Protein AF-0000000066065777 (afdb_homodimer)

pLDDT: mean 92.15, std 9.2, range [48.47, 98.81]

Foldseek 3Di:
DPQAAEEQAELAPRPVQVVVQLVVVCVPPVPDRPVRYHYQYNPDDLVSLVVVLVVCVVVVHEYEYEAQPPVNVVSNVVSCVVVVHHYDYDCVVVQVVVVVVDPDDDPRDPPPVVDPDPLVVLLVVQQVLCVVQVAVPDVVCQVVFQAEEEEAPPLCSNVLSNVLSNVNGNYHYDHQDPVDDHDPCLLVHDLLRYEYEDEDLVLQLVVVVVVCVVVVPPPVVLNNDSVRSVVRNVSSCVVCVSSVHYYDYCHPPDSVRVNVVSVVSSVVVVVD/DPQAAEEQAELAPRPVQVVVQLVVVCVPPVPDRPVRYHYQYNPDDLVSLVVVLVVCVVVVHEYEYEAQPPVNVVSNVVSCVVVVHHYDYDCVVVQVVVVVVDPDDDPRDPPPVVDPDPLNVLLVVQQVLCVVQVAVPDVVCQVVFQAEEEEAPPLCSNVLSNVLSNVNGNYHYDHQDPVDDHDPCLLVHDLLRYEYEDEDLVLQLVVVVVVCVVVVPPPVVLNNDSVRSVVRNVSSCVVCVSSVHYYDYCHPPDSVRVNVVSVVSSVVVVVD

Radius of gyration: 24.36 Å; Cα contacts (8 Å, |Δi|>4): 888; chains: 2; bounding box: 51×68×63 Å

Solvent-accessible surface area (backbone atoms only — not comparable to full-atom values): 29407 Å² total; per-residue (Å²): 126,87,80,68,40,35,33,30,37,11,36,29,82,36,62,59,39,42,49,50,52,51,53,48,47,33,33,71,34,68,88,68,53,72,92,26,60,45,78,41,52,57,42,82,47,72,67,50,47,50,50,54,51,50,53,28,65,74,62,68,23,36,37,32,28,36,48,70,40,65,70,58,38,51,50,49,52,49,50,34,57,74,67,67,53,54,66,40,69,65,44,48,63,52,47,54,52,50,49,72,73,42,92,60,74,64,66,54,54,71,54,58,82,52,49,91,44,71,69,44,52,46,25,50,51,9,35,50,43,14,60,72,24,49,75,39,78,58,67,80,48,61,88,69,36,61,32,36,42,33,29,44,93,88,49,54,57,63,57,35,31,50,54,41,2,72,72,46,33,27,26,31,30,39,65,43,44,86,92,50,81,72,61,73,65,66,75,70,47,66,37,80,34,33,39,32,38,39,62,46,68,68,55,48,35,51,54,42,46,55,50,35,61,72,68,68,48,75,78,64,47,58,74,43,30,68,69,50,46,50,52,38,53,51,49,44,52,54,54,44,61,70,57,62,38,54,74,45,75,48,67,86,49,38,58,69,55,50,45,52,52,50,51,53,53,45,56,57,54,66,78,98,127,86,81,68,39,35,34,29,39,12,35,28,83,35,64,60,38,43,48,48,50,50,53,49,47,32,33,73,33,70,88,69,54,72,90,26,60,45,81,42,52,57,44,81,46,71,65,49,49,50,50,53,52,50,52,28,65,74,63,69,22,36,37,33,27,36,48,72,40,64,70,59,36,50,50,48,52,49,51,34,59,74,67,68,53,53,67,39,69,65,42,47,63,51,45,54,51,50,48,72,71,39,91,60,74,65,67,56,55,71,55,58,81,52,49,90,44,71,68,44,51,45,24,50,51,9,34,51,43,16,59,73,23,49,75,38,78,55,68,79,48,60,86,70,37,61,33,36,40,33,30,43,92,89,48,52,58,62,57,35,30,50,54,41,2,71,72,44,33,27,24,31,30,39,65,43,44,85,91,48,80,71,61,72,66,65,75,70,48,66,38,78,34,34,39,33,37,38,61,47,69,68,55,48,36,51,55,41,46,54,49,35,62,72,67,66,47,74,79,64,49,60,74,42,31,70,68,50,47,50,52,38,51,51,48,42,51,54,54,44,62,70,58,62,38,54,74,44,74,48,68,86,49,39,58,69,54,51,45,51,52,49,51,52,54,46,56,56,53,68,78,97

Nearest PDB structures (foldseek):
  5d0n-assembly1_A  TM=8.496E-01  e=5.974E-20  Zea mays
  2l82-assembly1_A  TM=3.509E-01  e=1.160E+00  synthetic construct
  4twg-assembly2_F  TM=3.530E-01  e=5.238E+00  Mycobacterium ulcerans Agy99
  8vhh-assembly1_B  TM=2.653E-01  e=3.294E+00  Thermotoga maritima
  8j3g-assembly1_A  TM=1.416E-01  e=2.072E+00  Coptis chinensis

InterPro domains:
  IPR005177 Bifunctional kinase-pyrophosphorylase [NF003742] (2-271)
  IPR005177 Bifunctional kinase-pyrophosphorylase [PF03618] (6-263)
  IPR005177 Bifunctional kinase-pyrophosphorylase [PTHR31756] (3-272)
  IPR026565 Putative pyruvate, phosphate dikinase regulatory protein [MF_00921] (4-268)

Structure (mmCIF, N/CA/C/O backbone):
data_AF-0000000066065777-model_v1
#
loop_
_entity.id
_entity.type
_entity.pdbx_description
1 polymer 'Putative pyruvate, phosphate dikinase regulatory protein'
#
loop_
_atom_site.group_PDB
_atom_site.id
_atom_site.type_symbol
_atom_site.label_atom_id
_atom_site.label_alt_id
_atom_site.label_comp_id
_atom_site.label_asym_id
_atom_site.label_entity_id
_atom_site.label_seq_id
_atom_site.pdbx_PDB_ins_code
_atom_site.Cartn_x
_atom_site.Cartn_y
_atom_site.Cartn_z
_atom_site.occupancy
_atom_site.B_iso_or_equiv
_atom_site.auth_seq_id
_atom_site.auth_comp_id
_atom_site.auth_asym_id
_atom_site.auth_atom_id
_atom_site.pdbx_PDB_model_num
ATOM 1 N N . MET A 1 1 ? 24.422 -18.391 2.316 1 48.47 1 MET A N 1
ATOM 2 C CA . MET A 1 1 ? 23.156 -18.734 1.662 1 48.47 1 MET A CA 1
ATOM 3 C C . MET A 1 1 ? 23.172 -18.312 0.199 1 48.47 1 MET A C 1
ATOM 5 O O . MET A 1 1 ? 23.625 -17.219 -0.126 1 48.47 1 MET A O 1
ATOM 9 N N . GLU A 1 2 ? 23.172 -19.219 -0.664 1 59.16 2 GLU A N 1
ATOM 10 C CA . GLU A 1 2 ? 23.141 -18.859 -2.078 1 59.16 2 GLU A CA 1
ATOM 11 C C . GLU A 1 2 ? 22.062 -17.828 -2.367 1 59.16 2 GLU A C 1
ATOM 13 O O . GLU A 1 2 ? 20.938 -17.953 -1.869 1 59.16 2 GLU A O 1
ATOM 18 N N . LYS A 1 3 ? 22.453 -16.719 -2.873 1 75 3 LYS A N 1
ATOM 19 C CA . LYS A 1 3 ? 21.594 -15.562 -3.109 1 75 3 LYS A CA 1
ATOM 20 C C . LYS A 1 3 ? 20.516 -15.867 -4.156 1 75 3 LYS A C 1
ATOM 22 O O . LYS A 1 3 ? 20.844 -16.234 -5.293 1 75 3 LYS A O 1
ATOM 27 N N . ILE A 1 4 ? 19.312 -16.234 -3.738 1 85.25 4 ILE A N 1
ATOM 28 C CA . ILE A 1 4 ? 18.203 -16.438 -4.668 1 85.25 4 ILE A CA 1
ATOM 29 C C . ILE A 1 4 ? 17.891 -15.141 -5.406 1 85.25 4 ILE A C 1
ATOM 31 O O . ILE A 1 4 ? 17.797 -14.078 -4.789 1 85.25 4 ILE A O 1
ATOM 35 N N . LYS A 1 5 ? 17.984 -15.266 -6.727 1 91.44 5 LYS A N 1
ATOM 36 C CA . LYS A 1 5 ? 17.594 -14.125 -7.547 1 91.44 5 LYS A CA 1
ATOM 37 C C . LYS A 1 5 ? 16.203 -14.32 -8.141 1 91.44 5 LYS A C 1
ATOM 39 O O . LYS A 1 5 ? 15.891 -15.391 -8.648 1 91.44 5 LYS A O 1
ATOM 44 N N . ILE A 1 6 ? 15.391 -13.344 -8.016 1 95.69 6 ILE A N 1
ATOM 45 C CA . ILE A 1 6 ? 14.039 -13.406 -8.555 1 95.69 6 ILE A CA 1
ATOM 46 C C . ILE A 1 6 ? 13.812 -12.234 -9.5 1 95.69 6 ILE A C 1
ATOM 48 O O . ILE A 1 6 ? 14.195 -11.094 -9.203 1 95.69 6 ILE A O 1
ATOM 52 N N . ILE A 1 7 ? 13.289 -12.531 -10.641 1 97.44 7 ILE A N 1
ATOM 53 C CA . ILE A 1 7 ? 12.82 -11.523 -11.586 1 97.44 7 ILE A CA 1
ATOM 54 C C . ILE A 1 7 ? 11.305 -11.383 -11.484 1 97.44 7 ILE A C 1
ATOM 56 O O . ILE A 1 7 ? 10.57 -12.375 -11.602 1 97.44 7 ILE A O 1
ATOM 60 N N . VAL A 1 8 ? 10.883 -10.234 -11.195 1 97.62 8 VAL A N 1
ATOM 61 C CA . VAL A 1 8 ? 9.461 -9.898 -11.227 1 97.62 8 VAL A CA 1
ATOM 62 C C . VAL A 1 8 ? 9.102 -9.281 -12.578 1 97.62 8 VAL A C 1
ATOM 64 O O . VAL A 1 8 ? 9.539 -8.18 -12.898 1 97.62 8 VAL A O 1
ATOM 67 N N . ALA A 1 9 ? 8.336 -10.008 -13.359 1 98.56 9 ALA A N 1
ATOM 68 C CA . ALA A 1 9 ? 7.953 -9.562 -14.703 1 98.56 9 ALA A CA 1
ATOM 69 C C . ALA A 1 9 ? 6.445 -9.328 -14.797 1 98.56 9 ALA A C 1
ATOM 71 O O . ALA A 1 9 ? 5.656 -10.219 -14.461 1 98.56 9 ALA A O 1
ATOM 72 N N . SER A 1 10 ? 6.051 -8.156 -15.242 1 98.19 10 SER A N 1
ATOM 73 C CA . SER A 1 10 ? 4.629 -7.82 -15.25 1 98.19 10 SER A CA 1
ATOM 74 C C . SER A 1 10 ? 4.273 -6.949 -16.453 1 98.19 10 SER A C 1
ATOM 76 O O . SER A 1 10 ? 5.117 -6.203 -16.953 1 98.19 10 SER A O 1
ATOM 78 N N . ASP A 1 11 ? 3.064 -7.062 -16.891 1 97.94 11 ASP A N 1
ATOM 79 C CA . ASP A 1 11 ? 2.605 -6.219 -17.984 1 97.94 11 ASP A CA 1
ATOM 80 C C . ASP A 1 11 ? 2.096 -4.875 -17.469 1 97.94 11 ASP A C 1
ATOM 82 O O . ASP A 1 11 ? 1.747 -3.996 -18.266 1 97.94 11 ASP A O 1
ATOM 86 N N . SER A 1 12 ? 2.025 -4.73 -16.219 1 95.81 12 SER A N 1
ATOM 87 C CA . SER A 1 12 ? 1.698 -3.453 -15.586 1 95.81 12 SER A CA 1
ATOM 88 C C . SER A 1 12 ? 2.812 -2.996 -14.648 1 95.81 12 SER A C 1
ATOM 90 O O . SER A 1 12 ? 3.992 -3.074 -14.992 1 95.81 12 SER A O 1
ATOM 92 N N . ILE A 1 13 ? 2.512 -2.58 -13.461 1 94.75 13 ILE A N 1
ATOM 93 C CA . ILE A 1 13 ? 3.504 -1.98 -12.57 1 94.75 13 ILE A CA 1
ATOM 94 C C . ILE A 1 13 ? 4.246 -3.078 -11.812 1 94.75 13 ILE A C 1
ATOM 96 O O . ILE A 1 13 ? 5.344 -2.854 -11.297 1 94.75 13 ILE A O 1
ATOM 100 N N . GLY A 1 14 ? 3.693 -4.199 -11.633 1 95.94 14 GLY A N 1
ATOM 101 C CA . GLY A 1 14 ? 4.395 -5.336 -11.055 1 95.94 14 GLY A CA 1
ATOM 102 C C . GLY A 1 14 ? 4.195 -5.461 -9.562 1 95.94 14 GLY A C 1
ATOM 103 O O . GLY A 1 14 ? 4.887 -6.238 -8.898 1 95.94 14 GLY A O 1
ATOM 104 N N . GLU A 1 15 ? 3.238 -4.777 -8.992 1 94.19 15 GLU A N 1
ATOM 105 C CA . GLU A 1 15 ? 3.016 -4.766 -7.547 1 94.19 15 GLU A CA 1
ATOM 106 C C . GLU A 1 15 ? 2.572 -6.141 -7.047 1 94.19 15 GLU A C 1
ATOM 108 O O . GLU A 1 15 ? 3.043 -6.609 -6.012 1 94.19 15 GLU A O 1
ATOM 113 N N . THR A 1 16 ? 1.688 -6.805 -7.746 1 96.06 16 THR A N 1
ATOM 114 C CA . THR A 1 16 ? 1.158 -8.102 -7.352 1 96.06 16 THR A CA 1
ATOM 115 C C . THR A 1 16 ? 2.27 -9.148 -7.297 1 96.06 16 THR A C 1
ATOM 117 O O . THR A 1 16 ? 2.441 -9.828 -6.285 1 96.06 16 THR A O 1
ATOM 120 N N . ALA A 1 17 ? 3.027 -9.219 -8.336 1 97.12 17 ALA A N 1
ATOM 121 C CA . ALA A 1 17 ? 4.109 -10.195 -8.406 1 97.12 17 ALA A CA 1
ATOM 122 C C . ALA A 1 17 ? 5.172 -9.922 -7.348 1 97.12 17 ALA A C 1
ATOM 124 O O . ALA A 1 17 ? 5.723 -10.852 -6.754 1 97.12 17 ALA A O 1
ATOM 125 N N . GLU A 1 18 ? 5.422 -8.695 -7.152 1 95.25 18 GLU A N 1
ATOM 126 C CA . GLU A 1 18 ? 6.434 -8.32 -6.168 1 95.25 18 GLU A CA 1
ATOM 127 C C . GLU A 1 18 ? 6.023 -8.75 -4.762 1 95.25 18 GLU A C 1
ATOM 129 O O . GLU A 1 18 ? 6.855 -9.227 -3.986 1 95.25 18 GLU A O 1
ATOM 134 N N . LEU A 1 19 ? 4.793 -8.523 -4.387 1 94.94 19 LEU A N 1
ATOM 135 C CA . LEU A 1 19 ? 4.316 -8.906 -3.064 1 94.94 19 LEU A CA 1
ATOM 136 C C . LEU A 1 19 ? 4.445 -10.414 -2.854 1 94.94 19 LEU A C 1
ATOM 138 O O . LEU A 1 19 ? 4.844 -10.859 -1.776 1 94.94 19 LEU A O 1
ATOM 142 N N . VAL A 1 20 ? 4.129 -11.156 -3.885 1 97.06 20 VAL A N 1
ATOM 143 C CA . VAL A 1 20 ? 4.25 -12.609 -3.805 1 97.06 20 VAL A CA 1
ATOM 144 C C . VAL A 1 20 ? 5.719 -12.992 -3.646 1 97.06 20 VAL A C 1
ATOM 146 O O . VAL A 1 20 ? 6.066 -13.789 -2.771 1 97.06 20 VAL A O 1
ATOM 149 N N . ALA A 1 21 ? 6.566 -12.422 -4.469 1 95.88 21 ALA A N 1
ATOM 150 C CA . ALA A 1 21 ? 7.996 -12.727 -4.445 1 95.88 21 ALA A CA 1
ATOM 151 C C . ALA A 1 21 ? 8.602 -12.414 -3.08 1 95.88 21 ALA A C 1
ATOM 153 O O . ALA A 1 21 ? 9.328 -13.234 -2.512 1 95.88 21 ALA A O 1
ATOM 154 N N . ARG A 1 22 ? 8.258 -11.258 -2.555 1 93.5 22 ARG A N 1
ATOM 155 C CA . ARG A 1 22 ? 8.797 -10.836 -1.268 1 93.5 22 ARG A CA 1
ATOM 156 C C . ARG A 1 22 ? 8.328 -11.758 -0.146 1 93.5 22 ARG A C 1
ATOM 158 O O . ARG A 1 22 ? 9.102 -12.102 0.749 1 93.5 22 ARG A O 1
ATOM 165 N N . ALA A 1 23 ? 7.078 -12.047 -0.175 1 94.44 23 ALA A N 1
ATOM 166 C CA . ALA A 1 23 ? 6.535 -12.953 0.829 1 94.44 23 ALA A CA 1
ATOM 167 C C . ALA A 1 23 ? 7.238 -14.312 0.775 1 94.44 23 ALA A C 1
ATOM 169 O O . ALA A 1 23 ? 7.527 -14.906 1.814 1 94.44 23 ALA A O 1
ATOM 170 N N . GLY A 1 24 ? 7.543 -14.797 -0.378 1 94.56 24 GLY A N 1
ATOM 171 C CA . GLY A 1 24 ? 8.242 -16.062 -0.538 1 94.56 24 GLY A CA 1
ATOM 172 C C . GLY A 1 24 ? 9.68 -16.016 -0.052 1 94.56 24 GLY A C 1
ATOM 173 O O . GLY A 1 24 ? 10.094 -16.859 0.742 1 94.56 24 GLY A O 1
ATOM 174 N N . ILE A 1 25 ? 10.406 -15 -0.503 1 92.81 25 ILE A N 1
ATOM 175 C CA . ILE A 1 25 ? 11.82 -14.875 -0.185 1 92.81 25 ILE A CA 1
ATOM 176 C C . ILE A 1 25 ? 12 -14.711 1.322 1 92.81 25 ILE A C 1
ATOM 178 O O . ILE A 1 25 ? 12.969 -15.227 1.896 1 92.81 25 ILE A O 1
ATOM 182 N N . SER A 1 26 ? 11.055 -14.016 1.921 1 92.25 26 SER A N 1
ATOM 183 C CA . SER A 1 26 ? 11.164 -13.719 3.346 1 92.25 26 SER A CA 1
ATOM 184 C C . SER A 1 26 ? 11.117 -14.992 4.18 1 92.25 26 SER A C 1
ATOM 186 O O . SER A 1 26 ? 11.523 -14.992 5.344 1 92.25 26 SER A O 1
ATOM 188 N N . GLN A 1 27 ? 10.594 -16.109 3.607 1 93.69 27 GLN A N 1
ATOM 189 C CA . GLN A 1 27 ? 10.531 -17.375 4.316 1 93.69 27 GLN A CA 1
ATOM 190 C C . GLN A 1 27 ? 11.898 -18.047 4.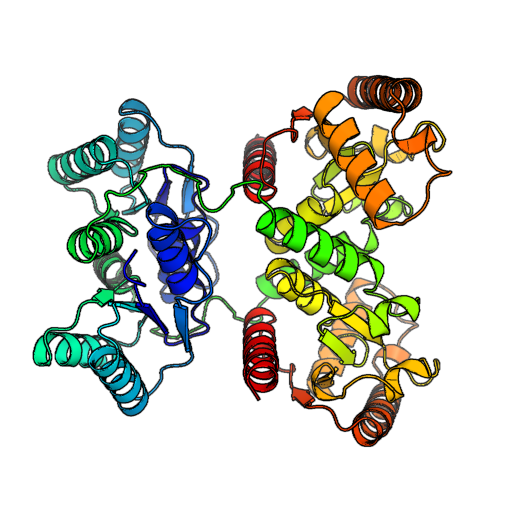391 1 93.69 27 GLN A C 1
ATOM 192 O O . GLN A 1 27 ? 12.102 -19 5.152 1 93.69 27 GLN A O 1
ATOM 197 N N . PHE A 1 28 ? 12.883 -17.516 3.666 1 90.69 28 PHE A N 1
ATOM 198 C CA . PHE A 1 28 ? 14.219 -18.109 3.637 1 90.69 28 PHE A CA 1
ATOM 199 C C . PHE A 1 28 ? 15.258 -17.094 4.109 1 90.69 28 PHE A C 1
ATOM 201 O O . PHE A 1 28 ? 16.281 -17.484 4.684 1 90.69 28 PHE A O 1
ATOM 208 N N . ASN A 1 29 ? 15.031 -15.844 3.797 1 84 29 ASN A N 1
ATOM 209 C CA . ASN A 1 29 ? 15.922 -14.758 4.176 1 84 29 ASN A CA 1
ATOM 210 C C . ASN A 1 29 ? 15.148 -13.492 4.535 1 84 29 ASN A C 1
ATOM 212 O O . ASN A 1 29 ? 15.07 -12.555 3.732 1 84 29 ASN A O 1
ATOM 216 N N . PRO A 1 30 ? 14.719 -13.406 5.738 1 75.62 30 PRO A N 1
ATOM 217 C CA . PRO A 1 30 ? 13.867 -12.273 6.102 1 75.62 30 PRO A CA 1
ATOM 218 C C . PRO A 1 30 ? 14.617 -10.945 6.105 1 75.62 30 PRO A C 1
ATOM 220 O O . PRO A 1 30 ? 14.008 -9.883 5.957 1 75.62 30 PRO A O 1
ATOM 223 N N . LYS A 1 31 ? 16 -10.906 6.305 1 70.31 31 LYS A N 1
ATOM 224 C CA . LYS A 1 31 ? 16.766 -9.672 6.441 1 70.31 31 LYS A CA 1
ATOM 225 C C . LYS A 1 31 ? 17.203 -9.141 5.078 1 70.31 31 LYS A C 1
ATOM 227 O O . LYS A 1 31 ? 17.5 -7.953 4.938 1 70.31 31 LYS A O 1
ATOM 232 N N . GLN A 1 32 ? 17.328 -10.062 4.102 1 62.53 32 GLN A N 1
ATOM 233 C CA . GLN A 1 32 ? 17.953 -9.609 2.857 1 62.53 32 GLN A CA 1
ATOM 234 C C . GLN A 1 32 ? 17.016 -9.844 1.668 1 62.53 32 GLN A C 1
ATOM 236 O O . GLN A 1 32 ? 17.109 -10.883 1.009 1 62.53 32 GLN A O 1
ATOM 241 N N . CYS A 1 33 ? 15.875 -9.008 1.582 1 58.53 33 CYS A N 1
ATOM 242 C CA . CYS A 1 33 ? 14.992 -9.289 0.454 1 58.53 33 CYS A CA 1
ATOM 243 C C . CYS A 1 33 ? 15.25 -8.312 -0.688 1 58.53 33 CYS A C 1
ATOM 245 O O . CYS A 1 33 ? 15.039 -8.641 -1.855 1 58.53 33 CYS A O 1
ATOM 247 N N . LYS A 1 34 ? 15.742 -7.16 -0.498 1 59.94 34 LYS A N 1
ATOM 248 C CA . LYS A 1 34 ? 15.711 -6.105 -1.509 1 59.94 34 LYS A CA 1
ATOM 249 C C . LYS A 1 34 ? 16.703 -6.391 -2.631 1 59.94 34 LYS A C 1
ATOM 251 O O . LYS A 1 34 ? 16.391 -6.215 -3.809 1 59.94 34 LYS A O 1
ATOM 256 N N . ASN A 1 35 ? 17.812 -6.918 -2.33 1 61.41 35 ASN A N 1
ATOM 257 C CA . ASN A 1 35 ? 18.859 -7.078 -3.334 1 61.41 35 ASN A CA 1
ATOM 258 C C . ASN A 1 35 ? 18.609 -8.312 -4.199 1 61.41 35 ASN A C 1
ATOM 260 O O . ASN A 1 35 ? 19.312 -8.531 -5.188 1 61.41 35 ASN A O 1
ATOM 264 N N . GLU A 1 36 ? 17.453 -8.797 -3.998 1 75.38 36 GLU A N 1
ATOM 265 C CA . GLU A 1 36 ? 17.25 -10.086 -4.656 1 75.38 36 GLU A CA 1
ATOM 266 C C . GLU A 1 36 ? 16.172 -9.992 -5.73 1 75.38 36 GLU A C 1
ATOM 268 O O . GLU A 1 36 ? 15.977 -10.93 -6.512 1 75.38 36 GLU A O 1
ATOM 273 N N . LEU A 1 37 ? 15.641 -8.812 -5.82 1 89.19 37 LEU A N 1
ATOM 274 C CA . LEU A 1 37 ? 14.516 -8.719 -6.738 1 89.19 37 LEU A CA 1
ATOM 275 C C . LEU A 1 37 ? 14.828 -7.781 -7.898 1 89.19 37 LEU A C 1
ATOM 277 O O . LEU A 1 37 ? 15.25 -6.641 -7.684 1 89.19 37 LEU A O 1
ATOM 281 N N . LEU A 1 38 ? 14.773 -8.273 -9.125 1 92.81 38 LEU A N 1
ATOM 282 C CA . LEU A 1 38 ? 14.836 -7.473 -10.336 1 92.81 38 LEU A CA 1
ATOM 283 C C . LEU A 1 38 ? 13.453 -7.281 -10.938 1 92.81 38 LEU A C 1
ATOM 285 O O . LEU A 1 38 ? 12.742 -8.258 -11.195 1 92.81 38 LEU A O 1
ATOM 289 N N . ARG A 1 39 ? 13.117 -6.059 -11.211 1 93.94 39 ARG A N 1
ATOM 290 C CA . ARG A 1 39 ? 11.766 -5.77 -11.672 1 93.94 39 ARG A CA 1
ATOM 291 C C . ARG A 1 39 ? 11.75 -5.395 -13.148 1 93.94 39 ARG A C 1
ATOM 293 O O . ARG A 1 39 ? 12.523 -4.543 -13.586 1 93.94 39 ARG A O 1
ATOM 300 N N . TYR A 1 40 ? 10.844 -5.996 -13.875 1 96.31 40 TYR A N 1
ATOM 301 C CA . TYR A 1 40 ? 10.578 -5.699 -15.281 1 96.31 40 TYR A CA 1
ATOM 302 C C . TYR A 1 40 ? 9.109 -5.359 -15.5 1 96.31 40 TYR A C 1
ATOM 304 O O . TYR A 1 40 ? 8.336 -6.195 -15.969 1 96.31 40 TYR A O 1
ATOM 312 N N . PRO A 1 41 ? 8.758 -4.102 -15.25 1 96.5 41 PRO A N 1
ATOM 313 C CA . PRO A 1 41 ? 7.375 -3.674 -15.469 1 96.5 41 PRO A CA 1
ATOM 314 C C . PRO A 1 41 ? 7.09 -3.336 -16.938 1 96.5 41 PRO A C 1
ATOM 316 O O . PRO A 1 41 ? 8.016 -3.221 -17.734 1 96.5 41 PRO A O 1
ATOM 319 N N . TYR A 1 42 ? 5.875 -3.279 -17.281 1 96.44 42 TYR A N 1
ATOM 320 C CA . TYR A 1 42 ? 5.367 -2.783 -18.547 1 96.44 42 TYR A CA 1
ATOM 321 C C . TYR A 1 42 ? 5.852 -3.652 -19.703 1 96.44 42 TYR A C 1
ATOM 323 O O . TYR A 1 42 ? 6.32 -3.137 -20.719 1 96.44 42 TYR A O 1
ATOM 331 N N . ILE A 1 43 ? 5.805 -4.906 -19.453 1 97.88 43 ILE A N 1
ATOM 332 C CA . ILE A 1 43 ? 6.07 -5.855 -20.531 1 97.88 43 ILE A CA 1
ATOM 333 C C . ILE A 1 43 ? 4.914 -5.844 -21.531 1 97.88 43 ILE A C 1
ATOM 335 O O . ILE A 1 43 ? 3.797 -6.242 -21.203 1 97.88 43 ILE A O 1
ATOM 339 N N . GLU A 1 44 ? 5.246 -5.441 -22.75 1 95.12 44 GLU A N 1
ATOM 340 C CA . GLU A 1 44 ? 4.168 -5.262 -23.719 1 95.12 44 GLU A CA 1
ATOM 341 C C . GLU A 1 44 ? 4.523 -5.871 -25.062 1 95.12 44 GLU A C 1
ATOM 343 O O . GLU A 1 44 ? 3.695 -5.906 -25.984 1 95.12 44 GLU A O 1
ATOM 348 N N . SER A 1 45 ? 5.734 -6.316 -25.203 1 97.94 45 SER A N 1
ATOM 349 C CA . SER A 1 45 ? 6.176 -6.895 -26.469 1 97.94 45 SER A CA 1
ATOM 350 C C . SER A 1 45 ? 6.941 -8.195 -26.25 1 97.94 45 SER A C 1
ATOM 352 O O . SER A 1 45 ? 7.352 -8.5 -25.125 1 97.94 45 SER A O 1
ATOM 354 N N . PHE A 1 46 ? 7.035 -8.93 -27.375 1 98.62 46 PHE A N 1
ATOM 355 C CA . PHE A 1 46 ? 7.812 -10.164 -27.312 1 98.62 46 PHE A CA 1
ATOM 356 C C . PHE A 1 46 ? 9.273 -9.875 -27 1 98.62 46 PHE A C 1
ATOM 358 O O . PHE A 1 46 ? 9.93 -10.656 -26.312 1 98.62 46 PHE A O 1
ATOM 365 N N . GLU A 1 47 ? 9.758 -8.766 -27.422 1 98.56 47 GLU A N 1
ATOM 366 C CA . GLU A 1 47 ? 11.125 -8.352 -27.125 1 98.56 47 GLU A CA 1
ATOM 367 C C . GLU A 1 47 ? 11.328 -8.172 -25.625 1 98.56 47 GLU A C 1
ATOM 369 O O . GLU A 1 47 ? 12.383 -8.508 -25.078 1 98.56 47 GLU A O 1
ATOM 374 N N . ASP A 1 48 ? 10.367 -7.574 -24.984 1 98.5 48 ASP A N 1
ATOM 375 C CA . ASP A 1 48 ? 10.422 -7.434 -23.531 1 98.5 48 ASP A CA 1
ATOM 376 C C . ASP A 1 48 ? 10.562 -8.797 -22.844 1 98.5 48 ASP A C 1
ATOM 378 O O . ASP A 1 48 ? 11.336 -8.945 -21.906 1 98.5 48 ASP A O 1
ATOM 382 N N . VAL A 1 49 ? 9.773 -9.734 -23.344 1 98.81 49 VAL A N 1
ATOM 383 C CA . VAL A 1 49 ? 9.82 -11.086 -22.797 1 98.81 49 VAL A CA 1
ATOM 384 C C . VAL A 1 49 ? 11.211 -11.688 -23.016 1 98.81 49 VAL A C 1
ATOM 386 O O . VAL A 1 49 ? 11.789 -12.281 -22.109 1 98.81 49 VAL A O 1
ATOM 389 N N . ASP A 1 50 ? 11.711 -11.508 -24.188 1 98.81 50 ASP A N 1
ATOM 390 C CA . ASP A 1 50 ? 13.031 -12.031 -24.516 1 98.81 50 ASP A CA 1
ATOM 391 C C . ASP A 1 50 ? 14.094 -11.492 -23.562 1 98.81 50 ASP A C 1
ATOM 393 O O . ASP A 1 50 ? 15.023 -12.211 -23.172 1 98.81 50 ASP A O 1
ATOM 397 N N . GLU A 1 51 ? 14.008 -10.266 -23.234 1 98.38 51 GLU A N 1
ATOM 398 C CA . GLU A 1 51 ? 14.945 -9.664 -22.281 1 98.38 51 GLU A CA 1
ATOM 399 C C . GLU A 1 51 ? 14.875 -10.344 -20.922 1 98.38 51 GLU A C 1
ATOM 401 O O . GLU A 1 51 ? 15.906 -10.656 -20.328 1 98.38 51 GLU A O 1
ATOM 406 N N . VAL A 1 52 ? 13.711 -10.516 -20.453 1 98.62 52 VAL A N 1
ATOM 407 C CA . VAL A 1 52 ? 13.5 -11.18 -19.172 1 98.62 52 VAL A CA 1
ATOM 408 C C . VAL A 1 52 ? 14.109 -12.586 -19.219 1 98.62 52 VAL A C 1
ATOM 410 O O . VAL A 1 52 ? 14.805 -12.992 -18.281 1 98.62 52 VAL A O 1
ATOM 413 N N . ILE A 1 53 ? 13.859 -13.266 -20.312 1 98.81 53 ILE A N 1
ATOM 414 C CA . ILE A 1 53 ? 14.344 -14.625 -20.484 1 98.81 53 ILE A CA 1
ATOM 415 C C . ILE A 1 53 ? 15.867 -14.641 -20.484 1 98.81 53 ILE A C 1
ATOM 417 O O . ILE A 1 53 ? 16.484 -15.484 -19.812 1 98.81 53 ILE A O 1
ATOM 421 N N . GLN A 1 54 ? 16.422 -13.75 -21.156 1 98.56 54 GLN A N 1
ATOM 422 C CA . GLN A 1 54 ? 17.891 -13.68 -21.234 1 98.56 54 GLN A CA 1
ATOM 423 C C . GLN A 1 54 ? 18.5 -13.422 -19.859 1 98.56 54 GLN A C 1
ATOM 425 O O . GLN A 1 54 ? 19.484 -14.07 -19.484 1 98.56 54 GLN A O 1
ATOM 430 N N . VAL A 1 55 ? 17.984 -12.477 -19.156 1 97.62 55 VAL A N 1
ATOM 431 C CA . VAL A 1 55 ? 18.5 -12.148 -17.828 1 97.62 55 VAL A CA 1
ATOM 432 C C . VAL A 1 55 ? 18.344 -13.367 -16.906 1 97.62 55 VAL A C 1
ATOM 434 O O . VAL A 1 55 ? 19.25 -13.672 -16.125 1 97.62 55 VAL A O 1
ATOM 437 N N . ALA A 1 56 ? 17.172 -13.992 -17 1 97.94 56 ALA A N 1
ATOM 438 C CA . ALA A 1 56 ? 16.938 -15.18 -16.172 1 97.94 56 ALA A CA 1
ATOM 439 C C . ALA A 1 56 ? 17.984 -16.266 -16.469 1 97.94 56 ALA A C 1
ATOM 441 O O . ALA A 1 56 ? 18.484 -16.906 -15.547 1 97.94 56 ALA A O 1
ATOM 442 N N . LYS A 1 57 ? 18.281 -16.469 -17.703 1 97.69 57 LYS A N 1
ATOM 443 C CA . LYS A 1 57 ? 19.297 -17.438 -18.094 1 97.69 57 LYS A CA 1
ATOM 444 C C . LYS A 1 57 ? 20.672 -17.062 -17.531 1 97.69 57 LYS A C 1
ATOM 446 O O . LYS A 1 57 ? 21.375 -17.906 -16.984 1 97.69 57 LYS A O 1
ATOM 451 N N . ASP A 1 58 ? 20.969 -15.836 -17.609 1 96.94 58 ASP A N 1
ATOM 452 C CA . ASP A 1 58 ? 22.297 -15.352 -17.234 1 96.94 58 ASP A CA 1
ATOM 453 C C . ASP A 1 58 ? 22.5 -15.414 -15.727 1 96.94 58 ASP A C 1
ATOM 455 O O . ASP A 1 58 ? 23.625 -15.586 -15.25 1 96.94 58 ASP A O 1
ATOM 459 N N . THR A 1 59 ? 21.484 -15.336 -15.016 1 94.12 59 THR A N 1
ATOM 460 C CA . THR A 1 59 ? 21.641 -15.18 -13.57 1 94.12 59 THR A CA 1
ATOM 461 C C . THR A 1 59 ? 21.031 -16.375 -12.836 1 94.12 59 THR A C 1
ATOM 463 O O . THR A 1 59 ? 21.047 -16.422 -11.602 1 94.12 59 THR A O 1
ATOM 466 N N . ASN A 1 60 ? 20.453 -17.297 -13.594 1 94.38 60 ASN A N 1
ATOM 467 C CA . ASN A 1 60 ? 19.766 -18.438 -13.008 1 94.38 60 ASN A CA 1
ATOM 468 C C . ASN A 1 60 ? 18.672 -18 -12.039 1 94.38 60 ASN A C 1
ATOM 470 O O . ASN A 1 60 ? 18.562 -18.531 -10.93 1 94.38 60 ASN A O 1
ATOM 474 N N . ALA A 1 61 ? 17.938 -16.969 -12.453 1 95.88 61 ALA A N 1
ATOM 475 C CA . ALA A 1 61 ? 16.906 -16.375 -11.609 1 95.88 61 ALA A CA 1
ATOM 476 C C . ALA A 1 61 ? 15.578 -17.109 -11.781 1 95.88 61 ALA A C 1
ATOM 478 O O . ALA A 1 61 ? 15.344 -17.75 -12.805 1 95.88 61 ALA A O 1
ATOM 479 N N . ILE A 1 62 ? 14.773 -17.078 -10.773 1 97 62 ILE A N 1
ATOM 480 C CA . ILE A 1 62 ? 13.383 -17.531 -10.852 1 97 62 ILE A CA 1
ATOM 481 C C . ILE A 1 62 ? 12.508 -16.391 -11.391 1 97 62 ILE A C 1
ATOM 483 O O . ILE A 1 62 ? 12.586 -15.258 -10.906 1 97 62 ILE A O 1
ATOM 487 N N . ILE A 1 63 ? 11.688 -16.656 -12.375 1 98.62 63 ILE A N 1
ATOM 488 C CA . ILE A 1 63 ? 10.805 -15.648 -12.938 1 98.62 63 ILE A CA 1
ATOM 489 C C . ILE A 1 63 ? 9.422 -15.742 -12.281 1 98.62 63 ILE A C 1
ATOM 491 O O . ILE A 1 63 ? 8.766 -16.781 -12.367 1 98.62 63 ILE A O 1
ATOM 495 N N . VAL A 1 64 ? 9.016 -14.727 -11.586 1 98.62 64 VAL A N 1
ATOM 496 C CA . VAL A 1 64 ? 7.652 -14.555 -11.086 1 98.62 64 VAL A CA 1
ATOM 497 C C . VAL A 1 64 ? 6.918 -13.516 -11.93 1 98.62 64 VAL A C 1
ATOM 499 O O . VAL A 1 64 ? 7.305 -12.344 -11.961 1 98.62 64 VAL A O 1
ATOM 502 N N . TYR A 1 65 ? 5.801 -13.945 -12.578 1 98.75 65 TYR A N 1
ATOM 503 C CA . TYR A 1 65 ? 5.309 -12.992 -13.57 1 98.75 65 TYR A CA 1
ATOM 504 C C . TYR A 1 65 ? 3.785 -12.93 -13.555 1 98.75 65 TYR A C 1
ATOM 506 O O . TYR A 1 65 ? 3.123 -13.867 -13.109 1 98.75 65 TYR A O 1
ATOM 514 N N . THR A 1 66 ? 3.273 -11.789 -13.93 1 98.31 66 THR A N 1
ATOM 515 C CA . THR A 1 66 ? 1.86 -11.492 -14.141 1 98.31 66 THR A CA 1
ATOM 516 C C . THR A 1 66 ? 1.628 -10.938 -15.547 1 98.31 66 THR A C 1
ATOM 518 O O . THR A 1 66 ? 1.936 -9.781 -15.82 1 98.31 66 THR A O 1
ATOM 521 N N . LEU A 1 67 ? 1.251 -11.805 -16.469 1 98 67 LEU A N 1
ATOM 522 C CA . LEU A 1 67 ? 0.903 -11.422 -17.844 1 98 67 LEU A CA 1
ATOM 523 C C . LEU A 1 67 ? -0.521 -11.852 -18.172 1 98 67 LEU A C 1
ATOM 525 O O . LEU A 1 67 ? -0.871 -13.023 -18.031 1 98 67 LEU A O 1
ATOM 529 N N . ILE A 1 68 ? -1.341 -10.906 -18.609 1 95.56 68 ILE A N 1
ATOM 530 C CA . ILE A 1 68 ? -2.74 -11.297 -18.766 1 95.56 68 ILE A CA 1
ATOM 531 C C . ILE A 1 68 ? -3.111 -11.352 -20.234 1 95.56 68 ILE A C 1
ATOM 533 O O . ILE A 1 68 ? -4.141 -11.922 -20.609 1 95.56 68 ILE A O 1
ATOM 537 N N . LYS A 1 69 ? -2.371 -10.664 -21.094 1 96.31 69 LYS A N 1
ATOM 538 C CA . LYS A 1 69 ? -2.629 -10.82 -22.516 1 96.31 69 LYS A CA 1
ATOM 539 C C . LYS A 1 69 ? -2.289 -12.234 -22.984 1 96.31 69 LYS A C 1
ATOM 541 O O . LYS A 1 69 ? -1.169 -12.711 -22.781 1 96.31 69 LYS A O 1
ATOM 546 N N . PRO A 1 70 ? -3.154 -12.828 -23.688 1 96.44 70 PRO A N 1
ATOM 547 C CA . PRO A 1 70 ? -2.971 -14.234 -24.047 1 96.44 70 PRO A CA 1
ATOM 548 C C . PRO A 1 70 ? -1.7 -14.484 -24.859 1 96.44 70 PRO A C 1
ATOM 550 O O . PRO A 1 70 ? -0.965 -15.438 -24.594 1 96.44 70 PRO A O 1
ATOM 553 N N . GLU A 1 71 ? -1.417 -13.672 -25.797 1 97.56 71 GLU A N 1
ATOM 554 C CA . GLU A 1 71 ? -0.248 -13.859 -26.656 1 97.56 71 GLU A CA 1
ATOM 555 C C . GLU A 1 71 ? 1.046 -13.734 -25.859 1 97.56 71 GLU A C 1
ATOM 557 O O . GLU A 1 71 ? 2.004 -14.469 -26.094 1 97.56 71 GLU A O 1
ATOM 562 N N . MET A 1 72 ? 1.086 -12.805 -24.906 1 98.12 72 MET A N 1
ATOM 563 C CA . MET A 1 72 ? 2.264 -12.602 -24.078 1 98.12 72 MET A CA 1
ATOM 564 C C . MET A 1 72 ? 2.457 -13.766 -23.109 1 98.12 72 MET A C 1
ATOM 566 O O . MET A 1 72 ? 3.584 -14.227 -22.906 1 98.12 72 MET A O 1
ATOM 570 N N . LYS A 1 73 ? 1.354 -14.164 -22.547 1 97.31 73 LYS A N 1
ATOM 571 C CA . LYS A 1 73 ? 1.383 -15.312 -21.625 1 97.31 73 LYS A CA 1
ATOM 572 C C . LYS A 1 73 ? 1.911 -16.562 -22.328 1 97.31 73 LYS A C 1
ATOM 574 O O . LYS A 1 73 ? 2.754 -17.266 -21.797 1 97.31 73 LYS A O 1
ATOM 579 N N . GLN A 1 74 ? 1.374 -16.781 -23.484 1 98.06 74 GLN A N 1
ATOM 580 C CA . GLN A 1 74 ? 1.781 -17.938 -24.266 1 98.06 74 GLN A CA 1
ATOM 581 C C . GLN A 1 74 ? 3.264 -17.875 -24.625 1 98.06 74 GLN A C 1
ATOM 583 O O . GLN A 1 74 ? 3.988 -18.859 -24.484 1 98.06 74 GLN A O 1
ATOM 588 N N . TYR A 1 75 ? 3.648 -16.719 -25.078 1 98.75 75 TYR A N 1
ATOM 589 C CA . TYR A 1 75 ? 5.043 -16.531 -25.469 1 98.75 75 TYR A CA 1
ATOM 590 C C . TYR A 1 75 ? 5.973 -16.75 -24.281 1 98.75 75 TYR A C 1
ATOM 592 O O . TYR A 1 75 ? 6.988 -17.453 -24.406 1 98.75 75 TYR A O 1
ATOM 600 N N . MET A 1 76 ? 5.68 -16.219 -23.156 1 98.75 76 MET A N 1
ATOM 601 C CA . MET A 1 76 ? 6.461 -16.406 -21.938 1 98.75 76 MET A CA 1
ATOM 602 C C . MET A 1 76 ? 6.551 -17.875 -21.562 1 98.75 76 MET A C 1
ATOM 604 O O . MET A 1 76 ? 7.637 -18.391 -21.297 1 98.75 76 MET A O 1
ATOM 608 N N . SER A 1 77 ? 5.406 -18.516 -21.594 1 98.31 77 SER A N 1
ATOM 609 C CA . SER A 1 77 ? 5.352 -19.938 -21.234 1 98.31 77 SER A CA 1
ATOM 610 C C . SER A 1 77 ? 6.219 -20.781 -22.172 1 98.31 77 SER A C 1
ATOM 612 O O . SER A 1 77 ? 6.926 -21.688 -21.719 1 98.31 77 SER A O 1
ATOM 614 N N . GLU A 1 78 ? 6.152 -20.484 -23.375 1 98.69 78 GLU A N 1
ATOM 615 C CA . GLU A 1 78 ? 6.926 -21.219 -24.375 1 98.69 78 GLU A CA 1
ATOM 616 C C . GLU A 1 78 ? 8.422 -21.016 -24.156 1 98.69 78 GLU A C 1
ATOM 618 O O . GLU A 1 78 ? 9.195 -21.969 -24.234 1 98.69 78 GLU A O 1
ATOM 623 N N . LYS A 1 79 ? 8.805 -19.812 -23.938 1 98.75 79 LYS A N 1
ATOM 624 C CA . LYS A 1 79 ? 10.219 -19.5 -23.734 1 98.75 79 LYS A CA 1
ATOM 625 C C . LYS A 1 79 ? 10.734 -20.141 -22.453 1 98.75 79 LYS A C 1
ATOM 627 O O . LYS A 1 79 ? 11.852 -20.672 -22.422 1 98.75 79 LYS A O 1
ATOM 632 N N . VAL A 1 80 ? 9.977 -20.062 -21.422 1 98.62 80 VAL A N 1
ATOM 633 C CA . VAL A 1 80 ? 10.336 -20.688 -20.156 1 98.62 80 VAL A CA 1
ATOM 634 C C . VAL A 1 80 ? 10.555 -22.188 -20.344 1 98.62 80 VAL A C 1
ATOM 636 O O . VAL A 1 80 ? 11.523 -22.75 -19.828 1 98.62 80 VAL A O 1
ATOM 639 N N . ALA A 1 81 ? 9.672 -22.797 -21.078 1 98.44 81 ALA A N 1
ATOM 640 C CA . ALA A 1 81 ? 9.773 -24.219 -21.344 1 98.44 81 ALA A CA 1
ATOM 641 C C . ALA A 1 81 ? 10.977 -24.531 -22.234 1 98.44 81 ALA A C 1
ATOM 643 O O . ALA A 1 81 ? 11.711 -25.484 -21.969 1 98.44 81 ALA A O 1
ATOM 644 N N . GLU A 1 82 ? 11.125 -23.75 -23.219 1 98.44 82 GLU A N 1
ATOM 645 C CA . GLU A 1 82 ? 12.211 -23.938 -24.172 1 98.44 82 GLU A CA 1
ATOM 646 C C . GLU A 1 82 ? 13.562 -23.953 -23.469 1 98.44 82 GLU A C 1
ATOM 648 O O . GLU A 1 82 ? 14.414 -24.797 -23.75 1 98.44 82 GLU A O 1
ATOM 653 N N . PHE A 1 83 ? 13.703 -23.062 -22.547 1 98.44 83 PHE A N 1
ATOM 654 C CA . PHE A 1 83 ? 15.008 -22.906 -21.922 1 98.44 83 PHE A CA 1
ATOM 655 C C . PHE A 1 83 ? 15.008 -23.531 -20.531 1 98.44 83 PHE A C 1
ATOM 657 O O . PHE A 1 83 ? 15.984 -23.422 -19.797 1 98.44 83 PHE A O 1
ATOM 664 N N . GLN A 1 84 ? 13.945 -24.203 -20.141 1 98.06 84 GLN A N 1
ATOM 665 C CA . GLN A 1 84 ? 13.797 -24.906 -18.875 1 98.06 84 GLN A CA 1
ATOM 666 C C . GLN A 1 84 ? 14.094 -23.984 -17.703 1 98.06 84 GLN A C 1
ATOM 668 O O . GLN A 1 84 ? 14.891 -24.344 -16.812 1 98.06 84 GLN A O 1
ATOM 673 N N . LEU A 1 85 ? 13.508 -22.828 -17.75 1 98.44 85 LEU A N 1
ATOM 674 C CA . LEU A 1 85 ? 13.719 -21.844 -16.688 1 98.44 85 LEU A CA 1
ATOM 675 C C . LEU A 1 85 ? 12.734 -22.047 -15.547 1 98.44 85 LEU A C 1
ATOM 677 O O . LEU A 1 85 ? 11.648 -22.594 -15.75 1 98.44 85 LEU A O 1
ATOM 681 N N . LYS A 1 86 ? 13.117 -21.703 -14.375 1 98 86 LYS A N 1
ATOM 682 C CA . LYS A 1 86 ? 12.234 -21.703 -13.211 1 98 86 LYS A CA 1
ATOM 683 C C . LYS A 1 86 ? 11.305 -20.484 -13.234 1 98 86 LYS A C 1
ATOM 685 O O . LYS A 1 86 ? 11.766 -19.344 -13.328 1 98 86 LYS A O 1
ATOM 690 N N . SER A 1 87 ? 10.039 -20.75 -13.125 1 98.56 87 SER A N 1
ATOM 691 C CA . SER A 1 87 ? 9.109 -19.625 -13.211 1 98.56 87 SER A CA 1
ATOM 692 C C . SER A 1 87 ? 7.797 -19.922 -12.5 1 98.56 87 SER A C 1
ATOM 694 O O . SER A 1 87 ? 7.477 -21.094 -12.258 1 98.56 87 SER A O 1
ATOM 696 N N . VAL A 1 88 ? 7.098 -18.891 -12.102 1 98.62 88 VAL A N 1
ATOM 697 C CA . VAL A 1 88 ? 5.758 -19 -11.531 1 98.62 88 VAL A CA 1
ATOM 698 C C . VAL A 1 88 ? 4.832 -17.984 -12.188 1 98.62 88 VAL A C 1
ATOM 700 O O . VAL A 1 88 ? 5.109 -16.781 -12.18 1 98.62 88 VAL A O 1
ATOM 703 N N . ASP A 1 89 ? 3.787 -18.469 -12.758 1 98.56 89 ASP A N 1
ATOM 704 C CA . ASP A 1 89 ? 2.705 -17.641 -13.273 1 98.56 89 ASP A CA 1
ATOM 705 C C . ASP A 1 89 ? 1.679 -17.328 -12.188 1 98.56 89 ASP A C 1
ATOM 707 O O . ASP A 1 89 ? 0.892 -18.203 -11.805 1 98.56 89 ASP A O 1
ATOM 711 N N . ILE A 1 90 ? 1.612 -16.062 -11.789 1 98.31 90 ILE A N 1
ATOM 712 C CA . ILE A 1 90 ? 0.792 -15.703 -10.641 1 98.31 90 ILE A CA 1
ATOM 713 C C . ILE A 1 90 ? -0.654 -15.492 -11.078 1 98.31 90 ILE A C 1
ATOM 715 O O . ILE A 1 90 ? -1.589 -15.898 -10.383 1 98.31 90 ILE A O 1
ATOM 719 N N . MET A 1 91 ? -0.868 -14.891 -12.211 1 97.69 91 MET A N 1
ATOM 720 C CA . MET A 1 91 ? -2.199 -14.445 -12.602 1 97.69 91 MET A CA 1
ATOM 721 C C . MET A 1 91 ? -2.895 -15.492 -13.461 1 97.69 91 MET A C 1
ATOM 723 O O . MET A 1 91 ? -4.121 -15.586 -13.469 1 97.69 91 MET A O 1
ATOM 727 N N . GLY A 1 92 ? -2.131 -16.297 -14.195 1 96.69 92 GLY A N 1
ATOM 728 C CA . GLY A 1 92 ? -2.658 -17.219 -15.188 1 96.69 92 GLY A CA 1
ATOM 729 C C . GLY A 1 92 ? -3.744 -18.125 -14.641 1 96.69 92 GLY A C 1
ATOM 730 O O . GLY A 1 92 ? -4.863 -18.156 -15.156 1 96.69 92 GLY A O 1
ATOM 731 N N . PRO A 1 93 ? -3.412 -18.812 -13.594 1 97.31 93 PRO A N 1
ATOM 732 C CA . PRO A 1 93 ? -4.383 -19.766 -13.055 1 97.31 93 PRO A CA 1
ATOM 733 C C . PRO A 1 93 ? -5.707 -19.109 -12.672 1 97.31 93 PRO A C 1
ATOM 735 O O . PRO A 1 93 ? -6.777 -19.656 -12.953 1 97.31 93 PRO A O 1
ATOM 738 N N . LEU A 1 94 ? -5.664 -17.969 -12.055 1 97.06 94 LEU A N 1
ATOM 739 C CA . LEU A 1 94 ? -6.898 -17.297 -11.672 1 97.06 94 LEU A CA 1
ATOM 740 C C . LEU A 1 94 ? -7.672 -16.828 -12.898 1 97.06 94 LEU A C 1
ATOM 742 O O . LEU A 1 94 ? -8.891 -16.984 -12.969 1 97.06 94 LEU A O 1
ATOM 746 N N . MET A 1 95 ? -6.953 -16.297 -13.844 1 96.31 95 MET A N 1
ATOM 747 C CA . MET A 1 95 ? -7.594 -15.812 -15.07 1 96.31 95 MET A CA 1
ATOM 748 C C . MET A 1 95 ? -8.289 -16.953 -15.797 1 96.31 95 MET A C 1
ATOM 750 O O . MET A 1 95 ? -9.391 -16.797 -16.328 1 96.31 95 MET A O 1
ATOM 754 N N . ASP A 1 96 ? -7.609 -18.078 -15.852 1 95.75 96 ASP A N 1
ATOM 755 C CA . ASP A 1 96 ? -8.203 -19.25 -16.484 1 95.75 96 ASP A CA 1
ATOM 756 C C . ASP A 1 96 ? -9.484 -19.672 -15.781 1 95.75 96 ASP A C 1
ATOM 758 O O . ASP A 1 96 ? -10.5 -19.953 -16.422 1 95.75 96 ASP A O 1
ATOM 762 N N . LEU A 1 97 ? -9.438 -19.688 -14.516 1 95.75 97 LEU A N 1
ATOM 763 C CA . LEU A 1 97 ? -10.586 -20.094 -13.719 1 95.75 97 LEU A CA 1
ATOM 764 C C . LEU A 1 97 ? -11.742 -19.125 -13.883 1 95.75 97 LEU A C 1
ATOM 766 O O . LEU A 1 97 ? -12.898 -19.531 -14.023 1 95.75 97 LEU A O 1
ATOM 770 N N . LEU A 1 98 ? -11.445 -17.844 -13.812 1 94.56 98 LEU A N 1
ATOM 771 C CA . LEU A 1 98 ? -12.477 -16.828 -13.984 1 94.56 98 LEU A CA 1
ATOM 772 C C . LEU A 1 98 ? -13.109 -16.906 -15.367 1 94.56 98 LEU A C 1
ATOM 774 O O . LEU A 1 98 ? -14.328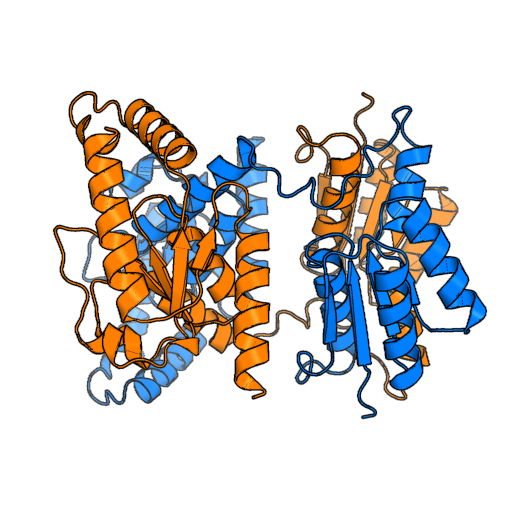 -16.828 -15.5 1 94.56 98 LEU A O 1
ATOM 778 N N . SER A 1 99 ? -12.281 -17.094 -16.359 1 94.06 99 SER A N 1
ATOM 779 C CA . SER A 1 99 ? -12.773 -17.203 -17.734 1 94.06 99 SER A CA 1
ATOM 780 C C . SER A 1 99 ? -13.703 -18.391 -17.906 1 94.06 99 SER A C 1
ATOM 782 O O . SER A 1 99 ? -14.664 -18.344 -18.672 1 94.06 99 SER A O 1
ATOM 784 N N . ALA A 1 100 ? -13.414 -19.391 -17.188 1 93.81 100 ALA A N 1
ATOM 785 C CA . ALA A 1 100 ? -14.234 -20.594 -17.266 1 93.81 100 ALA A CA 1
ATOM 786 C C . ALA A 1 100 ? -15.523 -20.438 -16.469 1 93.81 100 ALA A C 1
ATOM 788 O O . ALA A 1 100 ? -16.484 -21.188 -16.688 1 93.81 100 ALA A O 1
ATOM 789 N N . SER A 1 101 ? -15.531 -19.531 -15.578 1 91.25 101 SER A N 1
ATOM 790 C CA . SER A 1 101 ? -16.625 -19.438 -14.633 1 91.25 101 SER A CA 1
ATOM 791 C C . SER A 1 101 ? -17.641 -18.375 -15.062 1 91.25 101 SER A C 1
ATOM 793 O O . SER A 1 101 ? -18.766 -18.344 -14.555 1 91.25 101 SER A O 1
ATOM 795 N N . VAL A 1 102 ? -17.219 -17.547 -15.992 1 88.19 102 VAL A N 1
ATOM 796 C CA . VAL A 1 102 ? -18.125 -16.469 -16.406 1 88.19 102 VAL A CA 1
ATOM 797 C C . VAL A 1 102 ? -18.328 -16.516 -17.906 1 88.19 102 VAL A C 1
ATOM 799 O O . VAL A 1 102 ? -17.484 -17.047 -18.641 1 88.19 102 VAL A O 1
ATOM 802 N N . GLU A 1 103 ? -19.391 -15.969 -18.344 1 86.75 103 GLU A N 1
ATOM 803 C CA . GLU A 1 103 ? -19.719 -15.977 -19.766 1 86.75 103 GLU A CA 1
ATOM 804 C C . GLU A 1 103 ? -19 -14.859 -20.5 1 86.75 103 GLU A C 1
ATOM 806 O O . GLU A 1 103 ? -18.734 -14.961 -21.703 1 86.75 103 GLU A O 1
ATOM 811 N N . GLU A 1 104 ? -18.578 -13.922 -19.812 1 88.56 104 GLU A N 1
ATOM 812 C CA . GLU A 1 104 ? -17.953 -12.758 -20.406 1 88.56 104 GLU A CA 1
ATOM 813 C C . GLU A 1 104 ? -16.469 -13.023 -20.703 1 88.56 104 GLU A C 1
ATOM 815 O O . GLU A 1 104 ? -15.812 -13.773 -19.984 1 88.56 104 GLU A O 1
ATOM 820 N N . LYS A 1 105 ? -16.078 -12.422 -21.766 1 93 105 LYS A N 1
ATOM 821 C CA . LYS A 1 105 ? -14.648 -12.453 -22.078 1 93 105 LYS A CA 1
ATOM 822 C C . LYS A 1 105 ? -13.891 -11.391 -21.281 1 93 105 LYS A C 1
ATOM 824 O O . LYS A 1 105 ? -14.406 -10.289 -21.062 1 93 105 LYS A O 1
ATOM 829 N N . PRO A 1 106 ? -12.672 -11.75 -20.828 1 94.62 106 PRO A N 1
ATOM 830 C CA . PRO A 1 106 ? -11.898 -10.734 -20.109 1 94.62 106 PRO A CA 1
ATOM 831 C C . PRO A 1 106 ? -11.477 -9.57 -21 1 94.62 106 PRO A C 1
ATOM 833 O O . PRO A 1 106 ? -11.328 -9.742 -22.219 1 94.62 106 PRO A O 1
ATOM 836 N N . TYR A 1 107 ? -11.25 -8.469 -20.438 1 94.19 107 TYR A N 1
ATOM 837 C CA . TYR A 1 107 ? -10.797 -7.281 -21.141 1 94.19 107 TYR A CA 1
ATOM 838 C C . TYR A 1 107 ? -9.359 -7.457 -21.641 1 94.19 107 TYR A C 1
ATOM 840 O O . TYR A 1 107 ? -8.984 -6.918 -22.672 1 94.19 107 TYR A O 1
ATOM 848 N N . ASN A 1 108 ? -8.539 -8.219 -20.844 1 95.38 108 ASN A N 1
ATOM 849 C CA . ASN A 1 108 ? -7.109 -8.375 -21.109 1 95.38 108 ASN A CA 1
ATOM 850 C C . ASN A 1 108 ? -6.406 -7.02 -21.188 1 95.38 108 ASN A C 1
ATOM 852 O O . ASN A 1 108 ? -5.648 -6.762 -22.125 1 95.38 108 ASN A O 1
ATOM 856 N N . GLU A 1 109 ? -6.703 -6.137 -20.234 1 94.75 109 GLU A N 1
ATOM 857 C CA . GLU A 1 109 ? -6.137 -4.793 -20.172 1 94.75 109 GLU A CA 1
ATOM 858 C C . GLU A 1 109 ? -5.227 -4.633 -18.969 1 94.75 109 GLU A C 1
ATOM 860 O O . GLU A 1 109 ? -5.703 -4.387 -17.859 1 94.75 109 GLU A O 1
ATOM 865 N N . PRO A 1 110 ? -3.914 -4.688 -19.281 1 94.38 110 PRO A N 1
ATOM 866 C CA . PRO A 1 110 ? -2.988 -4.48 -18.172 1 94.38 110 PRO A CA 1
ATOM 867 C C . PRO A 1 110 ? -3.223 -3.154 -17.453 1 94.38 110 PRO A C 1
ATOM 869 O O . PRO A 1 110 ? -3.484 -2.135 -18.094 1 94.38 110 PRO A O 1
ATOM 872 N N . GLY A 1 111 ? -3.188 -3.162 -16.109 1 91.44 111 GLY A N 1
ATOM 873 C CA . GLY A 1 111 ? -3.24 -1.947 -15.312 1 91.44 111 GLY A CA 1
ATOM 874 C C . GLY A 1 111 ? -4.648 -1.421 -15.125 1 91.44 111 GLY A C 1
ATOM 875 O O . GLY A 1 111 ? -4.84 -0.303 -14.641 1 91.44 111 GLY A O 1
ATOM 876 N N . ILE A 1 112 ? -5.668 -2.229 -15.453 1 91.75 112 ILE A N 1
ATOM 877 C CA . ILE A 1 112 ? -7.051 -1.771 -15.398 1 91.75 112 ILE A CA 1
ATOM 878 C C . ILE A 1 112 ? -7.434 -1.437 -13.961 1 91.75 112 ILE A C 1
ATOM 880 O O . ILE A 1 112 ? -8.312 -0.608 -13.719 1 91.75 112 ILE A O 1
ATOM 884 N N . VAL A 1 113 ? -6.766 -2.006 -12.992 1 88.75 113 VAL A N 1
ATOM 885 C CA . VAL A 1 113 ? -7.051 -1.78 -11.578 1 88.75 113 VAL A CA 1
ATOM 886 C C . VAL A 1 113 ? -6.656 -0.357 -11.195 1 88.75 113 VAL A C 1
ATOM 888 O O . VAL A 1 113 ? -7.039 0.133 -10.133 1 88.75 113 VAL A O 1
ATOM 891 N N . HIS A 1 114 ? -5.879 0.373 -12.031 1 88.44 114 HIS A N 1
ATOM 892 C CA . HIS A 1 114 ? -5.367 1.705 -11.734 1 88.44 114 HIS A CA 1
ATOM 893 C C . HIS A 1 114 ? -6.109 2.773 -12.531 1 88.44 114 HIS A C 1
ATOM 895 O O . HIS A 1 114 ? -5.633 3.902 -12.656 1 88.44 114 HIS A O 1
ATOM 901 N N . ARG A 1 115 ? -7.262 2.447 -12.914 1 86.94 115 ARG A N 1
ATOM 902 C CA . ARG A 1 115 ? -8.055 3.4 -13.688 1 86.94 115 ARG A CA 1
ATOM 903 C C . ARG A 1 115 ? -8.398 4.629 -12.852 1 86.94 115 ARG A C 1
ATOM 905 O O . ARG A 1 115 ? -8.672 4.516 -11.648 1 86.94 115 ARG A O 1
ATOM 912 N N . LEU A 1 116 ? -8.367 5.758 -13.508 1 87.38 116 LEU A N 1
ATOM 913 C CA . LEU A 1 116 ? -8.68 7.035 -12.875 1 87.38 116 LEU A CA 1
ATOM 914 C C . LEU A 1 116 ? -10.188 7.258 -12.82 1 87.38 116 LEU A C 1
ATOM 916 O O . LEU A 1 116 ? -10.711 8.188 -13.445 1 87.38 116 LEU A O 1
ATOM 920 N N . ASP A 1 117 ? -10.828 6.473 -12.086 1 88.75 117 ASP A N 1
ATOM 921 C CA . ASP A 1 117 ? -12.281 6.535 -11.969 1 88.75 117 ASP A CA 1
ATOM 922 C C . ASP A 1 117 ? -12.703 7.113 -10.617 1 88.75 117 ASP A C 1
ATOM 924 O O . ASP A 1 117 ? -11.875 7.684 -9.898 1 88.75 117 ASP A O 1
ATOM 928 N N . ASP A 1 118 ? -13.914 7.051 -10.344 1 87.69 118 ASP A N 1
ATOM 929 C CA . ASP A 1 118 ? -14.461 7.645 -9.125 1 87.69 118 ASP A CA 1
ATOM 930 C C . ASP A 1 118 ? -13.82 7.035 -7.879 1 87.69 118 ASP A C 1
ATOM 932 O O . ASP A 1 118 ? -13.539 7.742 -6.91 1 87.69 118 ASP A O 1
ATOM 936 N N . ALA A 1 119 ? -13.602 5.738 -7.953 1 88.19 119 ALA A N 1
ATOM 937 C CA . ALA A 1 119 ? -12.984 5.062 -6.816 1 88.19 119 ALA A CA 1
ATOM 938 C C . ALA A 1 119 ? -11.57 5.586 -6.57 1 88.19 119 ALA A C 1
ATOM 940 O O . ALA A 1 119 ? -11.141 5.719 -5.422 1 88.19 119 ALA A O 1
ATOM 941 N N . TYR A 1 120 ? -10.93 5.812 -7.645 1 88.31 120 TYR A N 1
ATOM 942 C CA . TYR A 1 120 ? -9.586 6.367 -7.539 1 88.31 120 TYR A CA 1
ATOM 943 C C . TYR A 1 120 ? -9.609 7.734 -6.867 1 88.31 120 TYR A C 1
ATOM 945 O O . TYR A 1 120 ? -8.812 8.008 -5.965 1 88.31 120 TYR A O 1
ATOM 953 N N . PHE A 1 121 ? -10.453 8.586 -7.168 1 88.81 121 PHE A N 1
ATOM 954 C CA . PHE A 1 121 ? -10.523 9.945 -6.633 1 88.81 121 PHE A CA 1
ATOM 955 C C . PHE A 1 121 ? -10.977 9.922 -5.176 1 88.81 121 PHE A C 1
ATOM 957 O O . PHE A 1 121 ? -10.547 10.766 -4.379 1 88.81 121 PHE A O 1
ATOM 964 N N . LYS A 1 122 ? -11.828 8.953 -4.91 1 92.31 122 LYS A N 1
ATOM 965 C CA . LYS A 1 122 ? -12.203 8.773 -3.508 1 92.31 122 LYS A CA 1
ATOM 966 C C . LYS A 1 122 ? -10.984 8.422 -2.656 1 92.31 122 LYS A C 1
ATOM 968 O O . LYS A 1 122 ? -10.836 8.922 -1.539 1 92.31 122 LYS A O 1
ATOM 973 N N . LYS A 1 123 ? -10.18 7.57 -3.203 1 93.56 123 LYS A N 1
ATOM 974 C CA . LYS A 1 123 ? -8.945 7.207 -2.521 1 93.56 123 LYS A CA 1
ATOM 975 C C . LYS A 1 123 ? -8.055 8.43 -2.311 1 93.56 123 LYS A C 1
ATOM 977 O O . LYS A 1 123 ? -7.512 8.633 -1.222 1 93.56 123 LYS A O 1
ATOM 982 N N . ILE A 1 124 ? -7.91 9.234 -3.309 1 93.25 124 ILE A N 1
ATOM 983 C CA . ILE A 1 124 ? -7.102 10.445 -3.234 1 93.25 124 ILE A CA 1
ATOM 984 C C . ILE A 1 124 ? -7.66 11.375 -2.16 1 93.25 124 ILE A C 1
ATOM 986 O O . ILE A 1 124 ? -6.906 11.945 -1.364 1 93.25 124 ILE A O 1
ATOM 990 N N . ASP A 1 125 ? -8.969 11.5 -2.17 1 93.62 125 ASP A N 1
ATOM 991 C CA . ASP A 1 125 ? -9.633 12.344 -1.178 1 93.62 125 ASP A CA 1
ATOM 992 C C . ASP A 1 125 ? -9.359 11.844 0.238 1 93.62 125 ASP A C 1
ATOM 994 O O . ASP A 1 125 ? -9.078 12.633 1.14 1 93.62 125 ASP A O 1
ATOM 998 N N . ALA A 1 126 ? -9.367 10.539 0.397 1 96.94 126 ALA A N 1
ATOM 999 C CA . ALA A 1 126 ? -9.102 9.938 1.702 1 96.94 126 ALA A CA 1
ATOM 1000 C C . ALA A 1 126 ? -7.672 10.211 2.15 1 96.94 126 ALA A C 1
ATOM 1002 O O . ALA A 1 126 ? -7.43 10.531 3.318 1 96.94 126 ALA A O 1
ATOM 1003 N N . ILE A 1 127 ? -6.766 10.117 1.259 1 96.44 127 ILE A N 1
ATOM 1004 C CA . ILE A 1 127 ? -5.355 10.328 1.57 1 96.44 127 ILE A CA 1
ATOM 1005 C C . ILE A 1 127 ? -5.125 11.781 1.974 1 96.44 127 ILE A C 1
ATOM 1007 O O . ILE A 1 127 ? -4.469 12.055 2.982 1 96.44 127 ILE A O 1
ATOM 1011 N N . GLU A 1 128 ? -5.672 12.672 1.269 1 93.75 128 GLU A N 1
ATOM 1012 C CA . GLU A 1 128 ? -5.539 14.094 1.589 1 93.75 128 GLU A CA 1
ATOM 1013 C C . GLU A 1 128 ? -6.203 14.422 2.924 1 93.75 128 GLU A C 1
ATOM 1015 O O . GLU A 1 128 ? -5.672 15.211 3.709 1 93.75 128 GLU A O 1
ATOM 1020 N N . PHE A 1 129 ? -7.32 13.828 3.131 1 95.88 129 PHE A N 1
ATOM 1021 C CA . PHE A 1 129 ? -8.023 14.008 4.395 1 95.88 129 PHE A CA 1
ATOM 1022 C C . PHE A 1 129 ? -7.156 13.562 5.566 1 95.88 129 PHE A C 1
ATOM 1024 O O . PHE A 1 129 ? -7.016 14.281 6.555 1 95.88 129 PHE A O 1
ATOM 1031 N N . ALA A 1 130 ? -6.582 12.383 5.422 1 96.81 130 ALA A N 1
ATOM 1032 C CA . ALA A 1 130 ? -5.781 11.82 6.504 1 96.81 130 ALA A CA 1
ATOM 1033 C C . ALA A 1 130 ? -4.578 12.695 6.812 1 96.81 130 ALA A C 1
ATOM 1035 O O . ALA A 1 130 ? -4.211 12.875 7.98 1 96.81 130 ALA A O 1
ATOM 1036 N N . VAL A 1 131 ? -3.979 13.219 5.816 1 94.56 131 VAL A N 1
ATOM 1037 C CA . VAL A 1 131 ? -2.822 14.094 6.008 1 94.56 131 VAL A CA 1
ATOM 1038 C C . VAL A 1 131 ? -3.26 15.391 6.688 1 94.56 131 VAL A C 1
ATOM 1040 O O . VAL A 1 131 ? -2.615 15.852 7.633 1 94.56 131 VAL A O 1
ATOM 1043 N N . LYS A 1 132 ? -4.312 15.938 6.266 1 93 132 LYS A N 1
ATOM 1044 C CA . LYS A 1 132 ? -4.824 17.203 6.793 1 93 132 LYS A CA 1
ATOM 1045 C C . LYS A 1 132 ? -5.156 17.078 8.281 1 93 132 LYS A C 1
ATOM 1047 O O . LYS A 1 132 ? -4.902 18 9.055 1 93 132 LYS A O 1
ATOM 1052 N N . TYR A 1 133 ? -5.676 15.984 8.641 1 94.44 133 TYR A N 1
ATOM 1053 C CA . TYR A 1 133 ? -6.188 15.844 10 1 94.44 133 TYR A CA 1
ATOM 1054 C C . TYR A 1 133 ? -5.332 14.883 10.812 1 94.44 133 TYR A C 1
ATOM 1056 O O . TYR A 1 133 ? -5.836 14.18 11.688 1 94.44 133 TYR A O 1
ATOM 1064 N N . ASP A 1 134 ? -4.09 14.742 10.5 1 91 134 ASP A N 1
ATOM 1065 C CA . ASP A 1 134 ? -3.174 13.844 11.195 1 91 134 ASP A CA 1
ATOM 1066 C C . ASP A 1 134 ? -2.84 14.375 12.586 1 91 134 ASP A C 1
ATOM 1068 O O . ASP A 1 134 ? -2.551 13.602 13.5 1 91 134 ASP A O 1
ATOM 1072 N N . ASP A 1 135 ? -2.889 15.711 12.789 1 81.62 135 ASP A N 1
ATOM 1073 C CA . ASP A 1 135 ? -2.453 16.25 14.07 1 81.62 135 ASP A CA 1
ATOM 1074 C C . ASP A 1 135 ? -3.65 16.609 14.953 1 81.62 135 ASP A C 1
ATOM 1076 O O . ASP A 1 135 ? -3.48 17.062 16.094 1 81.62 135 ASP A O 1
ATOM 1080 N N . GLY A 1 136 ? -4.934 16.359 14.477 1 74.56 136 GLY A N 1
ATOM 1081 C CA . GLY A 1 136 ? -6.148 16.484 15.266 1 74.56 136 GLY A CA 1
ATOM 1082 C C . GLY A 1 136 ? -6.445 17.906 15.688 1 74.56 136 GLY A C 1
ATOM 1083 O O . GLY A 1 136 ? -7.285 18.141 16.562 1 74.56 136 GLY A O 1
ATOM 1084 N N . LYS A 1 137 ? -5.812 18.828 15.094 1 77.62 137 LYS A N 1
ATOM 1085 C CA . LYS A 1 137 ? -5.961 20.203 15.531 1 77.62 137 LYS A CA 1
ATOM 1086 C C . LYS A 1 137 ? -7.234 20.828 14.977 1 77.62 137 LYS A C 1
ATOM 1088 O O . LYS A 1 137 ? -7.777 21.766 15.555 1 77.62 137 LYS A O 1
ATOM 1093 N N . ASP A 1 138 ? -7.73 20.297 13.914 1 87.19 138 ASP A N 1
ATOM 1094 C CA . ASP A 1 138 ? -8.938 20.828 13.289 1 87.19 138 ASP A CA 1
ATOM 1095 C C . ASP A 1 138 ? -10.141 19.922 13.539 1 87.19 138 ASP A C 1
ATOM 1097 O O . ASP A 1 138 ? -10.281 18.891 12.891 1 87.19 138 ASP A O 1
ATOM 1101 N N . PRO A 1 139 ? -11.008 20.344 14.453 1 89.81 139 PRO A N 1
ATOM 1102 C CA . PRO A 1 139 ? -12.133 19.484 14.828 1 89.81 139 PRO A CA 1
ATOM 1103 C C . PRO A 1 139 ? -13.148 19.312 13.695 1 89.81 139 PRO A C 1
ATOM 1105 O O . PRO A 1 139 ? -14.039 18.469 13.781 1 89.81 139 PRO A O 1
ATOM 1108 N N . LYS A 1 140 ? -13.016 20.109 12.68 1 90.94 140 LYS A N 1
ATOM 1109 C CA . LYS A 1 140 ? -13.977 20.078 11.586 1 90.94 140 LYS A CA 1
ATOM 1110 C C . LYS A 1 140 ? -13.945 18.734 10.852 1 90.94 140 LYS A C 1
ATOM 1112 O O . LYS A 1 140 ? -14.875 18.406 10.109 1 90.94 140 LYS A O 1
ATOM 1117 N N . GLY A 1 141 ? -12.922 18 11.055 1 93.19 141 GLY A N 1
ATOM 1118 C CA . GLY A 1 141 ? -12.781 16.703 10.391 1 93.19 141 GLY A CA 1
ATOM 1119 C C . GLY A 1 141 ? -13.609 15.617 11.039 1 93.19 141 GLY A C 1
ATOM 1120 O O . GLY A 1 141 ? -13.898 14.594 10.414 1 93.19 141 GLY A O 1
ATOM 1121 N N . LEU A 1 142 ? -14.039 15.797 12.289 1 94.75 142 LEU A N 1
ATOM 1122 C CA . LEU A 1 142 ? -14.656 14.75 13.094 1 94.75 142 LEU A CA 1
ATOM 1123 C C . LEU A 1 142 ? -15.93 14.234 12.43 1 94.75 142 LEU A C 1
ATOM 1125 O O . LEU A 1 142 ? -16.062 13.039 12.18 1 94.75 142 LEU A O 1
ATOM 1129 N N . PRO A 1 143 ? -16.844 15.148 11.992 1 93.31 143 PRO A N 1
ATOM 1130 C CA . PRO A 1 143 ? -18.094 14.648 11.391 1 93.31 143 PRO A CA 1
ATOM 1131 C C . PRO A 1 143 ? -17.875 14.008 10.023 1 93.31 143 PRO A C 1
ATOM 1133 O O . PRO A 1 143 ? -18.703 13.227 9.562 1 93.31 143 PRO A O 1
ATOM 1136 N N . LYS A 1 144 ? -16.766 14.297 9.398 1 94.81 144 LYS A N 1
ATOM 1137 C CA . LYS A 1 144 ? -16.5 13.844 8.031 1 94.81 144 LYS A CA 1
ATOM 1138 C C . LYS A 1 144 ? -15.688 12.562 8.031 1 94.81 144 LYS A C 1
ATOM 1140 O O . LYS A 1 144 ? -15.555 11.906 6.992 1 94.81 144 LYS A O 1
ATOM 1145 N N . ALA A 1 145 ? -15.195 12.164 9.172 1 97 145 ALA A N 1
ATOM 1146 C CA . ALA A 1 145 ? -14.297 11.023 9.258 1 97 145 ALA A CA 1
ATOM 1147 C C . ALA A 1 145 ? -15.062 9.703 9.195 1 97 145 ALA A C 1
ATOM 1149 O O . ALA A 1 145 ? -16.141 9.586 9.781 1 97 145 ALA A O 1
ATOM 1150 N N . ASP A 1 146 ? -14.508 8.742 8.438 1 97.31 146 ASP A N 1
ATOM 1151 C CA . ASP A 1 146 ? -14.992 7.367 8.492 1 97.31 146 ASP A CA 1
ATOM 1152 C C . ASP A 1 146 ? -14.469 6.656 9.742 1 97.31 146 ASP A C 1
ATOM 1154 O O . ASP A 1 146 ? -15.148 5.789 10.289 1 97.31 146 ASP A O 1
ATOM 1158 N N . ILE A 1 147 ? -13.273 6.953 10.125 1 98.06 147 ILE A N 1
ATOM 1159 C CA . ILE A 1 147 ? -12.594 6.363 11.273 1 98.06 147 ILE A CA 1
ATOM 1160 C C . ILE A 1 147 ? -11.906 7.461 12.086 1 98.06 147 ILE A C 1
ATOM 1162 O O . ILE A 1 147 ? -11.289 8.367 11.523 1 98.06 147 ILE A O 1
ATOM 1166 N N . VAL A 1 148 ? -12.055 7.422 13.375 1 97.69 148 VAL A N 1
ATOM 1167 C CA . VAL A 1 148 ? -11.344 8.312 14.289 1 97.69 148 VAL A CA 1
ATOM 1168 C C . VAL A 1 148 ? -10.391 7.5 15.164 1 97.69 148 VAL A C 1
ATOM 1170 O O . VAL A 1 148 ? -10.828 6.605 15.898 1 97.69 148 VAL A O 1
ATOM 1173 N N . LEU A 1 149 ? -9.102 7.777 15.047 1 98.12 149 LEU A N 1
ATOM 1174 C CA . LEU A 1 149 ? -8.094 7.09 15.844 1 98.12 149 LEU A CA 1
ATOM 1175 C C . LEU A 1 149 ? -7.703 7.918 17.062 1 98.12 149 LEU A C 1
ATOM 1177 O O . LEU A 1 149 ? -7.359 9.094 16.938 1 98.12 149 LEU A O 1
ATOM 1181 N N . LEU A 1 150 ? -7.746 7.316 18.188 1 97.25 150 LEU A N 1
ATOM 1182 C CA . LEU A 1 150 ? -7.336 7.938 19.453 1 97.25 150 LEU A CA 1
ATOM 1183 C C . LEU A 1 150 ? -6.102 7.25 20.016 1 97.25 150 LEU A C 1
ATOM 1185 O O . LEU A 1 150 ? -6 6.023 19.984 1 97.25 150 LEU A O 1
ATOM 1189 N N . GLY A 1 151 ? -5.203 8.016 20.484 1 97 151 GLY A N 1
ATOM 1190 C CA . GLY A 1 151 ? -4.043 7.414 21.125 1 97 151 GLY A CA 1
ATOM 1191 C C . GLY A 1 151 ? -3.01 8.43 21.578 1 97 151 GLY A C 1
ATOM 1192 O O . GLY A 1 151 ? -3.049 9.586 21.156 1 97 151 GLY A O 1
ATOM 1193 N N . ILE A 1 152 ? -2.125 7.996 22.453 1 96.12 152 ILE A N 1
ATOM 1194 C CA . ILE A 1 152 ? -1.014 8.836 22.891 1 96.12 152 ILE A CA 1
ATOM 1195 C C . ILE A 1 152 ? 0.095 8.805 21.844 1 96.12 152 ILE A C 1
ATOM 1197 O O . ILE A 1 152 ? 0.017 8.055 20.859 1 96.12 152 ILE A O 1
ATOM 1201 N N . SER A 1 153 ? 1.064 9.68 22.016 1 93.56 153 SER A N 1
ATOM 1202 C CA . SER A 1 153 ? 2.184 9.758 21.078 1 93.56 153 SER A CA 1
ATOM 1203 C C . SER A 1 153 ? 2.945 8.438 21.016 1 93.56 153 SER A C 1
ATOM 1205 O O . SER A 1 153 ? 3.199 7.812 22.047 1 93.56 153 SER A O 1
ATOM 1207 N N . ARG A 1 154 ? 3.248 7.969 19.844 1 92.69 154 ARG A N 1
ATOM 1208 C CA . ARG A 1 154 ? 4.031 6.77 19.547 1 92.69 154 ARG A CA 1
ATOM 1209 C C . ARG A 1 154 ? 3.143 5.531 19.531 1 92.69 154 ARG A C 1
ATOM 1211 O O . ARG A 1 154 ? 3.615 4.418 19.766 1 92.69 154 ARG A O 1
ATOM 1218 N N . THR A 1 155 ? 1.841 5.73 19.281 1 95.12 155 THR A N 1
ATOM 1219 C CA . THR A 1 155 ? 0.945 4.59 19.109 1 95.12 155 THR A CA 1
ATOM 1220 C C . THR A 1 155 ? 0.666 4.344 17.625 1 95.12 155 THR A C 1
ATOM 1222 O O . THR A 1 155 ? -0.358 3.756 17.266 1 95.12 155 THR A O 1
ATOM 1225 N N . SER A 1 156 ? 1.419 4.922 16.688 1 93.69 156 SER A N 1
ATOM 1226 C CA . SER A 1 156 ? 1.47 4.672 15.258 1 93.69 156 SER A CA 1
ATOM 1227 C C . SER A 1 156 ? 0.223 5.207 14.555 1 93.69 156 SER A C 1
ATOM 1229 O O . SER A 1 156 ? -0.242 4.621 13.578 1 93.69 156 SER A O 1
ATOM 1231 N N . LYS A 1 157 ? -0.339 6.281 15.094 1 96.94 157 LYS A N 1
ATOM 1232 C CA . LYS A 1 157 ? -1.531 6.875 14.5 1 96.94 157 LYS A CA 1
ATOM 1233 C C . LYS A 1 157 ? -1.265 7.328 13.07 1 96.94 157 LYS A C 1
ATOM 1235 O O . LYS A 1 157 ? -2.027 7.004 12.156 1 96.94 157 LYS A O 1
ATOM 1240 N N . THR A 1 158 ? -0.119 8.008 12.844 1 96.44 158 THR A N 1
ATOM 1241 C CA . THR A 1 158 ? 0.183 8.602 11.547 1 96.44 158 THR A CA 1
ATOM 1242 C C . THR A 1 158 ? 0.342 7.531 10.477 1 96.44 158 THR A C 1
ATOM 1244 O O . THR A 1 158 ? -0.381 7.531 9.477 1 96.44 158 THR A O 1
ATOM 1247 N N . PRO A 1 159 ? 1.211 6.508 10.703 1 96.75 159 PRO A N 1
ATOM 1248 C CA . PRO A 1 159 ? 1.331 5.477 9.664 1 96.75 159 PRO A CA 1
ATOM 1249 C C . PRO A 1 159 ? 0.036 4.695 9.461 1 96.75 159 PRO A C 1
ATOM 1251 O O . PRO A 1 159 ? -0.292 4.324 8.328 1 96.75 159 PRO A O 1
ATOM 1254 N N . LEU A 1 160 ? -0.658 4.473 10.531 1 97.5 160 LEU A N 1
ATOM 1255 C CA . LEU A 1 160 ? -1.903 3.719 10.453 1 97.5 160 LEU A CA 1
ATOM 1256 C C . LEU A 1 160 ? -2.957 4.484 9.664 1 97.5 160 LEU A C 1
ATOM 1258 O O . LEU A 1 160 ? -3.637 3.91 8.812 1 97.5 160 LEU A O 1
ATOM 1262 N N . SER A 1 161 ? -3.125 5.77 9.945 1 97.62 161 SER A N 1
ATOM 1263 C CA . SER A 1 161 ? -4.094 6.59 9.227 1 97.62 161 SER A CA 1
ATOM 1264 C C . SER A 1 161 ? -3.773 6.645 7.734 1 97.62 161 SER A C 1
ATOM 1266 O O . SER A 1 161 ? -4.68 6.609 6.898 1 97.62 161 SER A O 1
ATOM 1268 N N . GLN A 1 162 ? -2.514 6.699 7.453 1 96.38 162 GLN A N 1
ATOM 1269 C CA . GLN A 1 162 ? -2.109 6.738 6.051 1 96.38 162 GLN A CA 1
ATOM 1270 C C . GLN A 1 162 ? -2.422 5.422 5.348 1 96.38 162 GLN A C 1
ATOM 1272 O O . GLN A 1 162 ? -2.883 5.414 4.207 1 96.38 162 GLN A O 1
ATOM 1277 N N . TYR A 1 163 ? -2.129 4.359 5.973 1 96.31 163 TYR A N 1
ATOM 1278 C CA . TYR A 1 163 ? -2.43 3.049 5.406 1 96.31 163 TYR A CA 1
ATOM 1279 C C . TYR A 1 163 ? -3.922 2.898 5.141 1 96.31 163 TYR A C 1
ATOM 1281 O O . TYR A 1 163 ? -4.328 2.459 4.062 1 96.31 163 TYR A O 1
ATOM 1289 N N . LEU A 1 164 ? -4.699 3.24 6.125 1 97.88 164 LEU A N 1
ATOM 1290 C CA . LEU A 1 164 ? -6.152 3.141 6.02 1 97.88 164 LEU A CA 1
ATOM 1291 C C . LEU A 1 164 ? -6.68 4.07 4.934 1 97.88 164 LEU A C 1
ATOM 1293 O O . LEU A 1 164 ? -7.648 3.74 4.242 1 97.88 164 LEU A O 1
ATOM 1297 N N . ALA A 1 165 ? -6.055 5.219 4.781 1 97.69 165 ALA A N 1
ATOM 1298 C CA . ALA A 1 165 ? -6.445 6.156 3.73 1 97.69 165 ALA A CA 1
ATOM 1299 C C . ALA A 1 165 ? -6.207 5.559 2.346 1 97.69 165 ALA A C 1
ATOM 1301 O O . ALA A 1 165 ? -6.996 5.781 1.423 1 97.69 165 ALA A O 1
ATOM 1302 N N . HIS A 1 166 ? -5.184 4.789 2.232 1 94.5 166 HIS A N 1
ATOM 1303 C CA . HIS A 1 166 ? -4.902 4.109 0.973 1 94.5 166 HIS A CA 1
ATOM 1304 C C . HIS A 1 166 ? -5.98 3.084 0.646 1 94.5 166 HIS A C 1
ATOM 1306 O O . HIS A 1 166 ? -6.125 2.674 -0.507 1 94.5 166 HIS A O 1
ATOM 1312 N N . LYS A 1 167 ? -6.637 2.654 1.621 1 94.25 167 LYS A N 1
ATOM 1313 C CA . LYS A 1 167 ? -7.789 1.774 1.434 1 94.25 167 LYS A CA 1
ATOM 1314 C C . LYS A 1 167 ? -9.078 2.576 1.298 1 94.25 167 LYS A C 1
ATOM 1316 O O . LYS A 1 167 ? -10.172 2.027 1.422 1 94.25 167 LYS A O 1
ATOM 1321 N N . SER A 1 168 ? -9.008 3.895 1.221 1 95.31 168 SER A N 1
ATOM 1322 C CA . SER A 1 168 ? -10.086 4.812 0.868 1 95.31 168 SER A CA 1
ATOM 1323 C C . SER A 1 168 ? -10.93 5.176 2.09 1 95.31 168 SER A C 1
ATOM 1325 O O . SER A 1 168 ? -12.102 5.539 1.959 1 95.31 168 SER A O 1
ATOM 1327 N N . TYR A 1 169 ? -10.352 5.059 3.318 1 97.62 169 TYR A N 1
ATOM 1328 C CA . TYR A 1 169 ? -11.031 5.531 4.523 1 97.62 169 TYR A CA 1
ATOM 1329 C C . TYR A 1 169 ? -10.57 6.934 4.895 1 97.62 169 TYR A C 1
ATOM 1331 O O . TYR A 1 169 ? -9.367 7.207 4.934 1 97.62 169 TYR A O 1
ATOM 1339 N N . LYS A 1 170 ? -11.516 7.793 5.113 1 97.88 170 LYS A N 1
ATOM 1340 C CA . LYS A 1 170 ? -11.18 9.078 5.715 1 97.88 170 LYS A CA 1
ATOM 1341 C C . LYS A 1 170 ? -10.891 8.93 7.207 1 97.88 170 LYS A C 1
ATOM 1343 O O . LYS A 1 170 ? -11.797 8.68 8 1 97.88 170 LYS A O 1
ATOM 1348 N N . VAL A 1 171 ? -9.648 9.133 7.555 1 98.12 171 VAL A N 1
ATOM 1349 C CA . VAL A 1 171 ? -9.227 8.867 8.93 1 98.12 171 VAL A CA 1
ATOM 1350 C C . VAL A 1 171 ? -8.781 10.164 9.594 1 98.12 171 VAL A C 1
ATOM 1352 O O . VAL A 1 171 ? -8.039 10.945 9 1 98.12 171 VAL A O 1
ATOM 1355 N N . MET A 1 172 ? -9.234 10.43 10.773 1 97.44 172 MET A N 1
ATOM 1356 C CA . MET A 1 172 ? -8.773 11.555 11.594 1 97.44 172 MET A CA 1
ATOM 1357 C C . MET A 1 172 ? -8.086 11.055 12.859 1 97.44 172 MET A C 1
ATOM 1359 O O . MET A 1 172 ? -8.594 10.156 13.531 1 97.44 172 MET A O 1
ATOM 1363 N N . ASN A 1 173 ? -6.984 11.602 13.117 1 96.5 173 ASN A N 1
ATOM 1364 C CA . ASN A 1 173 ? -6.277 11.305 14.359 1 96.5 173 ASN A CA 1
ATOM 1365 C C . ASN A 1 173 ? -6.641 12.297 15.461 1 96.5 173 ASN A C 1
ATOM 1367 O O . ASN A 1 173 ? -6.742 13.5 15.211 1 96.5 173 ASN A O 1
ATOM 1371 N N . VAL A 1 174 ? -6.836 11.828 16.594 1 95.69 174 VAL A N 1
ATOM 1372 C CA . VAL A 1 174 ? -7.027 12.664 17.781 1 95.69 174 VAL A CA 1
ATOM 1373 C C . VAL A 1 174 ? -5.984 12.305 18.844 1 95.69 174 VAL A C 1
ATOM 1375 O O . VAL A 1 174 ? -6.086 11.258 19.5 1 95.69 174 VAL A O 1
ATOM 1378 N N . PRO A 1 175 ? -5.008 13.125 18.969 1 95.06 175 PRO A N 1
ATOM 1379 C CA . PRO A 1 175 ? -4.02 12.867 20.016 1 95.06 175 PRO A CA 1
ATOM 1380 C C . PRO A 1 175 ? -4.602 13 21.422 1 95.06 175 PRO A C 1
ATOM 1382 O O . PRO A 1 175 ? -5.371 13.93 21.688 1 95.06 175 PRO A O 1
ATOM 1385 N N . ILE A 1 176 ? -4.285 12.109 22.234 1 95.44 176 ILE A N 1
ATOM 1386 C CA . ILE A 1 176 ? -4.703 12.148 23.625 1 95.44 176 ILE A CA 1
ATOM 1387 C C . ILE A 1 176 ? -3.514 12.523 24.516 1 95.44 176 ILE A C 1
ATOM 1389 O O . ILE A 1 176 ? -2.621 11.703 24.75 1 95.44 176 ILE A O 1
ATOM 1393 N N . VAL A 1 177 ? -3.516 13.703 24.922 1 92.88 177 VAL A N 1
ATOM 1394 C CA . VAL A 1 177 ? -2.467 14.25 25.781 1 92.88 177 VAL A CA 1
ATOM 1395 C C . VAL A 1 177 ? -3.094 15.047 26.922 1 92.88 177 VAL A C 1
ATOM 1397 O O . VAL A 1 177 ? -4.062 15.781 26.719 1 92.88 177 VAL A O 1
ATOM 1400 N N . PRO A 1 178 ? -2.482 14.906 28.094 1 93.75 178 PRO A N 1
ATOM 1401 C CA . PRO A 1 178 ? -3.08 15.547 29.266 1 93.75 178 PRO A CA 1
ATOM 1402 C C . PRO A 1 178 ? -3.182 17.062 29.125 1 93.75 178 PRO A C 1
ATOM 1404 O O . PRO A 1 178 ? -4.09 17.672 29.688 1 93.75 178 PRO A O 1
ATOM 1407 N N . GLU A 1 179 ? -2.297 17.672 28.344 1 92 179 GLU A N 1
ATOM 1408 C CA . GLU A 1 179 ? -2.213 19.125 28.234 1 92 179 GLU A CA 1
ATOM 1409 C C . GLU A 1 179 ? -3.285 19.672 27.297 1 92 179 GLU A C 1
ATOM 1411 O O . GLU A 1 179 ? -3.545 20.875 27.281 1 92 179 GLU A O 1
ATOM 1416 N N . VAL A 1 180 ? -3.893 18.828 26.562 1 88.69 180 VAL A N 1
ATOM 1417 C CA . VAL A 1 180 ? -4.848 19.281 25.547 1 88.69 180 VAL A CA 1
ATOM 1418 C C . VAL A 1 180 ? -6.172 18.531 25.719 1 88.69 180 VAL A C 1
ATOM 1420 O O . VAL A 1 180 ? -6.219 17.312 25.641 1 88.69 180 VAL A O 1
ATOM 1423 N N . THR A 1 181 ? -7.242 19.281 25.984 1 88.88 181 THR A N 1
ATOM 1424 C CA . THR A 1 181 ? -8.57 18.688 26.078 1 88.88 181 THR A CA 1
ATOM 1425 C C . THR A 1 181 ? -9.055 18.25 24.688 1 88.88 181 THR A C 1
ATOM 1427 O O . THR A 1 181 ? -8.984 19.031 23.734 1 88.88 181 THR A O 1
ATOM 1430 N N . PRO A 1 182 ? -9.531 17.062 24.562 1 91.06 182 PRO A N 1
ATOM 1431 C CA . PRO A 1 182 ? -10.094 16.656 23.266 1 91.06 182 PRO A CA 1
ATOM 1432 C C . PRO A 1 182 ? -11.281 17.531 22.859 1 91.06 182 PRO A C 1
ATOM 1434 O O . PRO A 1 182 ? -11.984 18.078 23.703 1 91.06 182 PRO A O 1
ATOM 1437 N N . PRO A 1 183 ? -11.453 17.688 21.562 1 91.19 183 PRO A N 1
ATOM 1438 C CA . PRO A 1 183 ? -12.602 18.484 21.109 1 91.19 183 PRO A CA 1
ATOM 1439 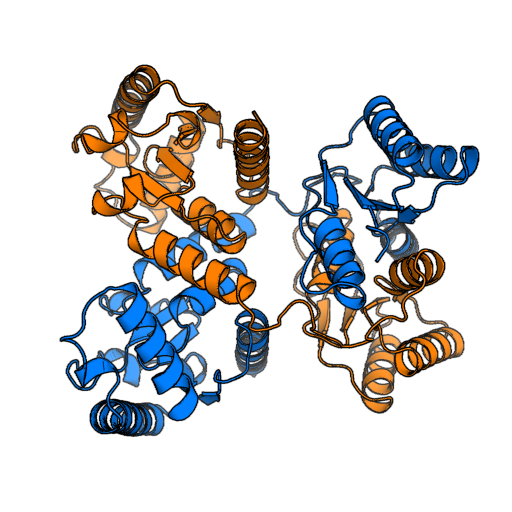C C . PRO A 1 183 ? -13.938 17.891 21.578 1 91.19 183 PRO A C 1
ATOM 1441 O O . PRO A 1 183 ? -14.102 16.672 21.609 1 91.19 183 PRO A O 1
ATOM 1444 N N . ASP A 1 184 ? -14.883 18.766 21.828 1 90.19 184 ASP A N 1
ATOM 1445 C CA . ASP A 1 184 ? -16.188 18.344 22.312 1 90.19 184 ASP A CA 1
ATOM 1446 C C . ASP A 1 184 ? -16.891 17.438 21.328 1 90.19 184 ASP A C 1
ATOM 1448 O O . ASP A 1 184 ? -17.594 16.5 21.719 1 90.19 184 ASP A O 1
ATOM 1452 N N . GLY A 1 185 ? -16.688 17.688 20.109 1 92.25 185 GLY A N 1
ATOM 1453 C CA . GLY A 1 185 ? -17.328 16.906 19.062 1 92.25 185 GLY A CA 1
ATOM 1454 C C . GLY A 1 185 ? -16.969 15.438 19.125 1 92.25 185 GLY A C 1
ATOM 1455 O O . GLY A 1 185 ? -17.688 14.594 18.578 1 92.25 185 GLY A O 1
ATOM 1456 N N . LEU A 1 186 ? -15.891 15.102 19.781 1 93.12 186 LEU A N 1
ATOM 1457 C CA . LEU A 1 186 ? -15.43 13.727 19.891 1 93.12 186 LEU A CA 1
ATOM 1458 C C . LEU A 1 186 ? -16.453 12.875 20.656 1 93.12 186 LEU A C 1
ATOM 1460 O O . LEU A 1 186 ? -16.656 11.711 20.328 1 93.12 186 LEU A O 1
ATOM 1464 N N . TYR A 1 187 ? -17.109 13.523 21.578 1 92.62 187 TYR A N 1
ATOM 1465 C CA . TYR A 1 187 ? -18.047 12.797 22.422 1 92.62 187 TYR A CA 1
ATOM 1466 C C . TYR A 1 187 ? -19.422 12.68 21.781 1 92.62 187 TYR A C 1
ATOM 1468 O O . TYR A 1 187 ? -20.281 11.953 22.266 1 92.62 187 TYR A O 1
ATOM 1476 N N . ASP A 1 188 ? -19.578 13.32 20.625 1 92.31 188 ASP A N 1
ATOM 1477 C CA . ASP A 1 188 ? -20.844 13.297 19.906 1 92.31 188 ASP A CA 1
ATOM 1478 C C . ASP A 1 188 ? -20.781 12.344 18.703 1 92.31 188 ASP A C 1
ATOM 1480 O O . ASP A 1 188 ? -21.812 12.031 18.109 1 92.31 188 ASP A O 1
ATOM 1484 N N . ILE A 1 189 ? -19.672 11.875 18.391 1 91.5 189 ILE A N 1
ATOM 1485 C CA . ILE A 1 189 ? -19.516 11.016 17.234 1 91.5 189 ILE A CA 1
ATOM 1486 C C . ILE A 1 189 ? -19.922 9.586 17.578 1 91.5 189 ILE A C 1
ATOM 1488 O O . ILE A 1 189 ? -19.859 9.188 18.75 1 91.5 189 ILE A O 1
ATOM 1492 N N . ASN A 1 190 ? -20.438 8.883 16.594 1 92.94 190 ASN A N 1
ATOM 1493 C CA . ASN A 1 190 ? -20.734 7.469 16.781 1 92.94 190 ASN A CA 1
ATOM 1494 C C . ASN A 1 190 ? -19.5 6.695 17.266 1 92.94 190 ASN A C 1
ATOM 1496 O O . ASN A 1 190 ? -18.484 6.633 16.562 1 92.94 190 ASN A O 1
ATOM 1500 N N . PRO A 1 191 ? -19.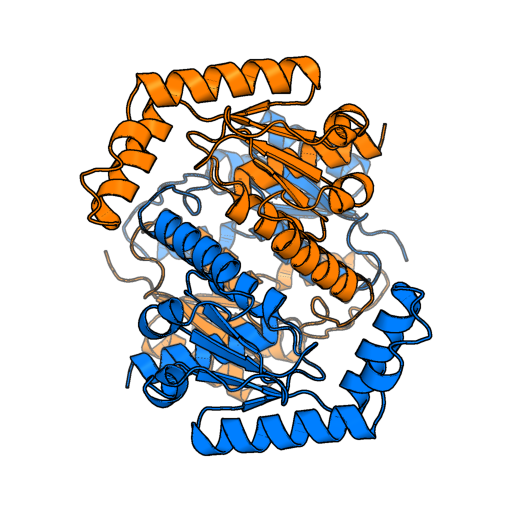531 6.152 18.406 1 92.94 191 PRO A N 1
ATOM 1501 C CA . PRO A 1 191 ? -18.391 5.426 18.953 1 92.94 191 PRO A CA 1
ATOM 1502 C C . PRO A 1 191 ? -17.938 4.27 18.062 1 92.94 191 PRO A C 1
ATOM 1504 O O . PRO A 1 191 ? -16.797 3.82 18.156 1 92.94 191 PRO A O 1
ATOM 1507 N N . LYS A 1 192 ? -18.812 3.832 17.188 1 94.06 192 LYS A N 1
ATOM 1508 C CA . LYS A 1 192 ? -18.469 2.73 16.297 1 94.06 192 LYS A CA 1
ATOM 1509 C C . LYS A 1 192 ? -17.438 3.156 15.258 1 94.06 192 LYS A C 1
ATOM 1511 O O . LYS A 1 192 ? -16.812 2.312 14.617 1 94.06 192 LYS A O 1
ATOM 1516 N N . LYS A 1 193 ? -17.219 4.465 15.117 1 95.69 193 LYS A N 1
ATOM 1517 C CA . LYS A 1 193 ? -16.234 4.992 14.188 1 95.69 193 LYS A CA 1
ATOM 1518 C C . LYS A 1 193 ? -14.898 5.242 14.891 1 95.69 193 LYS A C 1
ATOM 1520 O O . LYS A 1 193 ? -13.898 5.562 14.242 1 95.69 193 LYS A O 1
ATOM 1525 N N . CYS A 1 194 ? -14.914 5.094 16.234 1 96.81 194 CYS A N 1
ATOM 1526 C CA . CYS A 1 194 ? -13.742 5.426 17.031 1 96.81 194 CYS A CA 1
ATOM 1527 C C . CYS A 1 194 ? -12.961 4.168 17.391 1 96.81 194 CYS A C 1
ATOM 1529 O O . CYS A 1 194 ? -13.547 3.145 17.734 1 96.81 194 CYS A O 1
ATOM 1531 N N . ILE A 1 195 ? -11.68 4.238 17.25 1 98.25 195 ILE A N 1
ATOM 1532 C CA . ILE A 1 195 ? -10.773 3.174 17.672 1 98.25 195 ILE A CA 1
ATOM 1533 C C . ILE A 1 195 ? -9.656 3.754 18.531 1 98.25 195 ILE A C 1
ATOM 1535 O O . ILE A 1 195 ? -8.953 4.676 18.109 1 98.25 195 ILE A O 1
ATOM 1539 N N . ALA A 1 196 ? -9.5 3.281 19.688 1 98.38 196 ALA A N 1
ATOM 1540 C CA . ALA A 1 196 ? -8.422 3.697 20.578 1 98.38 196 ALA A CA 1
ATOM 1541 C C . ALA A 1 196 ? -7.215 2.775 20.438 1 98.38 196 ALA A C 1
ATOM 1543 O O . ALA A 1 196 ? -7.359 1.55 20.422 1 98.38 196 ALA A O 1
ATOM 1544 N N . LEU A 1 197 ? -6.023 3.346 20.312 1 98.56 197 LEU A N 1
ATOM 1545 C CA . LEU A 1 197 ? -4.781 2.596 20.188 1 98.56 197 LEU A CA 1
ATOM 1546 C C . LEU A 1 197 ? -3.988 2.619 21.484 1 98.56 197 LEU A C 1
ATOM 1548 O O . LEU A 1 197 ? -3.574 3.686 21.953 1 98.56 197 LEU A O 1
ATOM 1552 N N . LYS A 1 198 ? -3.82 1.506 22.016 1 97.62 198 LYS A N 1
ATOM 1553 C CA . LYS A 1 198 ? -3.1 1.358 23.281 1 97.62 198 LYS A CA 1
ATOM 1554 C C . LYS A 1 198 ? -1.716 0.755 23.047 1 97.62 198 LYS A C 1
ATOM 1556 O O . LYS A 1 198 ? -1.505 0.014 22.094 1 97.62 198 LYS A O 1
ATOM 1561 N N . ILE A 1 199 ? -0.81 1.101 23.875 1 97.38 199 ILE A N 1
ATOM 1562 C CA . ILE A 1 199 ? 0.545 0.562 23.828 1 97.38 199 ILE A CA 1
ATOM 1563 C C . ILE A 1 199 ? 1.043 0.289 25.25 1 97.38 199 ILE A C 1
ATOM 1565 O O . ILE A 1 199 ? 0.692 1.01 26.188 1 97.38 199 ILE A O 1
ATOM 1569 N N . SER A 1 200 ? 1.794 -0.755 25.359 1 96.56 200 SER A N 1
ATOM 1570 C CA . SER A 1 200 ? 2.32 -1.078 26.688 1 96.56 200 SER A CA 1
ATOM 1571 C C . SER A 1 200 ? 3.336 -0.037 27.141 1 96.56 200 SER A C 1
ATOM 1573 O O . SER A 1 200 ? 4.02 0.574 26.312 1 96.56 200 SER A O 1
ATOM 1575 N N . GLU A 1 201 ? 3.432 0.083 28.453 1 95.94 201 GLU A N 1
ATOM 1576 C CA . GLU A 1 201 ? 4.375 1.031 29.031 1 95.94 201 GLU A CA 1
ATOM 1577 C C . GLU A 1 201 ? 5.809 0.697 28.641 1 95.94 201 GLU A C 1
ATOM 1579 O O . GLU A 1 201 ? 6.594 1.59 28.312 1 95.94 201 GLU A O 1
ATOM 1584 N N . GLU A 1 202 ? 6.109 -0.54 28.688 1 95.19 202 GLU A N 1
ATOM 1585 C CA . GLU A 1 202 ? 7.461 -0.996 28.359 1 95.19 202 GLU A CA 1
ATOM 1586 C C . GLU A 1 202 ? 7.84 -0.649 26.922 1 95.19 202 GLU A C 1
ATOM 1588 O O . GLU A 1 202 ? 8.914 -0.1 26.672 1 95.19 202 GLU A O 1
ATOM 1593 N N . LYS A 1 203 ? 6.961 -0.993 26.078 1 94.12 203 LYS A N 1
ATOM 1594 C CA . LYS A 1 203 ? 7.219 -0.713 24.672 1 94.12 203 LYS A CA 1
ATOM 1595 C C . LYS A 1 203 ? 7.301 0.789 24.406 1 94.12 203 LYS A C 1
ATOM 1597 O O . LYS A 1 203 ? 8.18 1.252 23.672 1 94.12 203 LYS A O 1
ATOM 1602 N N . LEU A 1 204 ? 6.41 1.545 24.984 1 95.12 204 LEU A N 1
ATOM 1603 C CA . LEU A 1 204 ? 6.391 2.994 24.828 1 95.12 204 LEU A CA 1
ATOM 1604 C C . LEU A 1 204 ? 7.691 3.611 25.344 1 95.12 204 LEU A C 1
ATOM 1606 O O . LEU A 1 204 ? 8.281 4.469 24.672 1 95.12 204 LEU A O 1
ATOM 1610 N N . ASN A 1 205 ? 8.094 3.158 26.453 1 93.75 205 ASN A N 1
ATOM 1611 C CA . ASN A 1 205 ? 9.344 3.635 27.031 1 93.75 205 ASN A CA 1
ATOM 1612 C C . ASN A 1 205 ? 10.523 3.379 26.094 1 93.75 205 ASN A C 1
ATOM 1614 O O . ASN A 1 205 ? 11.344 4.266 25.859 1 93.75 205 ASN A O 1
ATOM 1618 N N . ARG A 1 206 ? 10.555 2.246 25.562 1 90.81 206 ARG A N 1
ATOM 1619 C CA . ARG A 1 206 ? 11.625 1.869 24.641 1 90.81 206 ARG A CA 1
ATOM 1620 C C . ARG A 1 206 ? 11.617 2.746 23.406 1 90.81 206 ARG A C 1
ATOM 1622 O O . ARG A 1 206 ? 12.664 3.248 22.984 1 90.81 206 ARG A O 1
ATOM 1629 N N . ILE A 1 207 ? 10.469 2.92 22.828 1 90.12 207 ILE A N 1
ATOM 1630 C CA . ILE A 1 207 ? 10.32 3.693 21.594 1 90.12 207 ILE A CA 1
ATOM 1631 C C . ILE A 1 207 ? 10.719 5.148 21.844 1 90.12 207 ILE A C 1
ATOM 1633 O O . ILE A 1 207 ? 11.445 5.75 21.062 1 90.12 207 ILE A O 1
ATOM 1637 N N . ARG A 1 208 ? 10.32 5.734 22.984 1 91.12 208 ARG A N 1
ATOM 1638 C CA . ARG A 1 208 ? 10.602 7.133 23.281 1 91.12 208 ARG A CA 1
ATOM 1639 C C . ARG A 1 208 ? 12.078 7.336 23.609 1 91.12 208 ARG A C 1
ATOM 1641 O O . ARG A 1 208 ? 12.664 8.344 23.219 1 91.12 208 ARG A O 1
ATOM 1648 N N . LYS A 1 209 ? 12.648 6.363 24.297 1 89.19 209 LYS A N 1
ATOM 1649 C CA . LYS A 1 209 ? 14.078 6.441 24.562 1 89.19 209 LYS A CA 1
ATOM 1650 C C . LYS A 1 209 ? 14.891 6.414 23.281 1 89.19 209 LYS A C 1
ATOM 1652 O O . LYS A 1 209 ? 15.852 7.172 23.125 1 89.19 209 LYS A O 1
ATOM 1657 N N . GLU A 1 210 ? 14.523 5.562 22.391 1 84.31 210 GLU A N 1
ATOM 1658 C CA . GLU A 1 210 ? 15.211 5.477 21.109 1 84.31 210 GLU A CA 1
ATOM 1659 C C . GLU A 1 210 ? 15.07 6.781 20.328 1 84.31 210 GLU A C 1
ATOM 1661 O O . GLU A 1 210 ? 16.016 7.223 19.672 1 84.31 210 GLU A O 1
ATOM 1666 N N . ARG A 1 211 ? 13.922 7.348 20.391 1 83.75 211 ARG A N 1
ATOM 1667 C CA . ARG A 1 211 ? 13.68 8.617 19.703 1 83.75 211 ARG A CA 1
ATOM 1668 C C . ARG A 1 211 ? 14.555 9.727 20.281 1 83.75 211 ARG A C 1
ATOM 1670 O O . ARG A 1 211 ? 15.117 10.531 19.531 1 83.75 211 ARG A O 1
ATOM 1677 N N . LEU A 1 212 ? 14.617 9.758 21.625 1 85.31 212 LEU A N 1
ATOM 1678 C CA . LEU A 1 212 ? 15.414 10.781 22.281 1 85.31 212 LEU A CA 1
ATOM 1679 C C . LEU A 1 212 ? 16.891 10.656 21.906 1 85.31 212 LEU A C 1
ATOM 1681 O O . LEU A 1 212 ? 17.578 11.656 21.734 1 85.31 212 LEU A O 1
ATOM 1685 N N . LYS A 1 213 ? 17.312 9.43 21.781 1 82.75 213 LYS A N 1
ATOM 1686 C CA . LYS A 1 213 ? 18.688 9.188 21.375 1 82.75 213 LYS A CA 1
ATOM 1687 C C . LYS A 1 213 ? 18.953 9.742 19.984 1 82.75 213 LYS A C 1
ATOM 1689 O O . LYS A 1 213 ? 20 10.344 19.734 1 82.75 213 LYS A O 1
ATOM 1694 N N . GLN A 1 214 ? 18.062 9.578 19.141 1 77.31 214 GLN A N 1
ATOM 1695 C CA . GLN A 1 214 ? 18.203 10.023 17.766 1 77.31 214 GLN A CA 1
ATOM 1696 C C . GLN A 1 214 ? 18.188 11.547 17.672 1 77.31 214 GLN A C 1
ATOM 1698 O O . GLN A 1 214 ? 18.844 12.125 16.797 1 77.31 214 GLN A O 1
ATOM 1703 N N . LEU A 1 215 ? 17.391 12.234 18.453 1 76.5 215 LEU A N 1
ATOM 1704 C CA . LEU A 1 215 ? 17.219 13.68 18.406 1 76.5 215 LEU A CA 1
ATOM 1705 C C . LEU A 1 215 ? 18.375 14.375 19.141 1 76.5 215 LEU A C 1
ATOM 1707 O O . LEU A 1 215 ? 18.562 15.586 19 1 76.5 215 LEU A O 1
ATOM 1711 N N . GLY A 1 216 ? 19.281 13.656 19.672 1 70.5 216 GLY A N 1
ATOM 1712 C CA . GLY A 1 216 ? 20.359 14.25 20.438 1 70.5 216 GLY A CA 1
ATOM 1713 C C . GLY A 1 216 ? 19.875 15.016 21.656 1 70.5 216 GLY A C 1
ATOM 1714 O O . GLY A 1 216 ? 20.609 15.836 22.219 1 70.5 216 GLY A O 1
ATOM 1715 N N . LEU A 1 217 ? 18.625 15.117 21.891 1 63.34 217 LEU A N 1
ATOM 1716 C CA . LEU A 1 217 ? 18.062 15.93 22.953 1 63.34 217 LEU A CA 1
ATOM 1717 C C . LEU A 1 217 ? 18.047 15.156 24.266 1 63.34 217 LEU A C 1
ATOM 1719 O O . LEU A 1 217 ? 17.391 14.117 24.375 1 63.34 217 LEU A O 1
ATOM 1723 N N . GLY A 1 218 ? 19.172 15.219 25.062 1 53.12 218 GLY A N 1
ATOM 1724 C CA . GLY A 1 218 ? 19.25 14.766 26.438 1 53.12 218 GLY A CA 1
ATOM 1725 C C . GLY A 1 218 ? 18.094 15.266 27.297 1 53.12 218 GLY A C 1
ATOM 1726 O O . GLY A 1 218 ? 17.641 14.57 28.203 1 53.12 218 GLY A O 1
ATOM 1727 N N . ASP A 1 219 ? 17.609 16.484 27.172 1 51.41 219 ASP A N 1
ATOM 1728 C CA . ASP A 1 219 ? 16.875 17.281 28.141 1 51.41 219 ASP A CA 1
ATOM 1729 C C . ASP A 1 219 ? 15.375 16.969 28.078 1 51.41 219 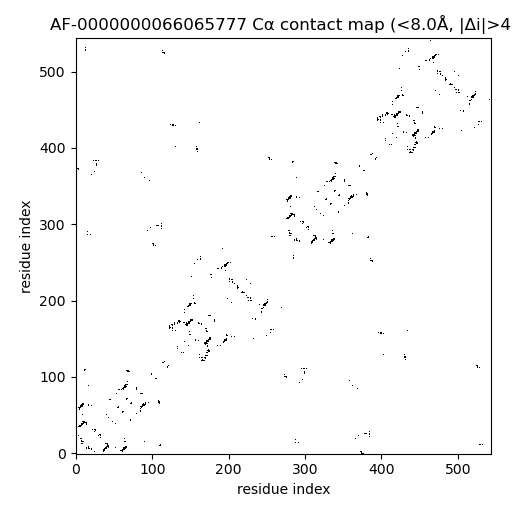ASP A C 1
ATOM 1731 O O . ASP A 1 219 ? 14.625 17.328 28.984 1 51.41 219 ASP A O 1
ATOM 1735 N N . THR A 1 220 ? 14.922 16.5 26.922 1 62.94 220 THR A N 1
ATOM 1736 C CA . THR A 1 220 ? 13.484 16.297 26.984 1 62.94 220 THR A CA 1
ATOM 1737 C C . THR A 1 220 ? 13.164 14.914 27.547 1 62.94 220 THR A C 1
ATOM 1739 O O . THR A 1 220 ? 12.227 14.25 27.094 1 62.94 220 THR A O 1
ATOM 1742 N N . ALA A 1 221 ? 13.938 14.648 28.5 1 67.62 221 ALA A N 1
ATOM 1743 C CA . ALA A 1 221 ? 14.047 13.383 29.219 1 67.62 221 ALA A CA 1
ATOM 1744 C C . ALA A 1 221 ? 12.719 13.016 29.875 1 67.62 221 ALA A C 1
ATOM 1746 O O . ALA A 1 221 ? 12.406 11.836 30.031 1 67.62 221 ALA A O 1
ATOM 1747 N N . ARG A 1 222 ? 11.906 14.133 30.141 1 82.19 222 ARG A N 1
ATOM 1748 C CA . ARG A 1 222 ? 10.656 13.812 30.812 1 82.19 222 ARG A CA 1
ATOM 1749 C C . ARG A 1 222 ? 9.742 12.969 29.922 1 82.19 222 ARG A C 1
ATOM 1751 O O . ARG A 1 222 ? 8.969 12.148 30.422 1 82.19 222 ARG A O 1
ATOM 1758 N N . TYR A 1 223 ? 9.93 13.109 28.688 1 85.62 223 TYR A N 1
ATOM 1759 C CA . TYR A 1 223 ? 9.102 12.508 27.656 1 85.62 223 TYR A CA 1
ATOM 1760 C C . TYR A 1 223 ? 9.148 10.984 27.734 1 85.62 223 TYR A C 1
ATOM 1762 O O . TYR A 1 223 ? 8.164 10.312 27.422 1 85.62 223 TYR A O 1
ATOM 1770 N N . ALA A 1 224 ? 10.219 10.484 28.312 1 88.88 224 ALA A N 1
ATOM 1771 C CA . ALA A 1 224 ? 10.398 9.031 28.312 1 88.88 224 ALA A CA 1
ATOM 1772 C C . ALA A 1 224 ? 10.383 8.492 29.734 1 88.88 224 ALA A C 1
ATOM 1774 O O . ALA A 1 224 ? 10.641 7.305 29.969 1 88.88 224 ALA A O 1
ATOM 1775 N N . THR A 1 225 ? 10.023 9.328 30.688 1 90.31 225 THR A N 1
ATOM 1776 C CA . THR A 1 225 ? 10.016 8.875 32.062 1 90.31 225 THR A CA 1
ATOM 1777 C C . THR A 1 225 ? 8.781 8.016 32.344 1 90.31 225 THR A C 1
ATOM 1779 O O . THR A 1 225 ? 7.73 8.219 31.75 1 90.31 225 THR A O 1
ATOM 1782 N N . GLU A 1 226 ? 8.961 7.152 33.25 1 92.88 226 GLU A N 1
ATOM 1783 C CA . GLU A 1 226 ? 7.863 6.277 33.656 1 92.88 226 GLU A CA 1
ATOM 1784 C C . GLU A 1 226 ? 6.68 7.082 34.188 1 92.88 226 GLU A C 1
ATOM 1786 O O . GLU A 1 226 ? 5.523 6.758 33.906 1 92.88 226 GLU A O 1
ATOM 1791 N N . ALA A 1 227 ? 6.957 8.062 34.969 1 93.81 227 ALA A N 1
ATOM 1792 C CA . ALA A 1 227 ? 5.91 8.898 35.562 1 93.81 227 ALA A CA 1
ATOM 1793 C C . ALA A 1 227 ? 5.086 9.586 34.469 1 93.81 227 ALA A C 1
ATOM 1795 O O . ALA A 1 227 ? 3.855 9.602 34.531 1 93.81 227 ALA A O 1
ATOM 1796 N N . ARG A 1 228 ? 5.754 10.18 33.531 1 94.69 228 ARG A N 1
ATOM 1797 C CA . ARG A 1 228 ? 5.07 10.852 32.438 1 94.69 228 ARG A CA 1
ATOM 1798 C C . ARG A 1 228 ? 4.234 9.867 31.625 1 94.69 228 ARG A C 1
ATOM 1800 O O . ARG A 1 228 ? 3.094 10.164 31.266 1 94.69 228 ARG A O 1
ATOM 1807 N N . ILE A 1 229 ? 4.801 8.781 31.359 1 95.5 229 ILE A N 1
ATOM 1808 C CA . ILE A 1 229 ? 4.125 7.746 30.578 1 95.5 229 ILE A CA 1
ATOM 1809 C C . ILE A 1 229 ? 2.865 7.289 31.312 1 95.5 229 ILE A C 1
ATOM 1811 O O . ILE A 1 229 ? 1.796 7.176 30.703 1 95.5 229 ILE A O 1
ATOM 1815 N N . GLN A 1 230 ? 2.977 7.086 32.562 1 96.31 230 GLN A N 1
ATOM 1816 C CA . GLN A 1 230 ? 1.829 6.664 33.375 1 96.31 230 GLN A CA 1
ATOM 1817 C C . GLN A 1 230 ? 0.734 7.727 33.344 1 96.31 230 GLN A C 1
ATOM 1819 O O . GLN A 1 230 ? -0.454 7.402 33.281 1 96.31 230 GLN A O 1
ATOM 1824 N N . GLU A 1 231 ? 1.14 8.898 33.469 1 96.56 231 GLU A N 1
ATOM 1825 C CA . GLU A 1 231 ? 0.194 10.008 33.406 1 96.56 231 GLU A CA 1
ATOM 1826 C C . GLU A 1 231 ? -0.6 9.992 32.125 1 96.56 231 GLU A C 1
ATOM 1828 O O . GLU A 1 231 ? -1.824 10.133 32.125 1 96.56 231 GLU A O 1
ATOM 1833 N N . GLU A 1 232 ? 0.08 9.828 31.031 1 96.94 232 GLU A N 1
ATOM 1834 C CA . GLU A 1 232 ? -0.56 9.812 29.719 1 96.94 232 GLU A CA 1
ATOM 1835 C C . GLU A 1 232 ? -1.46 8.594 29.547 1 96.94 232 GLU A C 1
ATOM 1837 O O . GLU A 1 232 ? -2.551 8.688 28.984 1 96.94 232 GLU A O 1
ATOM 1842 N N . LEU A 1 233 ? -0.956 7.477 30.031 1 97.06 233 LEU A N 1
ATOM 1843 C CA . LEU A 1 233 ? -1.741 6.25 29.938 1 97.06 233 LEU A CA 1
ATOM 1844 C C . LEU A 1 233 ? -3.027 6.363 30.75 1 97.06 233 LEU A C 1
ATOM 1846 O O . LEU A 1 233 ? -4.086 5.918 30.297 1 97.06 233 LEU A O 1
ATOM 1850 N N . ASN A 1 234 ? -2.926 6.945 31.906 1 97.12 234 ASN A N 1
ATOM 1851 C CA . ASN A 1 234 ? -4.105 7.145 32.75 1 97.12 234 ASN A CA 1
ATOM 1852 C C . ASN A 1 234 ? -5.113 8.078 32.062 1 97.12 234 ASN A C 1
ATOM 1854 O O . ASN A 1 234 ? -6.316 7.805 32.094 1 97.12 234 ASN A O 1
ATOM 1858 N N . TYR A 1 235 ? -4.621 9.117 31.594 1 97.38 235 TYR A N 1
ATOM 1859 C CA . TYR A 1 235 ? -5.484 10.07 30.891 1 97.38 235 TYR A CA 1
ATOM 1860 C C . TYR A 1 235 ? -6.176 9.406 29.703 1 97.38 235 TYR A C 1
ATOM 1862 O O . TYR A 1 235 ? -7.375 9.602 29.484 1 97.38 235 TYR A O 1
ATOM 1870 N N . PHE A 1 236 ? -5.41 8.633 28.953 1 97.62 236 PHE A N 1
ATOM 1871 C CA . PHE A 1 236 ? -5.93 7.863 27.828 1 97.62 236 PHE A CA 1
ATOM 1872 C C . PHE A 1 236 ? -7.086 6.973 28.281 1 97.62 236 PHE A C 1
ATOM 1874 O O . PHE A 1 236 ? -8.148 6.965 27.641 1 97.62 236 PHE A O 1
ATOM 1881 N N . GLU A 1 237 ? -6.906 6.266 29.328 1 97.06 237 GLU A N 1
ATOM 1882 C CA . GLU A 1 237 ? -7.922 5.348 29.828 1 97.06 237 GLU A CA 1
ATOM 1883 C C . GLU A 1 237 ? -9.195 6.094 30.219 1 97.06 237 GLU A C 1
ATOM 1885 O O . GLU A 1 237 ? -10.305 5.613 29.969 1 97.06 237 GLU A O 1
ATOM 1890 N N . GLU A 1 238 ? -9.047 7.188 30.812 1 96.44 238 GLU A N 1
ATOM 1891 C CA . GLU A 1 238 ? -10.188 8.008 31.219 1 96.44 238 GLU A CA 1
ATOM 1892 C C . GLU A 1 238 ? -11.016 8.43 30.016 1 96.44 238 GLU A C 1
ATOM 1894 O O . GLU A 1 238 ? -12.234 8.258 30 1 96.44 238 GLU A O 1
ATOM 1899 N N . ILE A 1 239 ? -10.375 8.953 29.016 1 95.75 239 ILE A N 1
ATOM 1900 C CA . ILE A 1 239 ? -11.039 9.469 27.812 1 95.75 239 ILE A CA 1
ATOM 1901 C C . ILE A 1 239 ? -11.727 8.328 27.078 1 95.75 239 ILE A C 1
ATOM 1903 O O . ILE A 1 239 ? -12.891 8.445 26.672 1 95.75 239 ILE A O 1
ATOM 1907 N N . VAL A 1 240 ? -11.008 7.234 26.906 1 96.31 240 VAL A N 1
ATOM 1908 C CA . VAL A 1 240 ? -11.508 6.102 26.141 1 96.31 240 VAL A CA 1
ATOM 1909 C C . VAL A 1 240 ? -12.703 5.473 26.844 1 96.31 240 VAL A C 1
ATOM 1911 O O . VAL A 1 240 ? -13.672 5.074 26.203 1 96.31 240 VAL A O 1
ATOM 1914 N N . SER A 1 241 ? -12.594 5.406 28.125 1 95.62 241 SER A N 1
ATOM 1915 C CA . SER A 1 241 ? -13.703 4.875 28.922 1 95.62 241 SER A CA 1
ATOM 1916 C C . SER A 1 241 ? -14.961 5.723 28.75 1 95.62 241 SER A C 1
ATOM 1918 O O . SER A 1 241 ? -16.062 5.191 28.688 1 95.62 241 SER A O 1
ATOM 1920 N N . GLU A 1 242 ? -14.836 6.938 28.688 1 94.81 242 GLU A N 1
ATOM 1921 C CA . GLU A 1 242 ? -15.961 7.852 28.5 1 94.81 242 GLU A CA 1
ATOM 1922 C C . GLU A 1 242 ? -16.578 7.699 27.109 1 94.81 242 GLU A C 1
ATOM 1924 O O . GLU A 1 242 ? -17.797 7.699 26.969 1 94.81 242 GLU A O 1
ATOM 1929 N N . ILE A 1 243 ? -15.812 7.555 26.141 1 94.5 243 ILE A N 1
ATOM 1930 C CA . ILE A 1 243 ? -16.281 7.453 24.766 1 94.5 243 ILE A CA 1
ATOM 1931 C C . ILE A 1 243 ? -16.906 6.082 24.531 1 94.5 243 ILE A C 1
ATOM 1933 O O . ILE A 1 243 ? -17.922 5.969 23.844 1 94.5 243 ILE A O 1
ATOM 1937 N N . GLY A 1 244 ? -16.266 5.059 25.078 1 94.81 244 GLY A N 1
ATOM 1938 C CA . GLY A 1 244 ? -16.781 3.699 24.953 1 94.81 244 GLY A CA 1
ATOM 1939 C C . GLY A 1 244 ? -16.453 3.051 23.625 1 94.81 244 GLY A C 1
ATOM 1940 O O . GLY A 1 244 ? -17.266 2.285 23.094 1 94.81 244 GLY A O 1
ATOM 1941 N N . CYS A 1 245 ? -15.352 3.342 23.078 1 95.12 245 CYS A N 1
ATOM 1942 C CA . CYS A 1 245 ? -14.945 2.777 21.797 1 95.12 245 CYS A CA 1
ATOM 1943 C C . CYS A 1 245 ? -14 1.599 21.984 1 95.12 245 CYS A C 1
ATOM 1945 O O . CYS A 1 245 ? -13.445 1.413 23.062 1 95.12 245 CYS A O 1
ATOM 1947 N N . PRO A 1 246 ? -13.82 0.754 20.969 1 96.19 246 PRO A N 1
ATOM 1948 C CA . PRO A 1 246 ? -12.898 -0.377 21.078 1 96.19 246 PRO A CA 1
ATOM 1949 C C . PRO A 1 246 ? -11.438 0.06 21.219 1 96.19 246 PRO A C 1
ATOM 1951 O O . PRO A 1 246 ? -11.062 1.124 20.719 1 96.19 246 PRO A O 1
ATOM 1954 N N . VAL A 1 247 ? -10.727 -0.811 21.891 1 97.5 247 VAL A N 1
ATOM 1955 C CA . VAL A 1 247 ? -9.305 -0.557 22.125 1 97.5 247 VAL A CA 1
ATOM 1956 C C . VAL A 1 247 ? -8.469 -1.645 21.453 1 97.5 247 VAL A C 1
ATOM 1958 O O . VAL A 1 247 ? -8.766 -2.834 21.594 1 97.5 247 VAL A O 1
ATOM 1961 N N . ILE A 1 248 ? -7.461 -1.252 20.688 1 97.75 248 ILE A N 1
ATOM 1962 C CA . ILE A 1 248 ? -6.535 -2.18 20.047 1 97.75 248 ILE A CA 1
ATOM 1963 C C . ILE A 1 248 ? -5.129 -1.975 20.609 1 97.75 248 ILE A C 1
ATOM 1965 O O . ILE A 1 248 ? -4.613 -0.855 20.609 1 97.75 248 ILE A O 1
ATOM 1969 N N . ASP A 1 249 ? -4.555 -3.012 21.125 1 97.62 249 ASP A N 1
ATOM 1970 C CA . ASP A 1 249 ? -3.174 -2.969 21.609 1 97.62 249 ASP A CA 1
ATOM 1971 C C . ASP A 1 249 ? -2.189 -3.129 20.453 1 97.62 249 ASP A C 1
ATOM 1973 O O . ASP A 1 249 ? -2.125 -4.188 19.828 1 97.62 249 ASP A O 1
ATOM 1977 N N . VAL A 1 250 ? -1.399 -2.076 20.25 1 97.25 250 VAL A N 1
ATOM 1978 C CA . VAL A 1 250 ? -0.551 -2.057 19.062 1 97.25 250 VAL A CA 1
ATOM 1979 C C . VAL A 1 250 ? 0.888 -2.387 19.438 1 97.25 250 VAL A C 1
ATOM 1981 O O . VAL A 1 250 ? 1.804 -2.252 18.625 1 97.25 250 VAL A O 1
ATOM 1984 N N . SER A 1 251 ? 1.173 -2.859 20.656 1 96.06 251 SER A N 1
ATOM 1985 C CA . SER A 1 251 ? 2.512 -3.051 21.203 1 96.06 251 SER A CA 1
ATOM 1986 C C . SER A 1 251 ? 3.332 -3.998 20.328 1 96.06 251 SER A C 1
ATOM 1988 O O . SER A 1 251 ? 4.543 -3.814 20.172 1 96.06 251 SER A O 1
ATOM 1990 N N . GLN A 1 252 ? 2.654 -4.98 19.766 1 92.81 252 GLN A N 1
ATOM 1991 C CA . GLN A 1 252 ? 3.395 -6.004 19.031 1 92.81 252 GLN A CA 1
ATOM 1992 C C . GLN A 1 252 ? 2.785 -6.25 17.656 1 92.81 252 GLN A C 1
ATOM 1994 O O . GLN A 1 252 ? 2.885 -7.355 17.125 1 92.81 252 GLN A O 1
ATOM 1999 N N . LYS A 1 253 ? 2.107 -5.266 17.156 1 93.81 253 LYS A N 1
ATOM 2000 C CA . LYS A 1 253 ? 1.433 -5.426 15.867 1 93.81 253 LYS A CA 1
ATOM 2001 C C . LYS A 1 253 ? 2.031 -4.5 14.812 1 93.81 253 LYS A C 1
ATOM 2003 O O . LYS A 1 253 ? 2.373 -3.354 15.109 1 93.81 253 LYS A O 1
ATOM 2008 N N . ALA A 1 254 ? 2.125 -5.043 13.586 1 94 254 ALA A N 1
ATOM 2009 C CA . ALA A 1 254 ? 2.459 -4.195 12.445 1 94 254 ALA A CA 1
ATOM 2010 C C . ALA A 1 254 ? 1.284 -3.297 12.062 1 94 254 ALA A C 1
ATOM 2012 O O . ALA A 1 254 ? 0.142 -3.566 12.445 1 94 254 ALA A O 1
ATOM 2013 N N . ILE A 1 255 ? 1.54 -2.246 11.406 1 96 255 ILE A N 1
ATOM 2014 C CA . ILE A 1 255 ? 0.516 -1.304 10.969 1 96 255 ILE A CA 1
ATOM 2015 C C . ILE A 1 255 ? -0.523 -2.029 10.117 1 96 255 ILE A C 1
ATOM 2017 O O . ILE A 1 255 ? -1.725 -1.78 10.25 1 96 255 ILE A O 1
ATOM 2021 N N . GLU A 1 256 ? -0.054 -2.902 9.219 1 95.25 256 GLU A N 1
ATOM 2022 C CA . GLU A 1 256 ? -0.936 -3.646 8.328 1 95.25 256 GLU A CA 1
ATOM 2023 C C . GLU A 1 256 ? -1.886 -4.547 9.109 1 95.25 256 GLU A C 1
ATOM 2025 O O . GLU A 1 256 ? -3.066 -4.652 8.781 1 95.25 256 GLU A O 1
ATOM 2030 N N . GLU A 1 257 ? -1.377 -5.168 10.133 1 95.44 257 GLU A N 1
ATOM 2031 C CA . GLU A 1 257 ? -2.188 -6.031 10.984 1 95.44 257 GLU A CA 1
ATOM 2032 C C . GLU A 1 257 ? -3.264 -5.23 11.719 1 95.44 257 GLU A C 1
ATOM 2034 O O . GLU A 1 257 ? -4.434 -5.613 11.711 1 95.44 257 GLU A O 1
ATOM 2039 N N . THR A 1 258 ? -2.809 -4.133 12.328 1 97.25 258 THR A N 1
ATOM 2040 C CA . THR A 1 258 ? -3.738 -3.268 13.047 1 97.25 258 THR A CA 1
ATOM 2041 C C . THR A 1 258 ? -4.809 -2.723 12.109 1 97.25 258 THR A C 1
ATOM 2043 O O . THR A 1 258 ? -5.992 -2.703 12.453 1 97.25 258 THR A O 1
ATOM 2046 N N . ALA A 1 259 ? -4.371 -2.32 10.922 1 97.19 259 ALA A N 1
ATOM 2047 C CA . ALA A 1 259 ? -5.312 -1.8 9.93 1 97.19 259 ALA A CA 1
ATOM 2048 C C . ALA A 1 259 ? -6.363 -2.846 9.57 1 97.19 259 ALA A C 1
ATOM 2050 O O . ALA A 1 259 ? -7.551 -2.527 9.461 1 97.19 259 ALA A O 1
ATOM 2051 N N . ASN A 1 260 ? -5.938 -4.047 9.391 1 93.62 260 ASN A N 1
ATOM 2052 C CA . ASN A 1 260 ? -6.863 -5.125 9.062 1 93.62 260 ASN A CA 1
ATOM 2053 C C . ASN A 1 260 ? -7.891 -5.336 10.172 1 93.62 260 ASN A C 1
ATOM 2055 O O . ASN A 1 260 ? -9.07 -5.574 9.898 1 93.62 260 ASN A O 1
ATOM 2059 N N . ASP A 1 261 ? -7.418 -5.27 11.398 1 95.25 261 ASP A N 1
ATOM 2060 C CA . ASP A 1 261 ? -8.32 -5.391 12.539 1 95.25 261 ASP A CA 1
ATOM 2061 C C . ASP A 1 261 ? -9.359 -4.273 12.531 1 95.25 261 ASP A C 1
ATOM 2063 O O . ASP A 1 261 ? -10.547 -4.52 12.773 1 95.25 261 ASP A O 1
ATOM 2067 N N . ILE A 1 262 ? -8.961 -3.121 12.266 1 97.31 262 ILE A N 1
ATOM 2068 C CA . ILE A 1 262 ? -9.828 -1.95 12.266 1 97.31 262 ILE A CA 1
ATOM 2069 C C . ILE A 1 262 ? -10.867 -2.072 11.148 1 97.31 262 ILE A C 1
ATOM 2071 O O . ILE A 1 262 ? -12.055 -1.853 11.375 1 97.31 262 ILE A O 1
ATOM 2075 N N . ILE A 1 263 ? -10.398 -2.434 9.977 1 94.69 263 ILE A N 1
ATOM 2076 C CA . ILE A 1 263 ? -11.297 -2.562 8.828 1 94.69 263 ILE A CA 1
ATOM 2077 C C . ILE A 1 263 ? -12.359 -3.621 9.117 1 94.69 263 ILE A C 1
ATOM 2079 O O . ILE A 1 263 ? -13.539 -3.418 8.836 1 94.69 263 ILE A O 1
ATOM 2083 N N . HIS A 1 264 ? -11.898 -4.73 9.672 1 91 264 HIS A N 1
ATOM 2084 C CA . HIS A 1 264 ? -12.836 -5.785 10.031 1 91 264 HIS A CA 1
ATOM 2085 C C . HIS A 1 264 ? -13.906 -5.27 10.984 1 91 264 HIS A C 1
ATOM 2087 O O . HIS A 1 264 ? -15.094 -5.535 10.797 1 91 264 HIS A O 1
ATOM 2093 N N . TYR A 1 265 ? -13.484 -4.531 11.969 1 93.5 265 TYR A N 1
ATOM 2094 C CA . TYR A 1 265 ? -14.398 -3.979 12.961 1 93.5 265 TYR A CA 1
ATOM 2095 C C . TYR A 1 265 ? -15.375 -2.998 12.312 1 93.5 265 TYR A C 1
ATOM 2097 O O . TYR A 1 265 ? -16.578 -3.076 12.539 1 93.5 265 TYR A O 1
ATOM 2105 N N . ILE A 1 266 ? -14.906 -2.1 11.484 1 93.06 266 ILE A N 1
ATOM 2106 C CA . ILE A 1 266 ? -15.695 -1.036 10.875 1 93.06 266 ILE A CA 1
ATOM 2107 C C . ILE A 1 266 ? -16.719 -1.638 9.914 1 93.06 266 ILE A C 1
ATOM 2109 O O . ILE A 1 266 ? -17.875 -1.224 9.891 1 93.06 266 ILE A O 1
ATOM 2113 N N . GLU A 1 267 ? -16.297 -2.631 9.148 1 88.19 267 GLU A N 1
ATOM 2114 C CA . GLU A 1 267 ? -17.172 -3.221 8.133 1 88.19 267 GLU A CA 1
ATOM 2115 C C . GLU A 1 267 ? -18.234 -4.102 8.781 1 88.19 267 GLU A C 1
ATOM 2117 O O . GLU A 1 267 ? -19.359 -4.207 8.266 1 88.19 267 GLU A O 1
ATOM 2122 N N . GLN A 1 268 ? -17.922 -4.711 9.852 1 86.88 268 GLN A N 1
ATOM 2123 C CA . GLN A 1 268 ? -18.906 -5.512 10.57 1 86.88 268 GLN A CA 1
ATOM 2124 C C . GLN A 1 268 ? -19.984 -4.633 11.188 1 86.88 268 GLN A C 1
ATOM 2126 O O . GLN A 1 268 ? -21.141 -5.047 11.297 1 86.88 268 GLN A O 1
ATOM 2131 N N . ASN A 1 269 ? -19.656 -3.434 11.57 1 82.19 269 ASN A N 1
ATOM 2132 C CA . ASN A 1 269 ? -20.594 -2.529 12.219 1 82.19 269 ASN A CA 1
ATOM 2133 C C . ASN A 1 269 ? -21.422 -1.758 11.195 1 82.19 269 ASN A C 1
ATOM 2135 O O . ASN A 1 269 ? -22.469 -1.204 11.531 1 82.19 269 ASN A O 1
ATOM 2139 N N . LYS A 1 270 ? -21.016 -1.623 10.008 1 74.88 270 LYS A N 1
ATOM 2140 C CA . LYS A 1 270 ? -21.812 -1.023 8.945 1 74.88 270 LYS A CA 1
ATOM 2141 C C . LYS A 1 270 ? -22.953 -1.95 8.531 1 74.88 270 LYS A C 1
ATOM 2143 O O . LYS A 1 270 ? -24.047 -1.488 8.172 1 74.88 270 LYS A O 1
ATOM 2148 N N . SER A 1 271 ? -22.641 -3.178 8.477 1 60.44 271 SER A N 1
ATOM 2149 C CA . SER A 1 271 ? -23.672 -4.141 8.094 1 60.44 271 SER A CA 1
ATOM 2150 C C . SER A 1 271 ? -24.719 -4.301 9.188 1 60.44 271 SER A C 1
ATOM 2152 O O . SER A 1 271 ? -25.844 -4.75 8.922 1 60.44 271 SER A O 1
ATOM 2154 N N . LYS A 1 272 ? -24.469 -3.85 10.422 1 53.03 272 LYS A N 1
ATOM 2155 C CA . LYS A 1 272 ? -25.469 -3.988 11.477 1 53.03 272 LYS A CA 1
ATOM 2156 C C . LYS A 1 272 ? -26.266 -2.693 11.664 1 53.03 272 LYS A C 1
ATOM 2158 O O . LYS A 1 272 ? -25.719 -1.601 11.484 1 53.03 272 LYS A O 1
ATOM 2163 N N . MET B 1 1 ? -24.406 -9.719 -15.273 1 48.62 1 MET B N 1
ATOM 2164 C CA . MET B 1 1 ? -23.172 -10.469 -15.102 1 48.62 1 MET B CA 1
ATOM 2165 C C . MET B 1 1 ? -23.203 -11.289 -13.812 1 48.62 1 MET B C 1
ATOM 2167 O O . MET B 1 1 ? -23.656 -10.812 -12.773 1 48.62 1 MET B O 1
ATOM 2171 N N . GLU B 1 2 ? -23.234 -12.547 -13.945 1 59.25 2 GLU B N 1
ATOM 2172 C CA . GLU B 1 2 ? -23.234 -13.383 -12.758 1 59.25 2 GLU B CA 1
ATOM 2173 C C . GLU B 1 2 ? -22.141 -12.961 -11.781 1 59.25 2 GLU B C 1
ATOM 2175 O O . GLU B 1 2 ? -21.016 -12.68 -12.188 1 59.25 2 GLU B O 1
ATOM 2180 N N . LYS B 1 3 ? -22.531 -12.633 -10.609 1 74.69 3 LYS B N 1
ATOM 2181 C CA . LYS B 1 3 ? -21.672 -12.086 -9.57 1 74.69 3 LYS B CA 1
ATOM 2182 C C . LYS B 1 3 ? -20.625 -13.109 -9.125 1 74.69 3 LYS B C 1
ATOM 2184 O O . LYS B 1 3 ? -20.969 -14.188 -8.648 1 74.69 3 LYS B O 1
ATOM 2189 N N . ILE B 1 4 ? -19.406 -13.07 -9.688 1 84.94 4 ILE B N 1
ATOM 2190 C CA . ILE B 1 4 ? -18.328 -13.945 -9.242 1 84.94 4 ILE B CA 1
ATOM 2191 C C . ILE B 1 4 ? -17.984 -13.648 -7.781 1 84.94 4 ILE B C 1
ATOM 2193 O O . ILE B 1 4 ? -17.859 -12.484 -7.391 1 84.94 4 ILE B O 1
ATOM 2197 N N . LYS B 1 5 ? -18.094 -14.719 -7.008 1 91.19 5 LYS B N 1
ATOM 2198 C CA . LYS B 1 5 ? -17.688 -14.594 -5.609 1 91.19 5 LYS B CA 1
ATOM 2199 C C . LYS B 1 5 ? -16.297 -15.188 -5.383 1 91.19 5 LYS B C 1
ATOM 2201 O O . LYS B 1 5 ? -16 -16.281 -5.867 1 91.19 5 LYS B O 1
ATOM 2206 N N . ILE B 1 6 ? -15.469 -14.469 -4.746 1 95.56 6 ILE B N 1
ATOM 2207 C CA . ILE B 1 6 ? -14.117 -14.938 -4.453 1 95.56 6 ILE B CA 1
ATOM 2208 C C . ILE B 1 6 ? -13.867 -14.891 -2.949 1 95.56 6 ILE B C 1
ATOM 2210 O O . ILE B 1 6 ? -14.227 -13.914 -2.285 1 95.56 6 ILE B O 1
ATOM 2214 N N . ILE B 1 7 ? -13.359 -15.961 -2.438 1 97.38 7 ILE B N 1
ATOM 2215 C CA . ILE B 1 7 ? -12.883 -16.016 -1.062 1 97.38 7 ILE B CA 1
ATOM 2216 C C . ILE B 1 7 ? -11.359 -15.875 -1.043 1 97.38 7 ILE B C 1
ATOM 2218 O O . ILE B 1 7 ? -10.648 -16.625 -1.721 1 97.38 7 ILE B O 1
ATOM 2222 N N . VAL B 1 8 ? -10.906 -14.914 -0.361 1 97.62 8 VAL B N 1
ATOM 2223 C CA . VAL B 1 8 ? -9.484 -14.742 -0.102 1 97.62 8 VAL B CA 1
ATOM 2224 C C . VAL B 1 8 ? -9.125 -15.359 1.248 1 97.62 8 VAL B C 1
ATOM 2226 O O . VAL B 1 8 ? -9.555 -14.867 2.295 1 97.62 8 VAL B O 1
ATOM 2229 N N . ALA B 1 9 ? -8.375 -16.438 1.208 1 98.56 9 ALA B N 1
ATOM 2230 C CA . ALA B 1 9 ? -7.992 -17.156 2.418 1 98.56 9 ALA B CA 1
ATOM 2231 C C . ALA B 1 9 ? -6.484 -17.094 2.635 1 98.56 9 ALA B C 1
ATOM 2233 O O . ALA B 1 9 ? -5.711 -17.453 1.741 1 98.56 9 ALA B O 1
ATOM 2234 N N . SER B 1 10 ? -6.062 -16.672 3.811 1 98.19 10 SER B N 1
ATOM 2235 C CA . SER B 1 10 ? -4.637 -16.484 4.051 1 98.19 10 SER B CA 1
ATOM 2236 C C . SER B 1 10 ? -4.27 -16.828 5.492 1 98.19 10 SER B C 1
ATOM 2238 O O . SER B 1 10 ? -5.102 -16.703 6.395 1 98.19 10 SER B O 1
ATOM 2240 N N . ASP B 1 11 ? -3.07 -17.25 5.684 1 97.94 11 ASP B N 1
ATOM 2241 C CA . ASP B 1 11 ? -2.602 -17.547 7.035 1 97.94 11 ASP B CA 1
ATOM 2242 C C . ASP B 1 11 ? -2.061 -16.281 7.703 1 97.94 11 ASP B C 1
ATOM 2244 O O . ASP B 1 11 ? -1.7 -16.297 8.883 1 97.94 11 ASP B O 1
ATOM 2248 N N . SER B 1 12 ? -1.98 -15.234 6.992 1 95.81 12 SER B N 1
ATOM 2249 C CA . SER B 1 12 ? -1.624 -13.93 7.543 1 95.81 12 SER B CA 1
ATOM 2250 C C . SER B 1 12 ? -2.725 -12.906 7.293 1 95.81 12 SER B C 1
ATOM 2252 O O . SER B 1 12 ? -3.908 -13.203 7.473 1 95.81 12 SER B O 1
ATOM 2254 N N . ILE B 1 13 ? -2.416 -11.742 6.816 1 94.75 13 ILE B N 1
ATOM 2255 C CA . ILE B 1 13 ? -3.396 -10.664 6.703 1 94.75 13 ILE B CA 1
ATOM 2256 C C . ILE B 1 13 ? -4.156 -10.789 5.387 1 94.75 13 ILE B C 1
ATOM 2258 O O . ILE B 1 13 ? -5.246 -10.234 5.234 1 94.75 13 ILE B O 1
ATOM 2262 N N . GLY B 1 14 ? -3.619 -11.398 4.41 1 95.94 14 GLY B N 1
ATOM 2263 C CA . GLY B 1 14 ? -4.344 -11.695 3.184 1 95.94 14 GLY B CA 1
ATOM 2264 C C . GLY B 1 14 ? -4.137 -10.648 2.102 1 95.94 14 GLY B C 1
ATOM 2265 O O . GLY B 1 14 ? -4.84 -10.648 1.09 1 95.94 14 GLY B O 1
ATOM 2266 N N . GLU B 1 15 ? -3.168 -9.789 2.232 1 94.12 15 GLU B N 1
ATOM 2267 C CA . GLU B 1 15 ? -2.936 -8.695 1.291 1 94.12 15 GLU B CA 1
ATOM 2268 C C . GLU B 1 15 ? -2.514 -9.234 -0.075 1 94.12 15 GLU B C 1
ATOM 2270 O O . GLU B 1 15 ? -2.982 -8.75 -1.108 1 94.12 15 GLU B O 1
ATOM 2275 N N . THR B 1 16 ? -1.648 -10.211 -0.126 1 96.12 16 THR B N 1
ATOM 2276 C CA . THR B 1 16 ? -1.136 -10.773 -1.37 1 96.12 16 THR B CA 1
ATOM 2277 C C . THR B 1 16 ? -2.264 -11.406 -2.184 1 96.12 16 THR B C 1
ATOM 2279 O O . THR B 1 16 ? -2.441 -11.078 -3.359 1 96.12 16 THR B O 1
ATOM 2282 N N . ALA B 1 17 ? -3.027 -12.219 -1.549 1 97.12 17 ALA B N 1
ATOM 2283 C CA . ALA B 1 17 ? -4.125 -12.898 -2.232 1 97.12 17 ALA B CA 1
ATOM 2284 C C . ALA B 1 17 ? -5.176 -11.898 -2.709 1 97.12 17 ALA B C 1
ATOM 2286 O O . ALA B 1 17 ? -5.738 -12.055 -3.795 1 97.12 17 ALA B O 1
ATOM 2287 N N . GLU B 1 18 ? -5.406 -10.953 -1.912 1 95.19 18 GLU B N 1
ATOM 2288 C CA . GLU B 1 18 ? -6.406 -9.945 -2.268 1 95.19 18 GLU B CA 1
ATOM 2289 C C . GLU B 1 18 ? -5.992 -9.172 -3.518 1 95.19 18 GLU B C 1
ATOM 2291 O O . GLU B 1 18 ? -6.824 -8.883 -4.379 1 95.19 18 GLU B O 1
ATOM 2296 N N . LEU B 1 19 ? -4.754 -8.758 -3.59 1 94.94 19 LEU B N 1
ATOM 2297 C CA . LEU B 1 19 ? -4.273 -8.016 -4.75 1 94.94 19 LEU B CA 1
ATOM 2298 C C . LEU B 1 19 ? -4.422 -8.844 -6.023 1 94.94 19 LEU B C 1
ATOM 2300 O O . LEU B 1 19 ? -4.82 -8.32 -7.066 1 94.94 19 LEU B O 1
ATOM 2304 N N . VAL B 1 20 ? -4.117 -10.117 -5.918 1 97 20 VAL B N 1
ATOM 2305 C CA . VAL B 1 20 ? -4.262 -11.008 -7.066 1 97 20 VAL B CA 1
ATOM 2306 C C . VAL B 1 20 ? -5.734 -11.117 -7.453 1 97 20 VAL B C 1
ATOM 2308 O O . VAL B 1 20 ? -6.09 -10.977 -8.625 1 97 20 VAL B O 1
ATOM 2311 N N . ALA B 1 21 ? -6.582 -11.344 -6.484 1 95.81 21 ALA B N 1
ATOM 2312 C CA . ALA B 1 21 ? -8.016 -11.508 -6.723 1 95.81 21 ALA B CA 1
ATOM 2313 C C . ALA B 1 21 ? -8.602 -10.258 -7.375 1 95.81 21 ALA B C 1
ATOM 2315 O O . ALA B 1 21 ? -9.336 -10.359 -8.359 1 95.81 21 ALA B O 1
ATOM 2316 N N . ARG B 1 22 ? -8.242 -9.109 -6.848 1 93.38 22 ARG B N 1
ATOM 2317 C CA . ARG B 1 22 ? -8.758 -7.852 -7.367 1 93.38 22 ARG B CA 1
ATOM 2318 C C . ARG B 1 22 ? -8.297 -7.617 -8.805 1 93.38 22 ARG B C 1
ATOM 2320 O O . ARG B 1 22 ? -9.07 -7.156 -9.641 1 93.38 22 ARG B O 1
ATOM 2327 N N . ALA B 1 23 ? -7.059 -7.852 -9 1 94.38 23 ALA B N 1
ATOM 2328 C CA . ALA B 1 23 ? -6.523 -7.703 -10.352 1 94.38 23 ALA B CA 1
ATOM 2329 C C . ALA B 1 23 ? -7.246 -8.617 -11.336 1 94.38 23 ALA B C 1
ATOM 2331 O O . ALA B 1 23 ? -7.539 -8.219 -12.469 1 94.38 23 ALA B O 1
ATOM 2332 N N . GLY B 1 24 ? -7.562 -9.805 -10.953 1 94.44 24 GLY B N 1
ATOM 2333 C CA . GLY B 1 24 ? -8.281 -10.742 -11.797 1 94.44 24 GLY B CA 1
ATOM 2334 C C . GLY B 1 24 ? -9.711 -10.328 -12.07 1 94.44 24 GLY B C 1
ATOM 2335 O O . GLY B 1 24 ? -10.141 -10.273 -13.227 1 94.44 24 GLY B O 1
ATOM 2336 N N . ILE B 1 25 ? -10.422 -9.977 -11 1 92.69 25 ILE B N 1
ATOM 2337 C CA . ILE B 1 25 ? -11.836 -9.625 -11.102 1 92.69 25 ILE B CA 1
ATOM 2338 C C . ILE B 1 25 ? -11.992 -8.383 -11.977 1 92.69 25 ILE B C 1
ATOM 2340 O O . ILE B 1 25 ? -12.961 -8.273 -12.727 1 92.69 25 ILE B O 1
ATOM 2344 N N . SER B 1 26 ? -11.039 -7.5 -11.852 1 92.19 26 SER B N 1
ATOM 2345 C CA . SER B 1 26 ? -11.133 -6.23 -12.562 1 92.19 26 SER B CA 1
ATOM 2346 C C . SER B 1 26 ? -11.094 -6.441 -14.07 1 92.19 26 SER B C 1
ATOM 2348 O O . SER B 1 26 ? -11.484 -5.559 -14.836 1 92.19 26 SER B O 1
ATOM 2350 N N . GLN B 1 27 ? -10.586 -7.613 -14.539 1 93.62 27 GLN B N 1
ATOM 2351 C CA . GLN B 1 27 ? -10.531 -7.914 -15.961 1 93.62 27 GLN B CA 1
ATOM 2352 C C . GLN B 1 27 ? -11.914 -8.266 -16.5 1 93.62 27 GLN B C 1
ATOM 2354 O O . GLN B 1 27 ? -12.125 -8.312 -17.719 1 93.62 27 GLN B O 1
ATOM 2359 N N . PHE B 1 28 ? -12.898 -8.453 -15.625 1 90.62 28 PHE B N 1
ATOM 2360 C CA . PHE B 1 28 ? -14.242 -8.828 -16.031 1 90.62 28 PHE B CA 1
ATOM 2361 C C . PHE B 1 28 ? -15.266 -7.789 -15.586 1 90.62 28 PHE B C 1
ATOM 2363 O O . PHE B 1 28 ? -16.281 -7.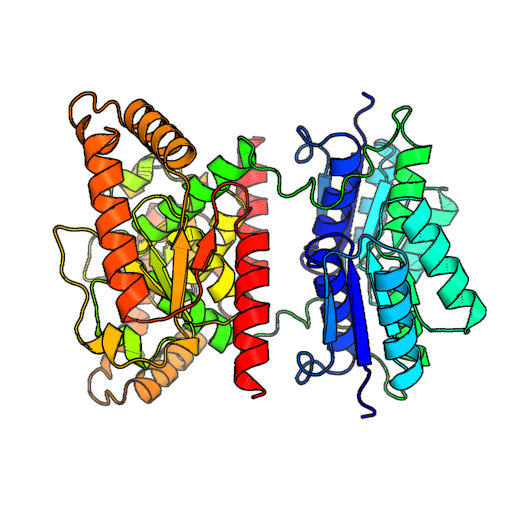59 -16.25 1 90.62 28 PHE B O 1
ATOM 2370 N N . ASN B 1 29 ? -15.016 -7.211 -14.438 1 83.88 29 ASN B N 1
ATOM 2371 C CA . ASN B 1 29 ? -15.883 -6.191 -13.867 1 83.88 29 ASN B CA 1
ATOM 2372 C C . ASN B 1 29 ? -15.086 -5.105 -13.148 1 83.88 29 ASN B C 1
ATOM 2374 O O . ASN B 1 29 ? -15 -5.098 -11.922 1 83.88 29 ASN B O 1
ATOM 2378 N N . PRO B 1 30 ? -14.664 -4.141 -13.875 1 75.25 30 PRO B N 1
ATOM 2379 C CA . PRO B 1 30 ? -13.789 -3.137 -13.266 1 75.25 30 PRO B CA 1
ATOM 2380 C C . PRO B 1 30 ? -14.523 -2.256 -12.258 1 75.25 30 PRO B C 1
ATOM 2382 O O . PRO B 1 30 ? -13.898 -1.684 -11.359 1 75.25 30 PRO B O 1
ATOM 2385 N N . LYS B 1 31 ? -15.898 -2.043 -12.344 1 69.75 31 LYS B N 1
ATOM 2386 C CA . LYS B 1 31 ? -16.641 -1.122 -11.492 1 69.75 31 LYS B CA 1
ATOM 2387 C C . LYS B 1 31 ? -17.094 -1.806 -10.203 1 69.75 31 LYS B C 1
ATOM 2389 O O . LYS B 1 31 ? -17.359 -1.139 -9.203 1 69.75 31 LYS B O 1
ATOM 2394 N N . GLN B 1 32 ? -17.281 -3.15 -10.266 1 61.94 32 GLN B N 1
ATOM 2395 C CA . GLN B 1 32 ? -17.922 -3.795 -9.117 1 61.94 32 GLN B CA 1
ATOM 2396 C C . GLN B 1 32 ? -17.016 -4.852 -8.508 1 61.94 32 GLN B C 1
ATOM 2398 O O . GLN B 1 32 ? -17.125 -6.039 -8.828 1 61.94 32 GLN B O 1
ATOM 2403 N N . CYS B 1 33 ? -15.836 -4.383 -7.852 1 57.78 33 CYS B N 1
ATOM 2404 C CA . CYS B 1 33 ? -14.969 -5.43 -7.324 1 57.78 33 CYS B CA 1
ATOM 2405 C C . CYS B 1 33 ? -15.227 -5.652 -5.84 1 57.78 33 CYS B C 1
ATOM 2407 O O . CYS B 1 33 ? -15.047 -6.762 -5.332 1 57.78 33 CYS B O 1
ATOM 2409 N N . LYS B 1 34 ? -15.664 -4.734 -5.082 1 59.19 34 LYS B N 1
ATOM 2410 C CA . LYS B 1 34 ? -15.617 -4.816 -3.627 1 59.19 34 LYS B CA 1
ATOM 2411 C C . LYS B 1 34 ? -16.625 -5.832 -3.098 1 59.19 34 LYS B C 1
ATOM 2413 O O . LYS B 1 34 ? -16.312 -6.609 -2.195 1 59.19 34 LYS B O 1
ATOM 2418 N N . ASN B 1 35 ? -17.734 -5.91 -3.68 1 60.62 35 ASN B N 1
ATOM 2419 C CA . ASN B 1 35 ? -18.797 -6.746 -3.117 1 60.62 35 ASN B CA 1
ATOM 2420 C C . ASN B 1 35 ? -18.578 -8.219 -3.459 1 60.62 35 ASN B C 1
ATOM 2422 O O . ASN B 1 35 ? -19.297 -9.086 -2.955 1 60.62 35 ASN B O 1
ATOM 2426 N N . GLU B 1 36 ? -17.406 -8.422 -3.953 1 74.12 36 GLU B N 1
ATOM 2427 C CA . GLU B 1 36 ? -17.25 -9.773 -4.473 1 74.12 36 GLU B CA 1
ATOM 2428 C C . GLU B 1 36 ? -16.172 -10.539 -3.705 1 74.12 36 GLU B C 1
ATOM 2430 O O . GLU B 1 36 ? -16.016 -11.75 -3.881 1 74.12 36 GLU B O 1
ATOM 2435 N N . LEU B 1 37 ? -15.617 -9.828 -2.762 1 88.88 37 LEU B N 1
ATOM 2436 C CA . LEU B 1 37 ? -14.484 -10.484 -2.107 1 88.88 37 LEU B CA 1
ATOM 2437 C C . LEU B 1 37 ? -14.789 -10.734 -0.633 1 88.88 37 LEU B C 1
ATOM 2439 O O . LEU B 1 37 ? -15.18 -9.82 0.092 1 88.88 37 LEU B O 1
ATOM 2443 N N . LEU B 1 38 ? -14.758 -11.992 -0.2 1 92.75 38 LEU B N 1
ATOM 2444 C CA . LEU B 1 38 ? -14.812 -12.383 1.204 1 92.75 38 LEU B CA 1
ATOM 2445 C C . LEU B 1 38 ? -13.43 -12.734 1.729 1 92.75 38 LEU B C 1
ATOM 2447 O O . LEU B 1 38 ? -12.734 -13.578 1.153 1 92.75 38 LEU B O 1
ATOM 2451 N N . ARG B 1 39 ? -13.07 -12.133 2.822 1 93.94 39 ARG B N 1
ATOM 2452 C CA . ARG B 1 39 ? -11.711 -12.305 3.324 1 93.94 39 ARG B CA 1
ATOM 2453 C C . ARG B 1 39 ? -11.703 -13.18 4.578 1 93.94 39 ARG B C 1
ATOM 2455 O O . ARG B 1 39 ? -12.461 -12.93 5.52 1 93.94 39 ARG B O 1
ATOM 2462 N N . TYR B 1 40 ? -10.812 -14.133 4.594 1 96.31 40 TYR B N 1
ATOM 2463 C CA . TYR B 1 40 ? -10.555 -15 5.738 1 96.31 40 TYR B CA 1
ATOM 2464 C C . TYR B 1 40 ? -9.078 -14.969 6.121 1 96.31 40 TYR B C 1
ATOM 2466 O O . TYR B 1 40 ? -8.328 -15.891 5.801 1 96.31 40 TYR B O 1
ATOM 2474 N N . PRO B 1 41 ? -8.688 -13.969 6.902 1 96.5 41 PRO B N 1
ATOM 2475 C CA . PRO B 1 41 ? -7.297 -13.883 7.359 1 96.5 41 PRO B CA 1
ATOM 2476 C C . PRO B 1 41 ? -7.02 -14.773 8.57 1 96.5 41 PRO B C 1
ATOM 2478 O O . PRO B 1 41 ? -7.953 -15.289 9.195 1 96.5 41 PRO B O 1
ATOM 2481 N N . TYR B 1 42 ? -5.809 -15.008 8.828 1 96.5 42 TYR B N 1
ATOM 2482 C CA . TYR B 1 42 ? -5.301 -15.656 10.031 1 96.5 42 TYR B CA 1
ATOM 2483 C C . TYR B 1 42 ? -5.812 -17.094 10.141 1 96.5 42 TYR B C 1
ATOM 2485 O O . TYR B 1 42 ? -6.277 -17.516 11.195 1 96.5 42 TYR B O 1
ATOM 2493 N N . ILE B 1 43 ? -5.785 -17.734 9.023 1 97.94 43 ILE B N 1
ATOM 2494 C CA . ILE B 1 43 ? -6.078 -19.172 9.023 1 97.94 43 ILE B CA 1
ATOM 2495 C C . ILE B 1 43 ? -4.93 -19.938 9.68 1 97.94 43 ILE B C 1
ATOM 2497 O O . ILE B 1 43 ? -3.814 -19.953 9.156 1 97.94 43 ILE B O 1
ATOM 2501 N N . GLU B 1 44 ? -5.27 -20.578 10.789 1 95.12 44 GLU B N 1
ATOM 2502 C CA . GLU B 1 44 ? -4.195 -21.219 11.555 1 95.12 44 GLU B CA 1
ATOM 2503 C C . GLU B 1 44 ? -4.574 -22.625 11.969 1 95.12 44 GLU B C 1
ATOM 2505 O O . GLU B 1 44 ? -3.748 -23.359 12.523 1 95.12 44 GLU B O 1
ATOM 2510 N N . SER B 1 45 ? -5.793 -23 11.734 1 97.94 45 SER B N 1
ATOM 2511 C CA . SER B 1 45 ? -6.254 -24.328 12.133 1 97.94 45 SER B CA 1
ATOM 2512 C C . SER B 1 45 ? -7.039 -25 11.016 1 97.94 45 SER B C 1
ATOM 2514 O O . SER B 1 45 ? -7.449 -24.344 10.055 1 97.94 45 SER B O 1
ATOM 2516 N N . PHE B 1 46 ? -7.172 -26.312 11.195 1 98.62 46 PHE B N 1
ATOM 2517 C CA . PHE B 1 46 ? -7.969 -27.062 10.234 1 98.62 46 PHE B CA 1
ATOM 2518 C C . PHE B 1 46 ? -9.422 -26.609 10.258 1 98.62 46 PHE B C 1
ATOM 2520 O O . PHE B 1 46 ? -10.094 -26.594 9.227 1 98.62 46 PHE B O 1
ATOM 2527 N N . GLU B 1 47 ? -9.891 -26.188 11.375 1 98.56 47 GLU B N 1
ATOM 2528 C CA . GLU B 1 47 ? -11.242 -25.672 11.5 1 98.56 47 GLU B CA 1
ATOM 2529 C C . GLU B 1 47 ? -11.43 -24.406 10.656 1 98.56 47 GLU B C 1
ATOM 2531 O O . GLU B 1 47 ? -12.484 -24.219 10.055 1 98.56 47 GLU B O 1
ATOM 2536 N N . ASP B 1 48 ? -10.453 -23.547 10.672 1 98.5 48 ASP B N 1
ATOM 2537 C CA . ASP B 1 48 ? -10.5 -22.359 9.828 1 98.5 48 ASP B CA 1
ATOM 2538 C C . ASP B 1 48 ? -10.656 -22.75 8.359 1 98.5 48 ASP B C 1
ATOM 2540 O O . ASP B 1 48 ? -11.43 -22.109 7.629 1 98.5 48 ASP B O 1
ATOM 2544 N N . VAL B 1 49 ? -9.891 -23.75 7.973 1 98.81 49 VAL B N 1
ATOM 2545 C CA . VAL B 1 49 ? -9.961 -24.219 6.594 1 98.81 49 VAL B CA 1
ATOM 2546 C C . VAL B 1 49 ? -11.359 -24.75 6.301 1 98.81 49 VAL B C 1
ATOM 2548 O O . VAL B 1 49 ? -11.945 -24.453 5.258 1 98.81 49 VAL B O 1
ATOM 2551 N N . ASP B 1 50 ? -11.875 -25.516 7.207 1 98.81 50 ASP B N 1
ATOM 2552 C CA . ASP B 1 50 ? -13.203 -26.078 7.035 1 98.81 50 ASP B CA 1
ATOM 2553 C C . ASP B 1 50 ? -14.25 -24.984 6.828 1 98.81 50 ASP B C 1
ATOM 2555 O O . ASP B 1 50 ? -15.18 -25.156 6.043 1 98.81 50 ASP B O 1
ATOM 2559 N N . GLU B 1 51 ? -14.133 -23.938 7.547 1 98.38 51 GLU B N 1
ATOM 2560 C CA . GLU B 1 51 ? -15.047 -22.812 7.391 1 98.38 51 GLU B CA 1
ATOM 2561 C C . GLU B 1 51 ? -14.977 -22.234 5.977 1 98.38 51 GLU B C 1
ATOM 2563 O O . GLU B 1 51 ? -16.016 -21.969 5.359 1 98.38 51 GLU B O 1
ATOM 2568 N N . VAL B 1 52 ? -13.82 -22 5.523 1 98.62 52 VAL B N 1
ATOM 2569 C CA . VAL B 1 52 ? -13.617 -21.484 4.176 1 98.62 52 VAL B CA 1
ATOM 2570 C C . VAL B 1 52 ? -14.25 -22.422 3.158 1 98.62 52 VAL B C 1
ATOM 2572 O O . VAL B 1 52 ? -14.945 -21.984 2.24 1 98.62 52 VAL B O 1
ATOM 2575 N N . ILE B 1 53 ? -14.023 -23.703 3.359 1 98.81 53 ILE B N 1
ATOM 2576 C CA . ILE B 1 53 ? -14.539 -24.719 2.451 1 98.81 53 ILE B CA 1
ATOM 2577 C C . ILE B 1 53 ? -16.062 -24.703 2.453 1 98.81 53 ILE B C 1
ATOM 2579 O O . ILE B 1 53 ? -16.688 -24.75 1.394 1 98.81 53 ILE B O 1
ATOM 2583 N N . GLN B 1 54 ? -16.609 -24.625 3.57 1 98.56 54 GLN B N 1
ATOM 2584 C CA . GLN B 1 54 ? -18.062 -24.609 3.688 1 98.56 54 GLN B CA 1
ATOM 2585 C C . GLN B 1 54 ? -18.656 -23.391 2.986 1 98.56 54 GLN B C 1
ATOM 2587 O O . GLN B 1 54 ? -19.641 -23.516 2.26 1 98.56 54 GLN B O 1
ATOM 2592 N N . VAL B 1 55 ? -18.125 -22.25 3.242 1 97.56 55 VAL B N 1
ATOM 2593 C CA . VAL B 1 55 ? -18.609 -21.016 2.617 1 97.56 55 VAL B CA 1
ATOM 2594 C C . VAL B 1 55 ? -18.484 -21.125 1.1 1 97.56 55 VAL B C 1
ATOM 2596 O O . VAL B 1 55 ? -19.375 -20.719 0.362 1 97.56 55 VAL B O 1
ATOM 2599 N N . ALA B 1 56 ? -17.328 -21.641 0.668 1 97.94 56 ALA B N 1
ATOM 2600 C CA . ALA B 1 56 ? -17.109 -21.797 -0.767 1 97.94 56 ALA B CA 1
ATOM 2601 C C . ALA B 1 56 ? -18.172 -22.703 -1.383 1 97.94 56 ALA B C 1
ATOM 2603 O O . ALA B 1 56 ? -18.688 -22.422 -2.469 1 97.94 56 ALA B O 1
ATOM 2604 N N . LYS B 1 57 ? -18.5 -23.75 -0.73 1 97.69 57 LYS B N 1
ATOM 2605 C CA . LYS B 1 57 ? -19.531 -24.672 -1.187 1 97.69 57 LYS B CA 1
ATOM 2606 C C . LYS B 1 57 ? -20.891 -23.984 -1.261 1 97.69 57 LYS B C 1
ATOM 2608 O O . LYS B 1 57 ? -21.609 -24.109 -2.26 1 97.69 57 LYS B O 1
ATOM 2613 N N . ASP B 1 58 ? -21.172 -23.219 -0.273 1 96.88 58 ASP B N 1
ATOM 2614 C CA . ASP B 1 58 ? -22.484 -22.594 -0.143 1 96.88 58 ASP B CA 1
ATOM 2615 C C . ASP B 1 58 ? -22.656 -21.5 -1.18 1 96.88 58 ASP B C 1
ATOM 2617 O O . ASP B 1 58 ? -23.781 -21.234 -1.613 1 96.88 58 ASP B O 1
ATOM 2621 N N . THR B 1 59 ? -21.641 -20.922 -1.597 1 94.06 59 THR B N 1
ATOM 2622 C CA . THR B 1 59 ? -21.781 -19.734 -2.43 1 94.06 59 THR B CA 1
ATOM 2623 C C . THR B 1 59 ? -21.188 -19.969 -3.818 1 94.06 59 THR B C 1
ATOM 2625 O O . THR B 1 59 ? -21.203 -19.078 -4.664 1 94.06 59 THR B O 1
ATOM 2628 N N . ASN B 1 60 ? -20.641 -21.172 -4.02 1 94.31 60 ASN B N 1
ATOM 2629 C CA . ASN B 1 60 ? -19.969 -21.5 -5.277 1 94.31 60 ASN B CA 1
ATOM 2630 C C . ASN B 1 60 ? -18.859 -20.5 -5.598 1 94.31 60 ASN B C 1
ATOM 2632 O O . ASN B 1 60 ? -18.766 -20.016 -6.727 1 94.31 60 ASN B O 1
ATOM 2636 N N . ALA B 1 61 ? -18.109 -20.141 -4.555 1 95.81 61 ALA B N 1
ATOM 2637 C CA . ALA B 1 61 ? -17.062 -19.141 -4.668 1 95.81 61 ALA B CA 1
ATOM 2638 C C . ALA B 1 61 ? -15.75 -19.766 -5.117 1 95.81 61 ALA B C 1
ATOM 2640 O O . ALA B 1 61 ? -15.531 -20.969 -4.941 1 95.81 61 ALA B O 1
ATOM 2641 N N . ILE B 1 62 ? -14.93 -19.016 -5.773 1 96.94 62 ILE B N 1
ATOM 2642 C CA . ILE B 1 62 ? -13.547 -19.375 -6.07 1 96.94 62 ILE B CA 1
ATOM 2643 C C . ILE B 1 62 ? -12.656 -19.062 -4.871 1 96.94 62 ILE B C 1
ATOM 2645 O O . ILE B 1 62 ? -12.711 -17.953 -4.332 1 96.94 62 ILE B O 1
ATOM 2649 N N . ILE B 1 63 ? -11.852 -19.984 -4.43 1 98.62 63 ILE B N 1
ATOM 2650 C CA . ILE B 1 63 ? -10.953 -19.766 -3.303 1 98.62 63 ILE B CA 1
ATOM 2651 C C . ILE B 1 63 ? -9.578 -19.359 -3.816 1 98.62 63 ILE B C 1
ATOM 2653 O O . ILE B 1 63 ? -8.93 -20.109 -4.555 1 98.62 63 ILE B O 1
ATOM 2657 N N . VAL B 1 64 ? -9.125 -18.188 -3.516 1 98.62 64 VAL B N 1
ATOM 2658 C CA . VAL B 1 64 ? -7.758 -17.719 -3.729 1 98.62 64 VAL B CA 1
ATOM 2659 C C . VAL B 1 64 ? -7.012 -17.688 -2.398 1 98.62 64 VAL B C 1
ATOM 2661 O O . VAL B 1 64 ? -7.375 -16.938 -1.492 1 98.62 64 VAL B O 1
ATOM 2664 N N . TYR B 1 65 ? -5.91 -18.469 -2.309 1 98.69 65 TYR B N 1
ATOM 2665 C CA . TYR B 1 65 ? -5.41 -18.609 -0.945 1 98.69 65 TYR B CA 1
ATOM 2666 C C . TYR B 1 65 ? -3.887 -18.578 -0.919 1 98.69 65 TYR B C 1
ATOM 2668 O O . TYR B 1 65 ? -3.238 -18.875 -1.926 1 98.69 65 TYR B O 1
ATOM 2676 N N . THR B 1 66 ? -3.344 -18.141 0.18 1 98.31 66 THR B N 1
ATOM 2677 C CA . THR B 1 66 ? -1.928 -18.125 0.529 1 98.31 66 THR B CA 1
ATOM 2678 C C . THR B 1 66 ? -1.697 -18.828 1.866 1 98.31 66 THR B C 1
ATOM 2680 O O . THR B 1 66 ? -1.982 -18.266 2.924 1 98.31 66 THR B O 1
ATOM 2683 N N . LEU B 1 67 ? -1.346 -20.094 1.826 1 98 67 LEU B N 1
ATOM 2684 C CA . LEU B 1 67 ? -1.004 -20.891 3.006 1 98 67 LEU B CA 1
ATOM 2685 C C . LEU B 1 67 ? 0.41 -21.453 2.893 1 98 67 LEU B C 1
ATOM 2687 O O . LEU B 1 67 ? 0.738 -22.125 1.912 1 98 67 LEU B O 1
ATOM 2691 N N . ILE B 1 68 ? 1.244 -21.172 3.885 1 95.56 68 ILE B N 1
ATOM 2692 C CA . ILE B 1 68 ? 2.635 -21.562 3.674 1 95.56 68 ILE B CA 1
ATOM 2693 C C . ILE B 1 68 ? 2.994 -22.734 4.602 1 95.56 68 ILE B C 1
ATOM 2695 O O . ILE B 1 68 ? 4.008 -23.406 4.402 1 95.56 68 ILE B O 1
ATOM 2699 N N . LYS B 1 69 ? 2.262 -22.906 5.684 1 96.25 69 LYS B N 1
ATOM 2700 C CA . LYS B 1 69 ? 2.506 -24.094 6.496 1 96.25 69 LYS B CA 1
ATOM 2701 C C . LYS B 1 69 ? 2.137 -25.375 5.738 1 96.25 69 LYS B C 1
ATOM 2703 O O . LYS B 1 69 ? 1.01 -25.5 5.258 1 96.25 69 LYS B O 1
ATOM 2708 N N . PRO B 1 70 ? 2.977 -26.297 5.746 1 96.44 70 PRO B N 1
ATOM 2709 C CA . PRO B 1 70 ? 2.76 -27.484 4.918 1 96.44 70 PRO B CA 1
ATOM 2710 C C . PRO B 1 70 ? 1.479 -28.234 5.281 1 96.44 70 PRO B C 1
ATOM 2712 O O . PRO B 1 70 ? 0.729 -28.656 4.391 1 96.44 70 PRO B O 1
ATOM 2715 N N . GLU B 1 71 ? 1.207 -28.406 6.508 1 97.56 71 GLU B N 1
ATOM 2716 C CA . GLU B 1 71 ? 0.029 -29.156 6.938 1 97.56 71 GLU B CA 1
ATOM 2717 C C . GLU B 1 71 ? -1.256 -28.438 6.52 1 97.56 71 GLU B C 1
ATOM 2719 O O . GLU B 1 71 ? -2.229 -29.094 6.125 1 97.56 71 GLU B O 1
ATOM 2724 N N . MET B 1 72 ? -1.276 -27.125 6.605 1 98.12 72 MET B N 1
ATOM 2725 C CA . MET B 1 72 ? -2.443 -26.328 6.223 1 98.12 72 MET B CA 1
ATOM 2726 C C . MET B 1 72 ? -2.65 -26.375 4.711 1 98.12 72 MET B C 1
ATOM 2728 O O . MET B 1 72 ? -3.783 -26.484 4.238 1 98.12 72 MET B O 1
ATOM 2732 N N . LYS B 1 73 ? -1.549 -26.219 4.023 1 97.38 73 LYS B N 1
ATOM 2733 C CA . LYS B 1 73 ? -1.592 -26.297 2.566 1 97.38 73 LYS B CA 1
ATOM 2734 C C . LYS B 1 73 ? -2.152 -27.625 2.094 1 97.38 73 LYS B C 1
ATOM 2736 O O . LYS B 1 73 ? -3.006 -27.672 1.206 1 97.38 73 LYS B O 1
ATOM 2741 N N . GLN B 1 74 ? -1.629 -28.656 2.676 1 98.06 74 GLN B N 1
ATOM 2742 C CA . GLN B 1 74 ? -2.066 -30 2.316 1 98.06 74 GLN B CA 1
ATOM 2743 C C . GLN B 1 74 ? -3.551 -30.188 2.617 1 98.06 74 GLN B C 1
ATOM 2745 O O . GLN B 1 74 ? -4.297 -30.719 1.786 1 98.06 74 GLN B O 1
ATOM 2750 N N . TYR B 1 75 ? -3.916 -29.766 3.787 1 98.75 75 TYR B N 1
ATOM 2751 C CA . TYR B 1 75 ? -5.309 -29.922 4.191 1 98.75 75 TYR B CA 1
ATOM 2752 C C . TYR B 1 75 ? -6.234 -29.156 3.258 1 98.75 75 TYR B C 1
ATOM 2754 O O . TYR B 1 75 ? -7.266 -29.672 2.826 1 98.75 75 TYR B O 1
ATOM 2762 N N . MET B 1 76 ? -5.922 -27.953 2.928 1 98.75 76 MET B N 1
ATOM 2763 C CA . MET B 1 76 ? -6.699 -27.141 1.996 1 98.75 76 MET B CA 1
ATOM 2764 C C . MET B 1 76 ? -6.812 -27.828 0.639 1 98.75 76 MET B C 1
ATOM 2766 O O . MET B 1 76 ? -7.91 -27.938 0.082 1 98.75 76 MET B O 1
ATOM 2770 N N . SER B 1 77 ? -5.688 -28.281 0.149 1 98.31 77 SER B N 1
ATOM 2771 C CA . SER B 1 77 ? -5.656 -28.953 -1.148 1 98.31 77 SER B CA 1
ATOM 2772 C C . SER B 1 77 ? -6.547 -30.188 -1.156 1 98.31 77 SER B C 1
ATOM 2774 O O . SER B 1 77 ? -7.273 -30.438 -2.123 1 98.31 77 SER B O 1
ATOM 2776 N N . GLU B 1 78 ? -6.477 -30.922 -0.142 1 98.69 78 GLU B N 1
ATOM 2777 C CA . GLU B 1 78 ? -7.277 -32.125 -0.025 1 98.69 78 GLU B CA 1
ATOM 2778 C C . GLU B 1 78 ? -8.766 -31.812 -0.004 1 98.69 78 GLU B C 1
ATOM 2780 O O . GLU B 1 78 ? -9.562 -32.469 -0.665 1 98.69 78 GLU B O 1
ATOM 2785 N N . LYS B 1 79 ? -9.117 -30.828 0.762 1 98.75 79 LYS B N 1
ATOM 2786 C CA . LYS B 1 79 ? -10.523 -30.453 0.871 1 98.75 79 LYS B CA 1
ATOM 2787 C C . LYS B 1 79 ? -11.047 -29.891 -0.448 1 98.75 79 LYS B C 1
ATOM 2789 O O . LYS B 1 79 ? -12.172 -30.188 -0.854 1 98.75 79 LYS B O 1
ATOM 2794 N N . VAL B 1 80 ? -10.281 -29.094 -1.073 1 98.62 80 VAL B N 1
ATOM 2795 C CA . VAL B 1 80 ? -10.648 -28.531 -2.369 1 98.62 80 VAL B CA 1
ATOM 2796 C C . VAL B 1 80 ? -10.898 -29.672 -3.369 1 98.62 80 VAL B C 1
ATOM 2798 O O . VAL B 1 80 ? -11.867 -29.625 -4.129 1 98.62 80 VAL B O 1
ATOM 2801 N N . ALA B 1 81 ? -10.023 -30.625 -3.359 1 98.44 81 ALA B N 1
ATOM 2802 C CA . ALA B 1 81 ? -10.156 -31.781 -4.258 1 98.44 81 ALA B CA 1
ATOM 2803 C C . ALA B 1 81 ? -11.375 -32.625 -3.9 1 98.44 81 ALA B C 1
ATOM 2805 O O . ALA B 1 81 ? -12.125 -33.031 -4.781 1 98.44 81 ALA B O 1
ATOM 2806 N N . GLU B 1 82 ? -11.508 -32.844 -2.65 1 98.44 82 GLU B N 1
ATOM 2807 C CA . GLU B 1 82 ? -12.609 -33.656 -2.158 1 98.44 82 GLU B CA 1
ATOM 2808 C C . GLU B 1 82 ? -13.961 -33.125 -2.621 1 98.44 82 GLU B C 1
ATOM 2810 O O . GLU B 1 82 ? -14.828 -33.875 -3.057 1 98.44 82 GLU B O 1
ATOM 2815 N N . PHE B 1 83 ? -14.07 -31.844 -2.564 1 98.44 83 PHE B N 1
ATOM 2816 C CA . PHE B 1 83 ? -15.367 -31.234 -2.855 1 98.44 83 PHE B CA 1
ATOM 2817 C C . PHE B 1 83 ? -15.367 -30.594 -4.238 1 98.44 83 PHE B C 1
ATOM 2819 O O . PHE B 1 83 ? -16.344 -29.938 -4.625 1 98.44 83 PHE B O 1
ATOM 2826 N N . GLN B 1 84 ? -14.32 -30.766 -5 1 98.06 84 GLN B N 1
ATOM 2827 C CA . GLN B 1 84 ? -14.18 -30.281 -6.367 1 98.06 84 GLN B CA 1
ATOM 2828 C C . GLN B 1 84 ? -14.445 -28.781 -6.445 1 98.06 84 GLN B C 1
ATOM 2830 O O . GLN B 1 84 ? -15.234 -28.328 -7.277 1 98.06 84 GLN B O 1
ATOM 2835 N N . LEU B 1 85 ? -13.836 -28.047 -5.539 1 98.44 85 LEU B N 1
ATOM 2836 C CA . LEU B 1 85 ? -14.016 -26.609 -5.484 1 98.44 85 LEU B CA 1
ATOM 2837 C C . LEU B 1 85 ? -13.031 -25.906 -6.406 1 98.44 85 LEU B C 1
ATOM 2839 O O . LEU B 1 85 ? -11.953 -26.422 -6.691 1 98.44 85 LEU B O 1
ATOM 2843 N N . LYS B 1 86 ? -13.398 -24.781 -6.91 1 98 86 LYS B N 1
ATOM 2844 C CA . LYS B 1 86 ? -12.508 -23.922 -7.68 1 98 86 LYS B CA 1
ATOM 2845 C C . LYS B 1 86 ? -11.555 -23.156 -6.766 1 98 86 LYS B C 1
ATOM 2847 O O . LYS B 1 86 ? -11.992 -22.469 -5.84 1 98 86 LYS B O 1
ATOM 2852 N N . SER B 1 87 ? -10.289 -23.266 -7.035 1 98.56 87 SER B N 1
ATOM 2853 C CA . SER B 1 87 ? -9.344 -22.609 -6.137 1 98.56 87 SER B CA 1
ATOM 2854 C C . SER B 1 87 ? -8.031 -22.297 -6.852 1 98.56 87 SER B C 1
ATOM 2856 O O . SER B 1 87 ? -7.73 -22.891 -7.891 1 98.56 87 SER B O 1
ATOM 2858 N N . VAL B 1 88 ? -7.305 -21.344 -6.34 1 98.56 88 VAL B N 1
ATOM 2859 C CA . VAL B 1 88 ? -5.961 -21.016 -6.809 1 98.56 88 VAL B CA 1
ATOM 2860 C C . VAL B 1 88 ? -5.023 -20.859 -5.613 1 98.56 88 VAL B C 1
ATOM 2862 O O . VAL B 1 88 ? -5.281 -20.062 -4.715 1 98.56 88 VAL B O 1
ATOM 2865 N N . ASP B 1 89 ? -3.99 -21.625 -5.617 1 98.56 89 ASP B N 1
ATOM 2866 C CA . ASP B 1 89 ? -2.898 -21.5 -4.66 1 98.56 89 ASP B CA 1
ATOM 2867 C C . ASP B 1 89 ? -1.857 -20.484 -5.148 1 98.56 89 ASP B C 1
ATOM 2869 O O . ASP B 1 89 ? -1.082 -20.781 -6.059 1 98.56 89 ASP B O 1
ATOM 2873 N N . ILE B 1 90 ? -1.763 -19.359 -4.461 1 98.31 90 ILE B N 1
ATOM 2874 C CA . ILE B 1 90 ? -0.927 -18.266 -4.949 1 98.31 90 ILE B CA 1
ATOM 2875 C C . ILE B 1 90 ? 0.519 -18.484 -4.512 1 98.31 90 ILE B C 1
ATOM 2877 O O . ILE B 1 90 ? 1.451 -18.25 -5.281 1 98.31 90 ILE B O 1
ATOM 2881 N N . MET B 1 91 ? 0.73 -18.953 -3.322 1 97.69 91 MET B N 1
ATOM 2882 C CA . MET B 1 91 ? 2.066 -18.984 -2.736 1 97.69 91 MET B CA 1
ATOM 2883 C C . MET B 1 91 ? 2.73 -20.328 -2.967 1 97.69 91 MET B C 1
ATOM 2885 O O . MET B 1 91 ? 3.957 -20.422 -3.043 1 97.69 91 MET B O 1
ATOM 2889 N N . GLY B 1 92 ? 1.95 -21.391 -3.094 1 96.69 92 GLY B N 1
ATOM 2890 C CA . GLY B 1 92 ? 2.447 -22.766 -3.141 1 96.69 92 GLY B CA 1
ATOM 2891 C C . GLY B 1 92 ? 3.52 -22.969 -4.195 1 96.69 92 GLY B C 1
ATOM 2892 O O . GLY B 1 92 ? 4.629 -23.406 -3.879 1 96.69 92 GLY B O 1
ATOM 2893 N N . PRO B 1 93 ? 3.184 -22.625 -5.383 1 97.25 93 PRO B N 1
ATOM 2894 C CA . PRO B 1 93 ? 4.141 -22.875 -6.469 1 97.25 93 PRO B CA 1
ATOM 2895 C C . PRO B 1 93 ? 5.48 -22.172 -6.234 1 97.25 93 PRO B C 1
ATOM 2897 O O . PRO B 1 93 ? 6.535 -22.766 -6.473 1 97.25 93 PRO B O 1
ATOM 2900 N N . LEU B 1 94 ? 5.465 -20.969 -5.785 1 97.12 94 LEU B N 1
ATOM 2901 C CA . LEU B 1 94 ? 6.719 -20.266 -5.547 1 97.12 94 LEU B CA 1
ATOM 2902 C C . LEU B 1 94 ? 7.488 -20.891 -4.395 1 97.12 94 LEU B C 1
ATOM 2904 O O . LEU B 1 94 ? 8.703 -21.078 -4.48 1 97.12 94 LEU B O 1
ATOM 2908 N N . MET B 1 95 ? 6.777 -21.234 -3.355 1 96.38 95 MET B N 1
ATOM 2909 C CA . MET B 1 95 ? 7.418 -21.859 -2.201 1 96.38 95 MET B CA 1
ATOM 2910 C C . MET B 1 95 ? 8.078 -23.172 -2.59 1 96.38 95 MET B C 1
ATOM 2912 O O . MET B 1 95 ? 9.18 -23.469 -2.125 1 96.38 95 MET B O 1
ATOM 2916 N N . ASP B 1 96 ? 7.379 -23.938 -3.391 1 95.75 96 ASP B N 1
ATOM 2917 C CA . ASP B 1 96 ? 7.941 -25.203 -3.859 1 95.75 96 ASP B CA 1
ATOM 2918 C C . ASP B 1 96 ? 9.219 -24.969 -4.656 1 95.75 96 ASP B C 1
ATOM 2920 O O . ASP B 1 96 ? 10.219 -25.656 -4.453 1 95.75 96 ASP B O 1
ATOM 2924 N N . LEU B 1 97 ? 9.188 -24.031 -5.496 1 95.75 97 LEU B N 1
ATOM 2925 C CA . LEU B 1 97 ? 10.336 -23.719 -6.34 1 95.75 97 LEU B CA 1
ATOM 2926 C C . LEU B 1 97 ? 11.508 -23.219 -5.5 1 95.75 97 LEU B C 1
ATOM 2928 O O . LEU B 1 97 ? 12.656 -23.625 -5.727 1 95.75 97 LEU B O 1
ATOM 2932 N N . LEU B 1 98 ? 11.234 -22.312 -4.59 1 94.62 98 LEU B N 1
ATOM 2933 C CA . LEU B 1 98 ? 12.281 -21.797 -3.719 1 94.62 98 LEU B CA 1
ATOM 2934 C C . LEU B 1 98 ? 12.898 -22.906 -2.877 1 94.62 98 LEU B C 1
ATOM 2936 O O . LEU B 1 98 ? 14.125 -22.969 -2.732 1 94.62 98 LEU B O 1
ATOM 2940 N N . SER B 1 99 ? 12.062 -23.766 -2.354 1 94.12 99 SER B N 1
ATOM 2941 C CA . SER B 1 99 ? 12.539 -24.875 -1.532 1 94.12 99 SER B CA 1
ATOM 2942 C C . SER B 1 99 ? 13.445 -25.797 -2.332 1 94.12 99 SER B C 1
ATOM 2944 O O . SER B 1 99 ? 14.398 -26.375 -1.789 1 94.12 99 SER B O 1
ATOM 2946 N N . ALA B 1 100 ? 13.148 -25.906 -3.547 1 93.81 100 ALA B N 1
ATOM 2947 C CA . ALA B 1 100 ? 13.938 -26.781 -4.414 1 93.81 100 ALA B CA 1
ATOM 2948 C C . ALA B 1 100 ? 15.242 -26.109 -4.832 1 93.81 100 ALA B C 1
ATOM 2950 O O . ALA B 1 100 ? 16.188 -26.781 -5.25 1 93.81 100 ALA B O 1
ATOM 2951 N N . SER B 1 101 ? 15.266 -24.844 -4.734 1 91.31 101 SER B N 1
ATOM 2952 C CA . SER B 1 101 ? 16.375 -24.078 -5.297 1 91.31 101 SER B CA 1
ATOM 2953 C C . SER B 1 101 ? 17.406 -23.734 -4.227 1 91.31 101 SER B C 1
ATOM 2955 O O . SER B 1 101 ? 18.547 -23.359 -4.547 1 91.31 101 SER B O 1
ATOM 2957 N N . VAL B 1 102 ? 17 -23.875 -2.98 1 88.25 102 VAL B N 1
ATOM 2958 C CA . VAL B 1 102 ? 17.922 -23.5 -1.912 1 88.25 102 VAL B CA 1
ATOM 2959 C C . VAL B 1 102 ? 18.109 -24.672 -0.958 1 88.25 102 VAL B C 1
ATOM 2961 O O . VAL B 1 102 ? 17.25 -25.547 -0.863 1 88.25 102 VAL B O 1
ATOM 2964 N N . GLU B 1 103 ? 19.188 -24.656 -0.285 1 86.94 103 GLU B N 1
ATOM 2965 C CA . GLU B 1 103 ? 19.5 -25.734 0.642 1 86.94 103 GLU B CA 1
ATOM 2966 C C . GLU B 1 103 ? 18.812 -25.531 1.982 1 86.94 103 GLU B C 1
ATOM 2968 O O . GLU B 1 103 ? 18.547 -26.5 2.703 1 86.94 103 GLU B O 1
ATOM 2973 N N . GLU B 1 104 ? 18.422 -24.391 2.24 1 88.75 104 GLU B N 1
ATOM 2974 C CA . GLU B 1 104 ? 17.797 -24.078 3.525 1 88.75 104 GLU B CA 1
ATOM 2975 C C . GLU B 1 104 ? 16.312 -24.438 3.537 1 88.75 104 GLU B C 1
ATOM 2977 O O . GLU B 1 104 ? 15.648 -24.375 2.504 1 88.75 104 GLU B O 1
ATOM 2982 N N . LYS B 1 105 ? 15.93 -24.828 4.684 1 93.06 105 LYS B N 1
ATOM 2983 C CA . LYS B 1 105 ? 14.508 -25.062 4.879 1 93.06 105 LYS B CA 1
ATOM 2984 C C . LYS B 1 105 ? 13.773 -23.75 5.164 1 93.06 105 LYS B C 1
ATOM 2986 O O . LYS B 1 105 ? 14.312 -22.875 5.844 1 93.06 105 LYS B O 1
ATOM 2991 N N . PRO B 1 106 ? 12.539 -23.609 4.605 1 94.69 106 PRO B N 1
ATOM 2992 C CA . PRO B 1 106 ? 11.789 -22.391 4.906 1 94.69 106 PRO B CA 1
ATOM 2993 C C . PRO B 1 106 ? 11.383 -22.297 6.375 1 94.69 106 PRO B C 1
ATOM 2995 O O . PRO B 1 106 ? 11.227 -23.312 7.047 1 94.69 106 PRO B O 1
ATOM 2998 N N . TYR B 1 107 ? 11.18 -21.125 6.824 1 94.25 107 TYR B N 1
ATOM 2999 C CA . TYR B 1 107 ? 10.742 -20.875 8.195 1 94.25 107 TYR B CA 1
ATOM 3000 C C . TYR B 1 107 ? 9.305 -21.328 8.398 1 94.25 107 TYR B C 1
ATOM 3002 O O . TYR B 1 107 ? 8.93 -21.766 9.5 1 94.25 107 TYR B O 1
ATOM 3010 N N . ASN B 1 108 ? 8.469 -21.234 7.316 1 95.44 108 ASN B N 1
ATOM 3011 C CA . ASN B 1 108 ? 7.035 -21.5 7.387 1 95.44 108 ASN B CA 1
ATOM 3012 C C . ASN B 1 108 ? 6.363 -20.656 8.469 1 95.44 108 ASN B C 1
ATOM 3014 O O . ASN B 1 108 ? 5.605 -21.188 9.281 1 95.44 108 ASN B O 1
ATOM 3018 N N . GLU B 1 109 ? 6.684 -19.375 8.516 1 94.81 109 GLU B N 1
ATOM 3019 C CA . GLU B 1 109 ? 6.145 -18.438 9.492 1 94.81 109 GLU B CA 1
ATOM 3020 C C . GLU B 1 109 ? 5.25 -17.391 8.82 1 94.81 109 GLU B C 1
ATOM 3022 O O . GLU B 1 109 ? 5.742 -16.406 8.281 1 94.81 109 GLU B O 1
ATOM 3027 N N . PRO B 1 110 ? 3.936 -17.641 8.992 1 94.31 110 PRO B N 1
ATOM 3028 C CA . PRO B 1 110 ? 3.023 -16.656 8.422 1 94.31 110 PRO B CA 1
ATOM 3029 C C . PRO B 1 110 ? 3.287 -15.242 8.953 1 94.31 110 PRO B C 1
ATOM 3031 O O . PRO B 1 110 ? 3.557 -15.062 10.141 1 94.31 110 PRO B O 1
ATOM 3034 N N . GLY B 1 111 ? 3.273 -14.234 8.078 1 91.44 111 GLY B N 1
ATOM 3035 C CA . GLY B 1 111 ? 3.357 -12.836 8.477 1 91.44 111 GLY B CA 1
ATOM 3036 C C . GLY B 1 111 ? 4.777 -12.375 8.734 1 91.44 111 GLY B C 1
ATOM 3037 O O . GLY B 1 111 ? 4.996 -11.281 9.25 1 91.44 111 GLY B O 1
ATOM 3038 N N . ILE B 1 112 ? 5.77 -13.18 8.328 1 91.81 112 ILE B N 1
ATOM 3039 C CA . ILE B 1 112 ? 7.164 -12.859 8.625 1 91.81 112 ILE B CA 1
ATOM 3040 C C . ILE B 1 112 ? 7.559 -11.562 7.926 1 91.81 112 ILE B C 1
ATOM 3042 O O . ILE B 1 112 ? 8.445 -10.852 8.391 1 91.81 112 ILE B O 1
ATOM 3046 N N . VAL B 1 113 ? 6.891 -11.211 6.859 1 88.69 113 VAL B N 1
ATOM 3047 C CA . VAL B 1 113 ? 7.191 -10.008 6.094 1 88.69 113 VAL B CA 1
ATOM 3048 C C . VAL B 1 113 ? 6.824 -8.773 6.91 1 88.69 113 VAL B C 1
ATOM 3050 O O . VAL B 1 113 ? 7.227 -7.656 6.574 1 88.69 113 VAL B O 1
ATOM 3053 N N . HIS B 1 114 ? 6.055 -8.906 8.016 1 88.25 114 HIS B N 1
ATOM 3054 C CA . HIS B 1 114 ? 5.566 -7.793 8.82 1 88.25 114 HIS B CA 1
ATOM 3055 C C . HIS B 1 114 ? 6.316 -7.703 10.148 1 88.25 114 HIS B C 1
ATOM 3057 O O . HIS B 1 114 ? 5.859 -7.039 11.078 1 88.25 114 HIS B O 1
ATOM 3063 N N . ARG B 1 115 ? 7.441 -8.227 10.164 1 86.88 115 ARG B N 1
ATOM 3064 C CA . ARG B 1 115 ? 8.242 -8.195 11.383 1 86.88 115 ARG B CA 1
ATOM 3065 C C . ARG B 1 115 ? 8.617 -6.766 11.75 1 86.88 115 ARG B C 1
ATOM 3067 O O . ARG B 1 115 ? 8.898 -5.945 10.875 1 86.88 115 ARG B O 1
ATOM 3074 N N . LEU B 1 116 ? 8.609 -6.512 13.031 1 87.06 116 LEU B N 1
ATOM 3075 C CA . LEU B 1 116 ? 8.969 -5.207 13.578 1 87.06 116 LEU B CA 1
ATOM 3076 C C . LEU B 1 116 ? 10.477 -5.062 13.695 1 87.06 116 LEU B C 1
ATOM 3078 O O . LEU B 1 116 ? 11.016 -4.949 14.797 1 87.06 116 LEU B O 1
ATOM 3082 N N . ASP B 1 117 ? 11.109 -5.02 12.602 1 88.56 117 ASP B N 1
ATOM 3083 C CA . ASP B 1 117 ? 12.562 -4.926 12.555 1 88.56 117 ASP B CA 1
ATOM 3084 C C . ASP B 1 117 ? 13.008 -3.539 12.102 1 88.56 117 ASP B C 1
ATOM 3086 O O . ASP B 1 117 ? 12.203 -2.604 12.062 1 88.56 117 ASP B O 1
ATOM 3090 N N . ASP B 1 118 ? 14.219 -3.4 11.859 1 87.44 118 ASP B N 1
ATOM 3091 C CA . ASP B 1 118 ? 14.797 -2.107 11.508 1 87.44 118 ASP B CA 1
ATOM 3092 C C . ASP B 1 118 ? 14.148 -1.555 10.234 1 87.44 118 ASP B C 1
ATOM 3094 O O . ASP B 1 118 ? 13.898 -0.352 10.133 1 87.44 118 ASP B O 1
ATOM 3098 N N . ALA B 1 119 ? 13.906 -2.457 9.312 1 88 119 ALA B N 1
ATOM 3099 C CA . ALA B 1 119 ? 13.289 -2.029 8.055 1 88 119 ALA B CA 1
ATOM 3100 C C . ALA B 1 119 ? 11.883 -1.473 8.305 1 88 119 ALA B C 1
ATOM 3102 O O . ALA B 1 119 ? 11.469 -0.51 7.652 1 88 119 ALA B O 1
ATOM 3103 N N . TYR B 1 120 ? 11.234 -2.123 9.18 1 88.12 120 TYR B N 1
ATOM 3104 C CA . TYR B 1 120 ? 9.906 -1.648 9.539 1 88.12 120 TYR B CA 1
ATOM 3105 C C . TYR B 1 120 ? 9.969 -0.245 10.133 1 88.12 120 TYR B C 1
ATOM 3107 O O . TYR B 1 120 ? 9.188 0.632 9.75 1 88.12 120 TYR B O 1
ATOM 3115 N N . PHE B 1 121 ? 10.828 0.069 10.969 1 88.5 121 PHE B N 1
ATOM 3116 C CA . PHE B 1 121 ? 10.938 1.361 11.633 1 88.5 121 PHE B CA 1
ATOM 3117 C C . PHE B 1 121 ? 11.398 2.436 10.656 1 88.5 121 PHE B C 1
ATOM 3119 O O . PHE B 1 121 ? 11 3.598 10.766 1 88.5 121 PHE B O 1
ATOM 3126 N N . LYS B 1 122 ? 12.234 1.983 9.734 1 92.25 122 LYS B N 1
ATOM 3127 C CA . LYS B 1 122 ? 12.617 2.912 8.68 1 92.25 122 LYS B CA 1
ATOM 3128 C C . LYS B 1 122 ? 11.398 3.354 7.867 1 92.25 122 LYS B C 1
ATOM 3130 O O . LYS B 1 122 ? 11.281 4.527 7.512 1 92.25 122 LYS B O 1
ATOM 3135 N N . LYS B 1 123 ? 10.578 2.387 7.59 1 93.38 123 LYS B N 1
ATOM 3136 C CA . LYS B 1 123 ? 9.336 2.691 6.879 1 93.38 123 LYS B CA 1
ATOM 3137 C C . LYS B 1 123 ? 8.484 3.676 7.672 1 93.38 123 LYS B C 1
ATOM 3139 O O . LYS B 1 123 ? 7.953 4.637 7.109 1 93.38 123 LYS B O 1
ATOM 3144 N N . ILE B 1 124 ? 8.336 3.463 8.938 1 93.12 124 ILE B N 1
ATOM 3145 C CA . ILE B 1 124 ? 7.555 4.332 9.812 1 93.12 124 ILE B CA 1
ATOM 3146 C C . ILE B 1 124 ? 8.141 5.738 9.805 1 93.12 124 ILE B C 1
ATOM 3148 O O . ILE B 1 124 ? 7.41 6.727 9.711 1 93.12 124 ILE B O 1
ATOM 3152 N N . ASP B 1 125 ? 9.453 5.789 9.891 1 93.5 125 ASP B N 1
ATOM 3153 C CA . ASP B 1 125 ? 10.148 7.074 9.867 1 93.5 125 ASP B CA 1
ATOM 3154 C C . ASP B 1 125 ? 9.875 7.82 8.562 1 93.5 125 ASP B C 1
ATOM 3156 O O . ASP B 1 125 ? 9.625 9.023 8.57 1 93.5 125 ASP B O 1
ATOM 3160 N N . ALA B 1 126 ? 9.859 7.082 7.473 1 96.88 126 ALA B N 1
ATOM 3161 C CA . ALA B 1 126 ? 9.594 7.68 6.168 1 96.88 126 ALA B CA 1
ATOM 3162 C C . ALA B 1 126 ? 8.172 8.227 6.09 1 96.88 126 ALA B C 1
ATOM 3164 O O . ALA B 1 126 ? 7.945 9.32 5.566 1 96.88 126 ALA B O 1
ATOM 3165 N N . ILE B 1 127 ? 7.258 7.508 6.613 1 96.38 127 ILE B N 1
ATOM 3166 C CA . ILE B 1 127 ? 5.855 7.91 6.582 1 96.38 127 ILE B CA 1
ATOM 3167 C C . ILE B 1 127 ? 5.66 9.172 7.414 1 96.38 127 ILE B C 1
ATOM 3169 O O . ILE B 1 127 ? 5.023 10.133 6.965 1 96.38 127 ILE B O 1
ATOM 3173 N N . GLU B 1 128 ? 6.215 9.219 8.547 1 93.69 128 GLU B N 1
ATOM 3174 C CA . GLU B 1 128 ? 6.117 10.398 9.406 1 93.69 128 GLU B CA 1
ATOM 3175 C C . GLU B 1 128 ? 6.797 11.609 8.773 1 93.69 128 GLU B C 1
ATOM 3177 O O . GLU B 1 128 ? 6.293 12.727 8.859 1 93.69 128 GLU B O 1
ATOM 3182 N N . PHE B 1 129 ? 7.91 11.344 8.18 1 95.88 129 PHE B N 1
ATOM 3183 C CA . PHE B 1 129 ? 8.625 12.406 7.477 1 95.88 129 PHE B CA 1
ATOM 3184 C C . PHE B 1 129 ? 7.762 13.008 6.379 1 95.88 129 PHE B C 1
ATOM 3186 O O . PHE B 1 129 ? 7.648 14.234 6.273 1 95.88 129 PHE B O 1
ATOM 3193 N N . ALA B 1 130 ? 7.16 12.133 5.594 1 96.81 130 ALA B N 1
ATOM 3194 C CA . ALA B 1 130 ? 6.359 12.586 4.465 1 96.81 130 ALA B CA 1
ATOM 3195 C C . ALA B 1 130 ? 5.172 13.43 4.938 1 96.81 130 ALA B C 1
ATOM 3197 O O . ALA B 1 130 ? 4.824 14.43 4.305 1 96.81 130 ALA B O 1
ATOM 3198 N N . VAL B 1 131 ? 4.578 13.039 5.992 1 94.56 131 VAL B N 1
ATOM 3199 C CA . VAL B 1 131 ? 3.441 13.773 6.531 1 94.56 131 VAL B CA 1
ATOM 3200 C C . VAL B 1 131 ? 3.91 15.133 7.059 1 94.56 131 VAL B C 1
ATOM 3202 O O . VAL B 1 131 ? 3.281 16.156 6.793 1 94.56 131 VAL B O 1
ATOM 3205 N N . LYS B 1 132 ? 4.973 15.156 7.738 1 93 132 LYS B N 1
ATOM 3206 C CA . LYS B 1 132 ? 5.516 16.375 8.336 1 93 132 LYS B CA 1
ATOM 3207 C C . LYS B 1 132 ? 5.859 17.406 7.27 1 93 132 LYS B C 1
ATOM 3209 O O . LYS B 1 132 ? 5.629 18.594 7.457 1 93 132 LYS B O 1
ATOM 3214 N N . TYR B 1 133 ? 6.359 16.953 6.195 1 94.5 133 TYR B N 1
ATOM 3215 C CA . TYR B 1 133 ? 6.883 17.875 5.195 1 94.5 133 TYR B CA 1
ATOM 3216 C C . TYR B 1 133 ? 6.012 17.875 3.943 1 94.5 133 TYR B C 1
ATOM 3218 O O . TYR B 1 133 ? 6.512 18.047 2.832 1 94.5 133 TYR B O 1
ATOM 3226 N N . ASP B 1 134 ? 4.766 17.562 4.055 1 91.19 134 ASP B N 1
ATOM 3227 C CA . ASP B 1 134 ? 3.84 17.516 2.928 1 91.19 134 ASP B CA 1
ATOM 3228 C C . ASP B 1 134 ? 3.531 18.922 2.414 1 91.19 134 ASP B C 1
ATOM 3230 O O . ASP B 1 134 ? 3.232 19.109 1.231 1 91.19 134 ASP B O 1
ATOM 3234 N N . ASP B 1 135 ? 3.613 19.953 3.271 1 82.06 135 ASP B N 1
ATOM 3235 C CA . ASP B 1 135 ? 3.199 21.297 2.836 1 82.06 135 ASP B CA 1
ATOM 3236 C C . ASP B 1 135 ? 4.41 22.172 2.52 1 82.06 135 ASP B C 1
ATOM 3238 O O . ASP B 1 135 ? 4.258 23.328 2.115 1 82.06 135 ASP B O 1
ATOM 3242 N N . GLY B 1 136 ? 5.684 21.609 2.629 1 75 136 GLY B N 1
ATOM 3243 C CA . GLY B 1 136 ? 6.906 22.266 2.193 1 75 136 GLY B CA 1
ATOM 3244 C C . GLY B 1 136 ? 7.238 23.5 2.998 1 75 136 GLY B C 1
ATOM 3245 O O . GLY B 1 136 ? 8.086 24.312 2.596 1 75 136 GLY B O 1
ATOM 3246 N N . LYS B 1 137 ? 6.621 23.672 4.09 1 77.75 137 LYS B N 1
ATOM 3247 C CA . LYS B 1 137 ? 6.793 24.906 4.844 1 77.75 137 LYS B CA 1
ATOM 3248 C C . LYS B 1 137 ? 8.078 24.875 5.664 1 77.75 137 LYS B C 1
ATOM 3250 O O . LYS B 1 137 ? 8.648 25.922 5.98 1 77.75 137 LYS B O 1
ATOM 3255 N N . ASP B 1 138 ? 8.555 23.703 5.941 1 87.31 138 ASP B N 1
ATOM 3256 C CA . ASP B 1 138 ? 9.766 23.578 6.746 1 87.31 138 ASP B CA 1
ATOM 3257 C C . ASP B 1 138 ? 10.945 23.125 5.887 1 87.31 138 ASP B C 1
ATOM 3259 O O . ASP B 1 138 ? 11.062 21.953 5.527 1 87.31 138 ASP B O 1
ATOM 3263 N N . PRO B 1 139 ? 11.828 24.094 5.602 1 89.88 139 PRO B N 1
ATOM 3264 C CA . PRO B 1 139 ? 12.938 23.781 4.695 1 89.88 139 PRO B CA 1
ATOM 3265 C C . PRO B 1 139 ? 13.945 22.797 5.301 1 89.88 139 PRO B C 1
ATOM 3267 O O . PRO B 1 139 ? 14.812 22.281 4.594 1 89.88 139 PRO B O 1
ATOM 3270 N N . LYS B 1 140 ? 13.82 22.547 6.57 1 91.06 140 LYS B N 1
ATOM 3271 C CA . LYS B 1 140 ? 14.773 21.688 7.262 1 91.06 140 LYS B CA 1
ATOM 3272 C C . LYS B 1 140 ? 14.703 20.25 6.734 1 91.06 140 LYS B C 1
ATOM 3274 O O . LYS B 1 140 ? 15.617 19.453 6.965 1 91.06 140 LYS B O 1
ATOM 3279 N N . GLY B 1 141 ? 13.664 19.938 6.051 1 93.25 141 GLY B N 1
ATOM 3280 C CA . GLY B 1 141 ? 13.492 18.609 5.516 1 93.25 141 GLY B CA 1
ATOM 3281 C C . GLY B 1 141 ? 14.305 18.359 4.258 1 93.25 141 GLY B C 1
ATOM 3282 O O . GLY B 1 141 ? 14.57 17.203 3.9 1 93.25 141 GLY B O 1
ATOM 3283 N N . LEU B 1 142 ? 14.75 19.406 3.574 1 94.75 142 LEU B N 1
ATOM 3284 C CA . LEU B 1 142 ? 15.352 19.312 2.25 1 94.75 142 LEU B CA 1
ATOM 3285 C C . LEU B 1 142 ? 16.609 18.453 2.289 1 94.75 142 LEU B C 1
ATOM 3287 O O . LEU B 1 142 ? 16.719 17.469 1.547 1 94.75 142 LEU B O 1
ATOM 3291 N N . PRO B 1 143 ? 17.547 18.703 3.264 1 93.38 143 PRO B N 1
ATOM 3292 C CA . PRO B 1 143 ? 18.766 17.891 3.273 1 93.38 143 PRO B CA 1
ATOM 3293 C C . PRO B 1 143 ? 18.516 16.438 3.684 1 93.38 143 PRO B C 1
ATOM 3295 O O . PRO B 1 143 ? 19.344 15.57 3.396 1 93.38 143 PRO B O 1
ATOM 3298 N N . LYS B 1 144 ? 17.406 16.188 4.324 1 94.81 144 LYS B N 1
ATOM 3299 C CA . LYS B 1 144 ? 17.141 14.859 4.875 1 94.81 144 LYS B CA 1
ATOM 3300 C C . LYS B 1 144 ? 16.281 14.031 3.914 1 94.81 144 LYS B C 1
ATOM 3302 O O . LYS B 1 144 ? 16.125 12.82 4.098 1 94.81 144 LYS B O 1
ATOM 3307 N N . ALA B 1 145 ? 15.805 14.641 2.873 1 96.94 145 ALA B N 1
ATOM 3308 C CA . ALA B 1 145 ? 14.875 13.977 1.96 1 96.94 145 ALA B CA 1
ATOM 3309 C C . ALA B 1 145 ? 15.617 13.055 0.999 1 96.94 145 ALA B C 1
ATOM 3311 O O . ALA B 1 145 ? 16.703 13.391 0.514 1 96.94 145 ALA B O 1
ATOM 3312 N N . ASP B 1 146 ? 15.031 11.867 0.781 1 97.25 146 ASP B N 1
ATOM 3313 C CA . ASP B 1 146 ? 15.484 10.992 -0.3 1 97.25 146 ASP B CA 1
ATOM 3314 C C . ASP B 1 146 ? 14.961 11.477 -1.65 1 97.25 146 ASP B C 1
ATOM 3316 O O . ASP B 1 146 ? 15.625 11.312 -2.676 1 97.25 146 ASP B O 1
ATOM 3320 N N . ILE B 1 147 ? 13.773 11.992 -1.66 1 98.06 147 ILE B N 1
ATOM 3321 C CA . ILE B 1 147 ? 13.094 12.477 -2.852 1 98.06 147 ILE B CA 1
ATOM 3322 C C . ILE B 1 147 ? 12.438 13.828 -2.555 1 98.06 147 ILE B C 1
ATOM 3324 O O . ILE B 1 147 ? 11.828 14.008 -1.495 1 98.06 147 ILE B O 1
ATOM 3328 N N . VAL B 1 148 ? 12.586 14.766 -3.428 1 97.69 148 VAL B N 1
ATOM 3329 C CA . VAL B 1 148 ? 11.898 16.047 -3.352 1 97.69 148 VAL B CA 1
ATOM 3330 C C . VAL B 1 148 ? 10.938 16.203 -4.527 1 97.69 148 VAL B C 1
ATOM 3332 O O . VAL B 1 148 ? 11.359 16.156 -5.688 1 97.69 148 VAL B O 1
ATOM 3335 N N . LEU B 1 149 ? 9.656 16.312 -4.234 1 98.12 149 LEU B N 1
ATOM 3336 C CA . LEU B 1 149 ? 8.641 16.484 -5.27 1 98.12 149 LEU B CA 1
ATOM 3337 C C . LEU B 1 149 ? 8.273 17.953 -5.441 1 98.12 149 LEU B C 1
ATOM 3339 O O . LEU B 1 149 ? 7.957 18.641 -4.465 1 98.12 149 LEU B O 1
ATOM 3343 N N . LEU B 1 150 ? 8.32 18.422 -6.645 1 97.31 150 LEU B N 1
ATOM 3344 C CA . LEU B 1 150 ? 7.93 19.781 -6.996 1 97.31 150 LEU B CA 1
ATOM 3345 C C . LEU B 1 150 ? 6.68 19.781 -7.871 1 97.31 150 LEU B C 1
ATOM 3347 O O . LEU B 1 150 ? 6.555 18.953 -8.773 1 97.31 150 LEU B O 1
ATOM 3351 N N . GLY B 1 151 ? 5.797 20.641 -7.594 1 97 151 GLY B N 1
ATOM 3352 C CA . GLY B 1 151 ? 4.629 20.734 -8.453 1 97 151 GLY B CA 1
ATOM 3353 C C . GLY B 1 151 ? 3.621 21.766 -7.977 1 97 151 GLY B C 1
ATOM 3354 O O . GLY B 1 151 ? 3.678 22.203 -6.828 1 97 151 GLY B O 1
ATOM 3355 N N . ILE B 1 152 ? 2.74 22.172 -8.875 1 96.19 152 ILE B N 1
ATOM 3356 C CA . ILE B 1 152 ? 1.65 23.062 -8.516 1 96.19 152 ILE B CA 1
ATOM 3357 C C . ILE B 1 152 ? 0.532 22.281 -7.836 1 96.19 152 ILE B C 1
ATOM 3359 O O . ILE B 1 152 ? 0.588 21.047 -7.766 1 96.19 152 ILE B O 1
ATOM 3363 N N . SER B 1 153 ? -0.428 23 -7.281 1 93.75 153 SER B N 1
ATOM 3364 C CA . SER B 1 153 ? -1.555 22.375 -6.602 1 93.75 153 SER B CA 1
ATOM 3365 C C . SER B 1 153 ? -2.338 21.469 -7.551 1 93.75 153 SER B C 1
ATOM 3367 O O . SER B 1 153 ? -2.588 21.828 -8.703 1 93.75 153 SER B O 1
ATOM 3369 N N . ARG B 1 154 ? -2.664 20.281 -7.125 1 92.81 154 ARG B N 1
ATOM 3370 C CA . ARG B 1 154 ? -3.467 19.281 -7.832 1 92.81 154 ARG B CA 1
ATOM 3371 C C . ARG B 1 154 ? -2.6 18.438 -8.758 1 92.81 154 ARG B C 1
ATOM 3373 O O . ARG B 1 154 ? -3.09 17.891 -9.75 1 92.81 154 ARG B O 1
ATOM 3380 N N . THR B 1 155 ? -1.295 18.359 -8.453 1 95.25 155 THR B N 1
ATOM 3381 C CA . THR B 1 155 ? -0.418 17.469 -9.203 1 95.25 155 THR B CA 1
ATOM 3382 C C . THR B 1 155 ? -0.154 16.188 -8.414 1 95.25 155 THR B C 1
ATOM 3384 O O . THR B 1 155 ? 0.859 15.516 -8.625 1 95.25 155 THR B O 1
ATOM 3387 N N . SER B 1 156 ? -0.908 15.867 -7.355 1 93.88 156 SER B N 1
ATOM 3388 C CA . SER B 1 156 ? -0.974 14.625 -6.598 1 93.88 156 SER B CA 1
ATOM 3389 C C . SER B 1 156 ? 0.276 14.43 -5.746 1 93.88 156 SER B C 1
ATOM 3391 O O . SER B 1 156 ? 0.72 13.297 -5.535 1 93.88 156 SER B O 1
ATOM 3393 N N . LYS B 1 157 ? 0.873 15.531 -5.305 1 97 157 LYS B N 1
ATOM 3394 C CA . LYS B 1 157 ? 2.072 15.453 -4.473 1 97 157 LYS B CA 1
ATOM 3395 C C . LYS B 1 157 ? 1.802 14.68 -3.188 1 97 157 LYS B C 1
ATOM 3397 O O . LYS B 1 157 ? 2.551 13.766 -2.84 1 97 157 LYS B O 1
ATOM 3402 N N . THR B 1 158 ? 0.669 14.977 -2.514 1 96.56 158 THR B N 1
ATOM 3403 C CA . THR B 1 158 ? 0.367 14.406 -1.207 1 96.56 158 THR B CA 1
ATOM 3404 C C . THR B 1 158 ? 0.179 12.891 -1.311 1 96.56 158 THR B C 1
ATOM 3406 O O . THR B 1 158 ? 0.895 12.125 -0.662 1 96.56 158 THR B O 1
ATOM 3409 N N . PRO B 1 159 ? -0.708 12.414 -2.217 1 96.88 159 PRO B N 1
ATOM 3410 C CA . PRO B 1 159 ? -0.859 10.961 -2.312 1 96.88 159 PRO B CA 1
ATOM 3411 C C . PRO B 1 159 ? 0.417 10.258 -2.779 1 96.88 159 PRO B C 1
ATOM 3413 O O . PRO B 1 159 ? 0.727 9.156 -2.32 1 96.88 159 PRO B O 1
ATOM 3416 N N . LEU B 1 160 ? 1.118 10.906 -3.662 1 97.56 160 LEU B N 1
ATOM 3417 C CA . LEU B 1 160 ? 2.346 10.328 -4.195 1 97.56 160 LEU B CA 1
ATOM 3418 C C . LEU B 1 160 ? 3.408 10.211 -3.107 1 97.56 160 LEU B C 1
ATOM 3420 O O . LEU B 1 160 ? 4.07 9.18 -2.984 1 97.56 160 LEU B O 1
ATOM 3424 N N . SER B 1 161 ? 3.602 11.266 -2.326 1 97.69 161 SER B N 1
ATOM 3425 C CA . SER B 1 161 ? 4.582 11.242 -1.245 1 97.69 161 SER B CA 1
ATOM 3426 C C . SER B 1 161 ? 4.25 10.164 -0.222 1 97.69 161 SER B C 1
ATOM 3428 O O . SER B 1 161 ? 5.148 9.484 0.291 1 97.69 161 SER B O 1
ATOM 3430 N N . GLN B 1 162 ? 2.988 10.008 0.02 1 96.38 162 GLN B N 1
ATOM 3431 C CA . GLN B 1 162 ? 2.574 8.984 0.976 1 96.38 162 GLN B CA 1
ATOM 3432 C C . GLN B 1 162 ? 2.855 7.582 0.438 1 96.38 162 GLN B C 1
ATOM 3434 O O . GLN B 1 162 ? 3.307 6.707 1.18 1 96.38 162 GLN B O 1
ATOM 3439 N N . TYR B 1 163 ? 2.545 7.355 -0.77 1 96.31 163 TYR B N 1
ATOM 3440 C CA . TYR B 1 163 ? 2.812 6.059 -1.387 1 96.31 163 TYR B CA 1
ATOM 3441 C C . TYR B 1 163 ? 4.301 5.73 -1.344 1 96.31 163 TYR B C 1
ATOM 3443 O O . TYR B 1 163 ? 4.688 4.625 -0.965 1 96.31 163 TYR B O 1
ATOM 3451 N N . LEU B 1 164 ? 5.098 6.688 -1.743 1 97.88 164 LEU B N 1
ATOM 3452 C CA . LEU B 1 164 ? 6.543 6.512 -1.762 1 97.88 164 LEU B CA 1
ATOM 3453 C C . LEU B 1 164 ? 7.086 6.293 -0.352 1 97.88 164 LEU B C 1
ATOM 3455 O O . LEU B 1 164 ? 8.039 5.535 -0.158 1 97.88 164 LEU B O 1
ATOM 3459 N N . ALA B 1 165 ? 6.484 6.949 0.622 1 97.75 165 ALA B N 1
ATOM 3460 C CA . ALA B 1 165 ? 6.887 6.766 2.014 1 97.75 165 ALA B CA 1
ATOM 3461 C C . ALA B 1 165 ? 6.621 5.336 2.477 1 97.75 165 ALA B C 1
ATOM 3463 O O . ALA B 1 165 ? 7.406 4.77 3.242 1 97.75 165 ALA B O 1
ATOM 3464 N N . HIS B 1 166 ? 5.578 4.766 1.979 1 94.44 166 HIS B N 1
ATOM 3465 C CA . HIS B 1 166 ? 5.273 3.375 2.295 1 94.44 166 HIS B CA 1
ATOM 3466 C C . HIS B 1 166 ? 6.332 2.436 1.728 1 94.44 166 HIS B C 1
ATOM 3468 O O . HIS B 1 166 ? 6.465 1.297 2.18 1 94.44 166 HIS B O 1
ATOM 3474 N N . LYS B 1 167 ? 6.977 2.873 0.752 1 94.12 167 LYS B N 1
ATOM 3475 C CA . LYS B 1 167 ? 8.109 2.133 0.199 1 94.12 167 LYS B CA 1
ATOM 3476 C C . LYS B 1 167 ? 9.414 2.535 0.881 1 94.12 167 LYS B C 1
ATOM 3478 O O . LYS B 1 167 ? 10.5 2.246 0.373 1 94.12 167 LYS B O 1
ATOM 3483 N N . SER B 1 168 ? 9.375 3.344 1.928 1 95.31 168 SER B N 1
ATOM 3484 C CA . SER B 1 168 ? 10.469 3.66 2.84 1 95.31 168 SER B CA 1
ATOM 3485 C C . SER B 1 168 ? 11.32 4.801 2.303 1 95.31 168 SER B C 1
ATOM 3487 O O . SER B 1 168 ? 12.5 4.922 2.652 1 95.31 168 SER B O 1
ATOM 3489 N N . TYR B 1 169 ? 10.758 5.66 1.409 1 97.56 169 TYR B N 1
ATOM 3490 C CA . TYR B 1 169 ? 11.453 6.863 0.966 1 97.56 169 TYR B CA 1
ATOM 3491 C C . TYR B 1 169 ? 11.023 8.078 1.783 1 97.56 169 TYR B C 1
ATOM 3493 O O . TYR B 1 169 ? 9.828 8.312 1.973 1 97.56 169 TYR B O 1
ATOM 3501 N N . LYS B 1 170 ? 11.984 8.781 2.279 1 97.81 170 LYS B N 1
ATOM 3502 C CA . LYS B 1 170 ? 11.688 10.094 2.854 1 97.81 170 LYS B CA 1
ATOM 3503 C C . LYS B 1 170 ? 11.406 11.117 1.762 1 97.81 170 LYS B C 1
ATOM 3505 O O . LYS B 1 170 ? 12.312 11.539 1.042 1 97.81 170 LYS B O 1
ATOM 3510 N N . VAL B 1 171 ? 10.164 11.539 1.707 1 98.12 171 VAL B N 1
ATOM 3511 C CA . VAL B 1 171 ? 9.75 12.406 0.605 1 98.12 171 VAL B CA 1
ATOM 3512 C C . VAL B 1 171 ? 9.336 13.773 1.148 1 98.12 171 VAL B C 1
ATOM 3514 O O . VAL B 1 171 ? 8.602 13.852 2.135 1 98.12 171 VAL B O 1
ATOM 3517 N N . MET B 1 172 ? 9.812 14.828 0.573 1 97.44 172 MET B N 1
ATOM 3518 C CA . MET B 1 172 ? 9.383 16.188 0.885 1 97.44 172 MET B CA 1
ATOM 3519 C C . MET B 1 172 ? 8.695 16.828 -0.315 1 97.44 172 MET B C 1
ATOM 3521 O O . MET B 1 172 ? 9.188 16.734 -1.441 1 97.44 172 MET B O 1
ATOM 3525 N N . ASN B 1 173 ? 7.605 17.406 -0.061 1 96.5 173 ASN B N 1
ATOM 3526 C CA . ASN B 1 173 ? 6.898 18.172 -1.091 1 96.5 173 ASN B CA 1
ATOM 3527 C C . ASN B 1 173 ? 7.293 19.641 -1.071 1 96.5 173 ASN B C 1
ATOM 3529 O O . ASN B 1 173 ? 7.418 20.234 -0.002 1 96.5 173 ASN B O 1
ATOM 3533 N N . VAL B 1 174 ? 7.488 20.188 -2.176 1 95.69 174 VAL B N 1
ATOM 3534 C CA . VAL B 1 174 ? 7.703 21.625 -2.328 1 95.69 174 VAL B CA 1
ATOM 3535 C C . VAL B 1 174 ? 6.664 22.203 -3.285 1 95.69 174 VAL B C 1
ATOM 3537 O O . VAL B 1 174 ? 6.75 22 -4.5 1 95.69 174 VAL B O 1
ATOM 3540 N N . PRO B 1 175 ? 5.703 22.859 -2.748 1 95.12 175 PRO B N 1
ATOM 3541 C CA . PRO B 1 175 ? 4.719 23.5 -3.627 1 95.12 175 PRO B CA 1
ATOM 3542 C C . PRO B 1 175 ? 5.316 24.625 -4.457 1 95.12 175 PRO B C 1
ATOM 3544 O O . PRO B 1 175 ? 6.105 25.422 -3.941 1 95.12 175 PRO B O 1
ATOM 3547 N N . ILE B 1 176 ? 4.988 24.656 -5.652 1 95.44 176 ILE B N 1
ATOM 3548 C CA . ILE B 1 176 ? 5.414 25.734 -6.551 1 95.44 176 ILE B CA 1
ATOM 3549 C C . ILE B 1 176 ? 4.242 26.672 -6.836 1 95.44 176 ILE B C 1
ATOM 3551 O O . ILE B 1 176 ? 3.34 26.328 -7.602 1 95.44 176 ILE B O 1
ATOM 3555 N N . VAL B 1 177 ? 4.27 27.75 -6.207 1 93 177 VAL B N 1
ATOM 3556 C CA . VAL B 1 177 ? 3.24 28.781 -6.344 1 93 177 VAL B CA 1
ATOM 3557 C C . VAL B 1 177 ? 3.893 30.156 -6.504 1 93 177 VAL B C 1
ATOM 3559 O O . VAL B 1 177 ? 4.879 30.453 -5.828 1 93 177 VAL B O 1
ATOM 3562 N N . PRO B 1 178 ? 3.303 30.953 -7.383 1 93.81 178 PRO B N 1
ATOM 3563 C CA . PRO B 1 178 ? 3.924 32.25 -7.676 1 93.81 178 PRO B CA 1
ATOM 3564 C C . PRO B 1 178 ? 4.055 33.125 -6.441 1 93.81 178 PRO B C 1
ATOM 3566 O O . PRO B 1 178 ? 4.98 33.938 -6.355 1 93.81 178 PRO B O 1
ATOM 3569 N N . GLU B 1 179 ? 3.174 32.969 -5.465 1 92.06 179 GLU B N 1
ATOM 3570 C CA . GLU B 1 179 ? 3.117 33.812 -4.293 1 92.06 179 GLU B CA 1
ATOM 3571 C C . GLU B 1 179 ? 4.191 33.438 -3.275 1 92.06 179 GLU B C 1
ATOM 3573 O O . GLU B 1 179 ? 4.477 34.219 -2.354 1 92.06 179 GLU B O 1
ATOM 3578 N N . VAL B 1 180 ? 4.773 32.344 -3.436 1 88.75 180 VAL B N 1
ATOM 3579 C CA . VAL B 1 180 ? 5.73 31.844 -2.443 1 88.75 180 VAL B CA 1
ATOM 3580 C C . VAL B 1 180 ? 7.043 31.469 -3.127 1 88.75 180 VAL B C 1
ATOM 3582 O O . VAL B 1 180 ? 7.066 30.609 -4.004 1 88.75 180 VAL B O 1
ATOM 3585 N N . THR B 1 181 ? 8.125 32.125 -2.734 1 88.88 181 THR B N 1
ATOM 3586 C CA . THR B 1 181 ? 9.445 31.781 -3.256 1 88.88 181 THR B CA 1
ATOM 3587 C C . THR B 1 181 ? 9.914 30.453 -2.676 1 88.88 181 THR B C 1
ATOM 3589 O O . THR B 1 181 ? 9.852 30.234 -1.464 1 88.88 181 THR B O 1
ATOM 3592 N N . PRO B 1 182 ? 10.352 29.562 -3.488 1 91 182 PRO B N 1
ATOM 3593 C CA . PRO B 1 182 ? 10.906 28.312 -2.951 1 91 182 PRO B CA 1
ATOM 3594 C C . PRO B 1 182 ? 12.109 28.547 -2.041 1 91 182 PRO B C 1
ATOM 3596 O O . PRO B 1 182 ? 12.82 29.547 -2.199 1 91 182 PRO B O 1
ATOM 3599 N N . PRO B 1 183 ? 12.281 27.672 -1.074 1 91.25 183 PRO B N 1
ATOM 3600 C CA . PRO B 1 183 ? 13.438 27.828 -0.198 1 91.25 183 PRO B CA 1
ATOM 3601 C C . PRO B 1 183 ? 14.766 27.781 -0.957 1 91.25 183 PRO B C 1
ATOM 3603 O O . PRO B 1 183 ? 14.906 26.984 -1.899 1 91.25 183 PRO B O 1
ATOM 3606 N N . ASP B 1 184 ? 15.727 28.516 -0.479 1 90.25 184 ASP B N 1
ATOM 3607 C CA . ASP B 1 184 ? 17.031 28.594 -1.136 1 90.25 184 ASP B CA 1
ATOM 3608 C C . ASP B 1 184 ? 17.703 27.234 -1.181 1 90.25 184 ASP B C 1
ATOM 3610 O O . ASP B 1 184 ? 18.391 26.906 -2.146 1 90.25 184 ASP B O 1
ATOM 3614 N N . GLY B 1 185 ? 17.5 26.5 -0.182 1 92.25 185 GLY B N 1
ATOM 3615 C CA . GLY B 1 185 ? 18.109 25.188 -0.091 1 92.25 185 GLY B CA 1
ATOM 3616 C C . GLY B 1 185 ? 17.719 24.266 -1.232 1 92.25 185 GLY B C 1
ATOM 3617 O O . GLY B 1 185 ? 18.422 23.281 -1.512 1 92.25 185 GLY B O 1
ATOM 3618 N N . LEU B 1 186 ? 16.641 24.562 -1.895 1 93.12 186 LEU B N 1
ATOM 3619 C CA . LEU B 1 186 ? 16.156 23.75 -3.006 1 93.12 186 LEU B CA 1
ATOM 3620 C C . LEU B 1 186 ? 17.172 23.734 -4.152 1 93.12 186 LEU B C 1
ATOM 3622 O O . LEU B 1 186 ? 17.359 22.719 -4.812 1 93.12 186 LEU B O 1
ATOM 3626 N N . TYR B 1 187 ? 17.859 24.844 -4.285 1 92.62 187 TYR B N 1
ATOM 3627 C CA . TYR B 1 187 ? 18.781 25 -5.406 1 92.62 187 TYR B CA 1
ATOM 3628 C C . TYR B 1 187 ? 20.141 24.406 -5.078 1 92.62 187 TYR B C 1
ATOM 3630 O O . TYR B 1 187 ? 21 24.266 -5.957 1 92.62 187 TYR B O 1
ATOM 3638 N N . ASP B 1 188 ? 20.297 23.953 -3.842 1 92.38 188 ASP B N 1
ATOM 3639 C CA . ASP B 1 188 ? 21.562 23.359 -3.396 1 92.38 188 ASP B CA 1
ATOM 3640 C C . ASP B 1 188 ? 21.469 21.844 -3.326 1 92.38 188 ASP B C 1
ATOM 3642 O O . ASP B 1 188 ? 22.484 21.156 -3.176 1 92.38 188 ASP B O 1
ATOM 3646 N N . ILE B 1 189 ? 20.328 21.328 -3.459 1 91.69 189 ILE B N 1
ATOM 3647 C CA . ILE B 1 189 ? 20.141 19.891 -3.342 1 91.69 189 ILE B CA 1
ATOM 3648 C C . ILE B 1 189 ? 20.531 19.203 -4.656 1 91.69 189 ILE B C 1
ATOM 3650 O O . ILE B 1 189 ? 20.453 19.828 -5.723 1 91.69 189 ILE B O 1
ATOM 3654 N N . ASN B 1 190 ? 21.031 17.984 -4.547 1 93 190 ASN B N 1
ATOM 3655 C CA . ASN B 1 190 ? 21.297 17.188 -5.738 1 93 190 ASN B CA 1
ATOM 3656 C C . ASN B 1 190 ? 20.047 17.078 -6.621 1 93 190 ASN B C 1
ATOM 3658 O O . ASN B 1 190 ? 19.031 16.516 -6.195 1 93 190 ASN B O 1
ATOM 3662 N N . PRO B 1 191 ? 20.078 17.578 -7.797 1 93 191 PRO B N 1
ATOM 3663 C CA . PRO B 1 191 ? 18.922 17.531 -8.688 1 93 191 PRO B CA 1
ATOM 3664 C C . PRO B 1 191 ? 18.438 16.109 -8.961 1 93 191 PRO B C 1
ATOM 3666 O O . PRO B 1 191 ? 17.281 15.914 -9.352 1 93 191 PRO B O 1
ATOM 3669 N N . LYS B 1 192 ? 19.281 15.156 -8.727 1 94 192 LYS B N 1
ATOM 3670 C CA . LYS B 1 192 ? 18.922 13.766 -8.961 1 94 192 LYS B CA 1
ATOM 3671 C C . LYS B 1 192 ? 17.891 13.289 -7.938 1 94 192 LYS B C 1
ATOM 3673 O O . LYS B 1 192 ? 17.25 12.258 -8.141 1 94 192 LYS B O 1
ATOM 3678 N N . LYS B 1 193 ? 17.703 14.039 -6.855 1 95.62 193 LYS B N 1
ATOM 3679 C CA . LYS B 1 193 ? 16.719 13.711 -5.836 1 95.62 193 LYS B CA 1
ATOM 3680 C C . LYS B 1 193 ? 15.398 14.43 -6.098 1 95.62 193 LYS B C 1
ATOM 3682 O O . LYS B 1 193 ? 14.398 14.164 -5.426 1 95.62 193 LYS B O 1
ATOM 3687 N N . CYS B 1 194 ? 15.422 15.344 -7.086 1 96.75 194 CYS B N 1
ATOM 3688 C CA . CYS B 1 194 ? 14.258 16.188 -7.348 1 96.75 194 CYS B CA 1
ATOM 3689 C C . CYS B 1 194 ? 13.453 15.641 -8.523 1 96.75 194 CYS B C 1
ATOM 3691 O O . CYS B 1 194 ? 14.031 15.211 -9.531 1 96.75 194 CYS B O 1
ATOM 3693 N N . ILE B 1 195 ? 12.172 15.602 -8.367 1 98.25 195 ILE B N 1
ATOM 3694 C CA . ILE B 1 195 ? 11.242 15.234 -9.438 1 98.25 195 ILE B CA 1
ATOM 3695 C C . ILE B 1 195 ? 10.148 16.281 -9.562 1 98.25 195 ILE B C 1
ATOM 3697 O O . ILE B 1 195 ? 9.461 16.594 -8.586 1 98.25 195 ILE B O 1
ATOM 3701 N N . ALA B 1 196 ? 9.992 16.844 -10.672 1 98.38 196 ALA B N 1
ATOM 3702 C CA . ALA B 1 196 ? 8.93 17.812 -10.938 1 98.38 196 ALA B CA 1
ATOM 3703 C C . ALA B 1 196 ? 7.703 17.125 -11.539 1 98.38 196 ALA B C 1
ATOM 3705 O O . ALA B 1 196 ? 7.824 16.312 -12.453 1 98.38 196 ALA B O 1
ATOM 3706 N N . LEU B 1 197 ? 6.527 17.422 -11.008 1 98.56 197 LEU B N 1
ATOM 3707 C CA . LEU B 1 197 ? 5.266 16.844 -11.477 1 98.56 197 LEU B CA 1
ATOM 3708 C C . LEU B 1 197 ? 4.488 17.859 -12.305 1 98.56 197 LEU B C 1
ATOM 3710 O O . LEU B 1 197 ? 4.09 18.922 -11.797 1 98.56 197 LEU B O 1
ATOM 3714 N N . LYS B 1 198 ? 4.309 17.531 -13.492 1 97.69 198 LYS B N 1
ATOM 3715 C CA . LYS B 1 198 ? 3.602 18.406 -14.43 1 97.69 198 LYS B CA 1
ATOM 3716 C C . LYS B 1 198 ? 2.203 17.875 -14.719 1 97.69 198 LYS B C 1
ATOM 3718 O O . LYS B 1 198 ? 1.965 16.672 -14.648 1 97.69 198 LYS B O 1
ATOM 3723 N N . ILE B 1 199 ? 1.315 18.75 -15.008 1 97.44 199 ILE B N 1
ATOM 3724 C CA . ILE B 1 199 ? -0.052 18.391 -15.367 1 97.44 199 ILE B CA 1
ATOM 3725 C C . ILE B 1 199 ? -0.542 19.281 -16.5 1 97.44 199 ILE B C 1
ATO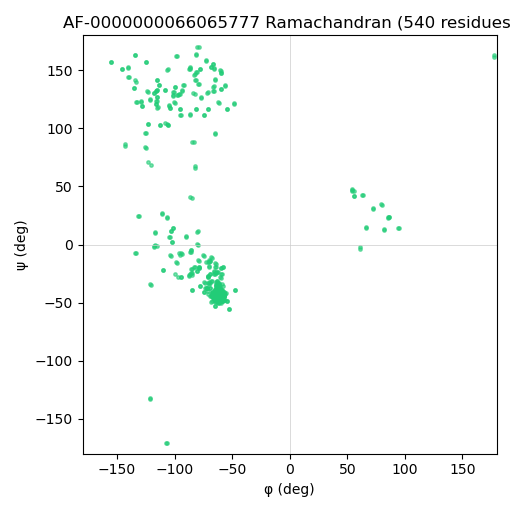M 3727 O O . ILE B 1 199 ? -0.168 20.453 -16.578 1 97.44 199 ILE B O 1
ATOM 3731 N N . SER B 1 200 ? -1.313 18.688 -17.344 1 96.62 200 SER B N 1
ATOM 3732 C CA . SER B 1 200 ? -1.836 19.484 -18.453 1 96.62 200 SER B CA 1
ATOM 3733 C C . SER B 1 200 ? -2.83 20.531 -17.953 1 96.62 200 SER B C 1
ATOM 3735 O O . SER B 1 200 ? -3.51 20.328 -16.953 1 96.62 200 SER B O 1
ATOM 3737 N N . GLU B 1 201 ? -2.91 21.609 -18.734 1 96 201 GLU B N 1
ATOM 3738 C CA . GLU B 1 201 ? -3.832 22.688 -18.391 1 96 201 GLU B CA 1
ATOM 3739 C C . GLU B 1 201 ? -5.277 22.188 -18.375 1 96 201 GLU B C 1
ATOM 3741 O O . GLU B 1 201 ? -6.047 22.531 -17.469 1 96 201 GLU B O 1
ATOM 3746 N N . GLU B 1 202 ? -5.605 21.406 -19.328 1 95.25 202 GLU B N 1
ATOM 3747 C CA . GLU B 1 202 ? -6.965 20.891 -19.453 1 95.25 202 GLU B CA 1
ATOM 3748 C C . GLU B 1 202 ? -7.348 20.047 -18.234 1 95.25 202 GLU B C 1
ATOM 3750 O O . GLU B 1 202 ? -8.414 20.234 -17.656 1 95.25 202 GLU B O 1
ATOM 3755 N N . LYS B 1 203 ? -6.484 19.156 -17.938 1 94.19 203 LYS B N 1
ATOM 3756 C CA . LYS B 1 203 ? -6.746 18.281 -16.797 1 94.19 203 LYS B CA 1
ATOM 3757 C C . LYS B 1 203 ? -6.805 19.078 -15.5 1 94.19 203 LYS B C 1
ATOM 3759 O O . LYS B 1 203 ? -7.68 18.844 -14.664 1 94.19 203 LYS B O 1
ATOM 3764 N N . LEU B 1 204 ? -5.891 20 -15.32 1 95.25 204 LEU B N 1
ATOM 3765 C CA . LEU B 1 204 ? -5.852 20.828 -14.125 1 95.25 204 LEU B CA 1
ATOM 3766 C C . LEU B 1 204 ? -7.137 21.641 -13.977 1 95.25 204 LEU B C 1
ATOM 3768 O O . LEU B 1 204 ? -7.711 21.703 -12.891 1 95.25 204 LEU B O 1
ATOM 3772 N N . ASN B 1 205 ? -7.539 22.203 -15.055 1 93.75 205 ASN B N 1
ATOM 3773 C CA . ASN B 1 205 ? -8.781 22.969 -15.062 1 93.75 205 ASN B CA 1
ATOM 3774 C C . ASN B 1 205 ? -9.969 22.109 -14.625 1 93.75 205 ASN B C 1
ATOM 3776 O O . ASN B 1 205 ? -10.781 22.531 -13.805 1 93.75 205 ASN B O 1
ATOM 3780 N N . ARG B 1 206 ? -10.023 20.969 -15.133 1 90.94 206 ARG B N 1
ATOM 3781 C CA . ARG B 1 206 ? -11.109 20.047 -14.812 1 90.94 206 ARG B CA 1
ATOM 3782 C C . ARG B 1 206 ? -11.094 19.672 -13.336 1 90.94 206 ARG B C 1
ATOM 3784 O O . ARG B 1 206 ? -12.133 19.703 -12.672 1 90.94 206 ARG B O 1
ATOM 3791 N N . ILE B 1 207 ? -9.945 19.328 -12.828 1 90.31 207 ILE B N 1
ATOM 3792 C CA . ILE B 1 207 ? -9.805 18.906 -11.438 1 90.31 207 ILE B CA 1
ATOM 3793 C C . ILE B 1 207 ? -10.172 20.062 -10.508 1 90.31 207 ILE B C 1
ATOM 3795 O O . ILE B 1 207 ? -10.891 19.875 -9.523 1 90.31 207 ILE B O 1
ATOM 3799 N N . ARG B 1 208 ? -9.75 21.297 -10.812 1 91.19 208 ARG B N 1
ATOM 3800 C CA . ARG B 1 208 ? -10.008 22.453 -9.961 1 91.19 208 ARG B CA 1
ATOM 3801 C C . ARG B 1 208 ? -11.477 22.859 -10.008 1 91.19 208 ARG B C 1
ATOM 3803 O O . ARG B 1 208 ? -12.055 23.234 -8.984 1 91.19 208 ARG B O 1
ATOM 3810 N N . LYS B 1 209 ? -12.055 22.734 -11.188 1 89.25 209 LYS B N 1
ATOM 3811 C CA . LYS B 1 209 ? -13.477 23.031 -11.297 1 89.25 209 LYS B CA 1
ATOM 3812 C C . LYS B 1 209 ? -14.305 22.047 -10.461 1 89.25 209 LYS B C 1
ATOM 3814 O O . LYS B 1 209 ? -15.25 22.453 -9.781 1 89.25 209 LYS B O 1
ATOM 3819 N N . GLU B 1 210 ? -13.953 20.828 -10.523 1 84.5 210 GLU B N 1
ATOM 3820 C CA . GLU B 1 210 ? -14.656 19.812 -9.734 1 84.5 210 GLU B CA 1
ATOM 3821 C C . GLU B 1 210 ? -14.492 20.078 -8.234 1 84.5 210 GLU B C 1
ATOM 3823 O O . GLU B 1 210 ? -15.438 19.891 -7.465 1 84.5 210 GLU B O 1
ATOM 3828 N N . ARG B 1 211 ? -13.336 20.469 -7.855 1 83.94 211 ARG B N 1
ATOM 3829 C CA . ARG B 1 211 ? -13.086 20.781 -6.453 1 83.94 211 ARG B CA 1
ATOM 3830 C C . ARG B 1 211 ? -13.93 21.953 -5.988 1 83.94 211 ARG B C 1
ATOM 3832 O O . ARG B 1 211 ? -14.484 21.938 -4.887 1 83.94 211 ARG B O 1
ATOM 3839 N N . LEU B 1 212 ? -13.977 22.984 -6.848 1 85.44 212 LEU B N 1
ATOM 3840 C CA . LEU B 1 212 ? -14.742 24.172 -6.5 1 85.44 212 LEU B CA 1
ATOM 3841 C C . LEU B 1 212 ? -16.219 23.844 -6.344 1 85.44 212 LEU B C 1
ATOM 3843 O O . LEU B 1 212 ? -16.891 24.375 -5.457 1 85.44 212 LEU B O 1
ATOM 3847 N N . LYS B 1 213 ? -16.672 22.953 -7.184 1 82.88 213 LYS B N 1
ATOM 3848 C CA . LYS B 1 213 ? -18.062 22.516 -7.094 1 82.88 213 LYS B CA 1
ATOM 3849 C C . LYS B 1 213 ? -18.328 21.828 -5.758 1 82.88 213 LYS B C 1
ATOM 3851 O O . LYS B 1 213 ? -19.375 22.047 -5.133 1 82.88 213 LYS B O 1
ATOM 3856 N N . GLN B 1 214 ? -17.453 21.062 -5.332 1 77.44 214 GLN B N 1
ATOM 3857 C CA . GLN B 1 214 ? -17.594 20.312 -4.094 1 77.44 214 GLN B CA 1
ATOM 3858 C C . GLN B 1 214 ? -17.547 21.234 -2.879 1 77.44 214 GLN B C 1
ATOM 3860 O O . GLN B 1 214 ? -18.203 20.969 -1.867 1 77.44 214 GLN B O 1
ATOM 3865 N N . LEU B 1 215 ? -16.734 22.266 -2.885 1 76.5 215 LEU B N 1
ATOM 3866 C CA . LEU B 1 215 ? -16.547 23.172 -1.76 1 76.5 215 LEU B CA 1
ATOM 3867 C C . LEU B 1 215 ? -17.672 24.203 -1.707 1 76.5 215 LEU B C 1
ATOM 3869 O O . LEU B 1 215 ? -17.844 24.891 -0.696 1 76.5 215 LEU B O 1
ATOM 3873 N N . GLY B 1 216 ? -18.594 24.156 -2.582 1 70.44 216 GLY B N 1
ATOM 3874 C CA . GLY B 1 216 ? -19.656 25.141 -2.623 1 70.44 216 GLY B CA 1
ATOM 3875 C C . GLY B 1 216 ? -19.156 26.562 -2.857 1 70.44 216 GLY B C 1
ATOM 3876 O O . GLY B 1 216 ? -19.875 27.531 -2.594 1 70.44 216 GLY B O 1
ATOM 3877 N N . LEU B 1 217 ? -17.906 26.781 -2.924 1 63.22 217 LEU B N 1
ATOM 3878 C CA . LEU B 1 217 ? -17.328 28.109 -3.027 1 63.22 217 LEU B CA 1
ATOM 3879 C C . LEU B 1 217 ? -17.328 28.594 -4.477 1 63.22 217 LEU B C 1
ATOM 3881 O O . LEU B 1 217 ? -16.703 27.969 -5.336 1 63.22 217 LEU B O 1
ATOM 3885 N N . GLY B 1 218 ? -18.438 29.25 -4.93 1 52.84 218 GLY B N 1
ATOM 3886 C CA . GLY B 1 218 ? -18.5 29.984 -6.18 1 52.84 218 GLY B CA 1
ATOM 3887 C C . GLY B 1 218 ? -17.328 30.922 -6.383 1 52.84 218 GLY B C 1
ATOM 3888 O O . GLY B 1 218 ? -16.875 31.125 -7.512 1 52.84 218 GLY B O 1
ATOM 3889 N N . ASP B 1 219 ? -16.828 31.625 -5.383 1 51.59 219 ASP B N 1
ATOM 3890 C CA . ASP B 1 219 ? -16.062 32.875 -5.426 1 51.59 219 ASP B CA 1
ATOM 3891 C C . ASP B 1 219 ? -14.578 32.594 -5.645 1 51.59 219 ASP B C 1
ATOM 3893 O O . ASP B 1 219 ? -13.82 33.5 -5.988 1 51.59 219 ASP B O 1
ATOM 3897 N N . THR B 1 220 ? -14.117 31.422 -5.234 1 62.81 220 THR B N 1
ATOM 3898 C CA . THR B 1 220 ? -12.68 31.328 -5.457 1 62.81 220 THR B CA 1
ATOM 3899 C C . THR B 1 220 ? -12.375 30.859 -6.875 1 62.81 220 THR B C 1
ATOM 3901 O O . THR B 1 220 ? -11.484 30.031 -7.082 1 62.81 220 THR B O 1
ATOM 3904 N N . ALA B 1 221 ? -13.141 31.391 -7.68 1 67.56 221 ALA B N 1
ATOM 3905 C CA . ALA B 1 221 ? -13.258 31.109 -9.109 1 67.56 221 ALA B CA 1
ATOM 3906 C C . ALA B 1 221 ? -11.93 31.344 -9.82 1 67.56 221 ALA B C 1
ATOM 3908 O O . ALA B 1 221 ? -11.633 30.672 -10.82 1 67.56 221 ALA B O 1
ATOM 3909 N N . ARG B 1 222 ? -11.102 32.25 -9.164 1 82.31 222 ARG B N 1
ATOM 3910 C CA . ARG B 1 222 ? -9.844 32.531 -9.852 1 82.31 222 ARG B CA 1
ATOM 3911 C C . ARG B 1 222 ? -8.961 31.281 -9.914 1 82.31 222 ARG B C 1
ATOM 3913 O O . ARG B 1 222 ? -8.195 31.109 -10.859 1 82.31 222 ARG B O 1
ATOM 3920 N N . TYR B 1 223 ? -9.188 30.438 -8.984 1 85.62 223 TYR B N 1
ATOM 3921 C CA . TYR B 1 223 ? -8.375 29.25 -8.773 1 85.62 223 TYR B CA 1
ATOM 3922 C C . TYR B 1 223 ? -8.453 28.312 -9.977 1 85.62 223 TYR B C 1
ATOM 3924 O O . TYR B 1 223 ? -7.48 27.625 -10.297 1 85.62 223 TYR B O 1
ATOM 3932 N N . ALA B 1 224 ? -9.523 28.438 -10.727 1 88.88 224 ALA B N 1
ATOM 3933 C CA . ALA B 1 224 ? -9.727 27.5 -11.828 1 88.88 224 ALA B CA 1
ATOM 3934 C C . ALA B 1 224 ? -9.719 28.219 -13.172 1 88.88 224 ALA B C 1
ATOM 3936 O O . ALA B 1 224 ? -10.008 27.625 -14.211 1 88.88 224 ALA B O 1
ATOM 3937 N N . THR B 1 225 ? -9.312 29.484 -13.141 1 90.19 225 THR B N 1
ATOM 3938 C CA . THR B 1 225 ? -9.305 30.234 -14.391 1 90.19 225 THR B CA 1
ATOM 3939 C C . THR B 1 225 ? -8.094 29.859 -15.234 1 90.19 225 THR B C 1
ATOM 3941 O O . THR B 1 225 ? -7.039 29.516 -14.703 1 90.19 225 THR B O 1
ATOM 3944 N N . GLU B 1 226 ? -8.281 29.984 -16.484 1 92.81 226 GLU B N 1
ATOM 3945 C CA . GLU B 1 226 ? -7.199 29.688 -17.422 1 92.81 226 GLU B CA 1
ATOM 3946 C C . GLU B 1 226 ? -5.996 30.594 -17.172 1 92.81 226 GLU B C 1
ATOM 3948 O O . GLU B 1 226 ? -4.852 30.141 -17.234 1 92.81 226 GLU B O 1
ATOM 3953 N N . ALA B 1 227 ? -6.242 31.844 -16.938 1 93.75 227 ALA B N 1
ATOM 3954 C CA . ALA B 1 227 ? -5.172 32.812 -16.703 1 93.75 227 ALA B CA 1
ATOM 3955 C C . ALA B 1 227 ? -4.344 32.438 -15.484 1 93.75 227 ALA B C 1
ATOM 3957 O O . ALA B 1 227 ? -3.113 32.469 -15.523 1 93.75 227 ALA B O 1
ATOM 3958 N N . ARG B 1 228 ? -5.012 32.125 -14.422 1 94.75 228 ARG B N 1
ATOM 3959 C CA . ARG B 1 228 ? -4.324 31.719 -13.195 1 94.75 228 ARG B CA 1
ATOM 3960 C C . ARG B 1 228 ? -3.516 30.438 -13.414 1 94.75 228 ARG B C 1
ATOM 3962 O O . ARG B 1 228 ? -2.373 30.344 -12.961 1 94.75 228 ARG B O 1
ATOM 3969 N N . ILE B 1 229 ? -4.109 29.531 -14.062 1 95.5 229 ILE B N 1
ATOM 3970 C CA . ILE B 1 229 ? -3.461 28.25 -14.336 1 95.5 229 ILE B CA 1
ATOM 3971 C C . ILE B 1 229 ? -2.205 28.484 -15.172 1 95.5 229 ILE B C 1
ATOM 3973 O O . ILE B 1 229 ? -1.143 27.938 -14.875 1 95.5 229 ILE B O 1
ATOM 3977 N N . GLN B 1 230 ? -2.303 29.297 -16.141 1 96.31 230 GLN B N 1
ATOM 3978 C CA . GLN B 1 230 ? -1.157 29.609 -17 1 96.31 230 GLN B CA 1
ATOM 3979 C C . GLN B 1 230 ? -0.042 30.281 -16.203 1 96.31 230 GLN B C 1
ATOM 3981 O O . GLN B 1 230 ? 1.139 29.984 -16.422 1 96.31 230 GLN B O 1
ATOM 3986 N N . GLU B 1 231 ? -0.416 31.141 -15.383 1 96.56 231 GLU B N 1
ATOM 3987 C CA . GLU B 1 231 ? 0.552 31.812 -14.516 1 96.56 231 GLU B CA 1
ATOM 3988 C C . GLU B 1 231 ? 1.334 30.797 -13.688 1 96.56 231 GLU B C 1
ATOM 3990 O O . GLU B 1 231 ? 2.561 30.875 -13.602 1 96.56 231 GLU B O 1
ATOM 3995 N N . GLU B 1 232 ? 0.64 29.891 -13.086 1 97 232 GLU B N 1
ATOM 3996 C CA . GLU B 1 232 ? 1.27 28.875 -12.242 1 97 232 GLU B CA 1
ATOM 3997 C C . GLU B 1 232 ? 2.145 27.938 -13.07 1 97 232 GLU B C 1
ATOM 3999 O O . GLU B 1 232 ? 3.232 27.547 -12.641 1 97 232 GLU B O 1
ATOM 4004 N N . LEU B 1 233 ? 1.616 27.578 -14.234 1 97.06 233 LEU B N 1
ATOM 4005 C CA . LEU B 1 233 ? 2.375 26.688 -15.102 1 97.06 233 LEU B CA 1
ATOM 4006 C C . LEU B 1 233 ? 3.67 27.344 -15.562 1 97.06 233 LEU B C 1
ATOM 4008 O O . LEU B 1 233 ? 4.719 26.688 -15.617 1 97.06 233 LEU B O 1
ATOM 4012 N N . ASN B 1 234 ? 3.598 28.609 -15.883 1 97.12 234 ASN B N 1
ATOM 4013 C CA . ASN B 1 234 ? 4.789 29.344 -16.297 1 97.12 234 ASN B CA 1
ATOM 4014 C C . ASN B 1 234 ? 5.809 29.422 -15.156 1 97.12 234 ASN B C 1
ATOM 4016 O O . ASN B 1 234 ? 7.008 29.234 -15.383 1 97.12 234 ASN B O 1
ATOM 4020 N N . TYR B 1 235 ? 5.336 29.75 -14.047 1 97.38 235 TYR B N 1
ATOM 4021 C CA . TYR B 1 235 ? 6.211 29.828 -12.883 1 97.38 235 TYR B CA 1
ATOM 4022 C C . TYR B 1 235 ? 6.883 28.484 -12.609 1 97.38 235 TYR B C 1
ATOM 4024 O O . TYR B 1 235 ? 8.078 28.438 -12.328 1 97.38 235 TYR B O 1
ATOM 4032 N N . PHE B 1 236 ? 6.086 27.438 -12.695 1 97.62 236 PHE B N 1
ATOM 4033 C CA . PHE B 1 236 ? 6.582 26.078 -12.547 1 97.62 236 PHE B CA 1
ATOM 4034 C C . PHE B 1 236 ? 7.723 25.797 -13.523 1 97.62 236 PHE B C 1
ATOM 4036 O O . PHE B 1 236 ? 8.773 25.297 -13.125 1 97.62 236 PHE B O 1
ATOM 4043 N N . GLU B 1 237 ? 7.531 26.125 -14.742 1 97.06 237 GLU B N 1
ATOM 4044 C CA . GLU B 1 237 ? 8.531 25.891 -15.773 1 97.06 237 GLU B CA 1
ATOM 4045 C C . GLU B 1 237 ? 9.828 26.641 -15.477 1 97.06 237 GLU B C 1
ATOM 4047 O O . GLU B 1 237 ? 10.922 26.125 -15.688 1 97.06 237 GLU B O 1
ATOM 4052 N N . GLU B 1 238 ? 9.711 27.812 -15.047 1 96.44 238 GLU B N 1
ATOM 4053 C CA . GLU B 1 238 ? 10.867 28.641 -14.703 1 96.44 238 GLU B CA 1
ATOM 4054 C C . GLU B 1 238 ? 11.695 27.984 -13.594 1 96.44 238 GLU B C 1
ATOM 4056 O O . GLU B 1 238 ? 12.914 27.844 -13.727 1 96.44 238 GLU B O 1
ATOM 4061 N N . ILE B 1 239 ? 11.055 27.594 -12.539 1 95.75 239 ILE B N 1
ATOM 4062 C CA . ILE B 1 239 ? 11.727 27.016 -11.375 1 95.75 239 ILE B CA 1
ATOM 4063 C C . ILE B 1 239 ? 12.383 25.688 -11.75 1 95.75 239 ILE B C 1
ATOM 4065 O O . ILE B 1 239 ? 13.539 25.453 -11.406 1 95.75 239 ILE B O 1
ATOM 4069 N N . VAL B 1 240 ? 11.641 24.875 -12.453 1 96.31 240 VAL B N 1
ATOM 4070 C CA . VAL B 1 240 ? 12.102 23.531 -12.812 1 96.31 240 VAL B CA 1
ATOM 4071 C C . VAL B 1 240 ? 13.297 23.641 -13.758 1 96.31 240 VAL B C 1
ATOM 4073 O O . VAL B 1 240 ? 14.25 22.859 -13.648 1 96.31 240 VAL B O 1
ATOM 4076 N N . SER B 1 241 ? 13.195 24.562 -14.656 1 95.62 241 SER B N 1
ATOM 4077 C CA . SER B 1 241 ? 14.297 24.781 -15.586 1 95.62 241 SER B CA 1
ATOM 4078 C C . SER B 1 241 ? 15.562 25.188 -14.844 1 95.62 241 SER B C 1
ATOM 4080 O O . SER B 1 241 ? 16.672 24.781 -15.219 1 95.62 241 SER B O 1
ATOM 4082 N N . GLU B 1 242 ? 15.469 25.953 -13.891 1 94.88 242 GLU B N 1
ATOM 4083 C CA . GLU B 1 242 ? 16.609 26.391 -13.094 1 94.88 242 GLU B CA 1
ATOM 4084 C C . GLU B 1 242 ? 17.219 25.234 -12.305 1 94.88 242 GLU B C 1
ATOM 4086 O O . GLU B 1 242 ? 18.438 25.109 -12.219 1 94.88 242 GLU B O 1
ATOM 4091 N N . ILE B 1 243 ? 16.438 24.422 -11.758 1 94.5 243 ILE B N 1
ATOM 4092 C CA . ILE B 1 243 ? 16.891 23.312 -10.93 1 94.5 243 ILE B CA 1
ATOM 4093 C C . ILE B 1 243 ? 17.484 22.219 -11.82 1 94.5 243 ILE B C 1
ATOM 4095 O O . ILE B 1 243 ? 18.5 21.609 -11.469 1 94.5 243 ILE B O 1
ATOM 4099 N N . GLY B 1 244 ? 16.844 21.969 -12.953 1 94.88 244 GLY B N 1
ATOM 4100 C CA . GLY B 1 244 ? 17.328 20.984 -13.906 1 94.88 244 GLY B CA 1
ATOM 4101 C C . GLY B 1 244 ? 16.984 19.562 -13.516 1 94.88 244 GLY B C 1
ATOM 4102 O O . GLY B 1 244 ? 17.766 18.641 -13.742 1 94.88 244 GLY B O 1
ATOM 4103 N N . CYS B 1 245 ? 15.875 19.344 -12.922 1 95.06 245 CYS B N 1
ATOM 4104 C CA . CYS B 1 245 ? 15.453 18 -12.492 1 95.06 245 CYS B CA 1
ATOM 4105 C C . CYS B 1 245 ? 14.484 17.391 -13.5 1 95.06 245 CYS B C 1
ATOM 4107 O O . CYS B 1 245 ? 13.93 18.094 -14.344 1 95.06 245 CYS B O 1
ATOM 4109 N N . PRO B 1 246 ? 14.281 16.078 -13.469 1 96.12 246 PRO B N 1
ATOM 4110 C CA . PRO B 1 246 ? 13.336 15.438 -14.383 1 96.12 246 PRO B CA 1
ATOM 4111 C C . PRO B 1 246 ? 11.891 15.859 -14.133 1 96.12 246 PRO B C 1
ATOM 4113 O O . PRO B 1 246 ? 11.523 16.203 -13 1 96.12 246 PRO B O 1
ATOM 4116 N N . VAL B 1 247 ? 11.164 15.797 -15.227 1 97.56 247 VAL B N 1
ATOM 4117 C CA . VAL B 1 247 ? 9.75 16.172 -15.18 1 97.56 247 VAL B CA 1
ATOM 4118 C C . VAL B 1 247 ? 8.891 14.969 -15.547 1 97.56 247 VAL B C 1
ATOM 4120 O O . VAL B 1 247 ? 9.164 14.273 -16.531 1 97.56 247 VAL B O 1
ATOM 4123 N N . ILE B 1 248 ? 7.887 14.664 -14.734 1 97.75 248 ILE B N 1
ATOM 4124 C CA . ILE B 1 248 ? 6.938 13.594 -15 1 97.75 248 ILE B CA 1
ATOM 4125 C C . ILE B 1 248 ? 5.539 14.172 -15.203 1 97.75 248 ILE B C 1
ATOM 4127 O O . ILE B 1 248 ? 5.047 14.922 -14.352 1 97.75 248 ILE B O 1
ATOM 4131 N N . ASP B 1 249 ? 4.945 13.891 -16.312 1 97.69 249 ASP B N 1
ATOM 4132 C CA . ASP B 1 249 ? 3.572 14.305 -16.578 1 97.69 249 ASP B CA 1
ATOM 4133 C C . ASP B 1 249 ? 2.572 13.352 -15.938 1 97.69 249 ASP B C 1
ATOM 4135 O O . ASP B 1 249 ? 2.48 12.188 -16.312 1 97.69 249 ASP B O 1
ATOM 4139 N N . VAL B 1 250 ? 1.807 13.906 -15 1 97.38 250 VAL B N 1
ATOM 4140 C CA . VAL B 1 250 ? 0.946 13.039 -14.195 1 97.38 250 VAL B CA 1
ATOM 4141 C C . VAL B 1 250 ? -0.496 13.148 -14.688 1 97.38 250 VAL B C 1
ATOM 4143 O O . VAL B 1 250 ? -1.417 12.641 -14.039 1 97.38 250 VAL B O 1
ATOM 4146 N N . SER B 1 251 ? -0.781 13.758 -15.836 1 96.19 251 SER B N 1
ATOM 4147 C CA . SER B 1 251 ? -2.119 14.07 -16.328 1 96.19 251 SER B CA 1
ATOM 4148 C C . SER B 1 251 ? -2.967 12.812 -16.469 1 96.19 251 SER B C 1
ATOM 4150 O O . SER B 1 251 ? -4.176 12.844 -16.219 1 96.19 251 SER B O 1
ATOM 4152 N N . GLN B 1 252 ? -2.311 11.727 -16.828 1 92.94 252 GLN B N 1
ATOM 4153 C CA . GLN B 1 252 ? -3.08 10.516 -17.125 1 92.94 252 GLN B CA 1
ATOM 4154 C C . GLN B 1 252 ? -2.484 9.305 -16.406 1 92.94 252 GLN B C 1
ATOM 4156 O O . GLN B 1 252 ? -2.607 8.18 -16.875 1 92.94 252 GLN B O 1
ATOM 4161 N N . LYS B 1 253 ? -1.792 9.562 -15.336 1 93.94 253 LYS B N 1
ATOM 4162 C CA . LYS B 1 253 ? -1.132 8.477 -14.617 1 93.94 253 LYS B CA 1
ATOM 4163 C C . LYS B 1 253 ? -1.719 8.305 -13.219 1 93.94 253 LYS B C 1
ATOM 4165 O O . LYS B 1 253 ? -2.035 9.289 -12.547 1 93.94 253 LYS B O 1
ATOM 4170 N N . ALA B 1 254 ? -1.836 7.02 -12.82 1 94.12 254 ALA B N 1
ATOM 4171 C CA . ALA B 1 254 ? -2.162 6.723 -11.43 1 94.12 254 ALA B CA 1
ATOM 4172 C C . ALA B 1 254 ? -0.974 7.004 -10.516 1 94.12 254 ALA B C 1
ATOM 4174 O O . ALA B 1 254 ? 0.166 7.09 -10.977 1 94.12 254 ALA B O 1
ATOM 4175 N N . ILE B 1 255 ? -1.22 7.195 -9.281 1 96.12 255 ILE B N 1
ATOM 4176 C CA . ILE B 1 255 ? -0.181 7.465 -8.297 1 96.12 255 ILE B CA 1
ATOM 4177 C C . ILE B 1 255 ? 0.836 6.324 -8.289 1 96.12 255 ILE B C 1
ATOM 4179 O O . ILE B 1 255 ? 2.043 6.562 -8.203 1 96.12 255 ILE B O 1
ATOM 4183 N N . GLU B 1 256 ? 0.342 5.086 -8.352 1 95.38 256 GLU B N 1
ATOM 4184 C CA . GLU B 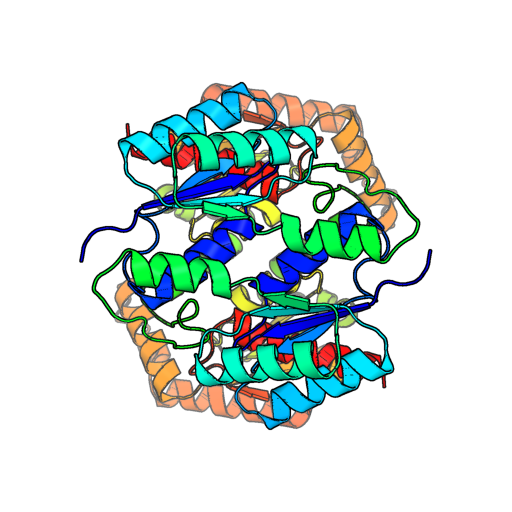1 256 ? 1.201 3.906 -8.336 1 95.38 256 GLU B CA 1
ATOM 4185 C C . GLU B 1 256 ? 2.139 3.889 -9.539 1 95.38 256 GLU B C 1
ATOM 4187 O O . GLU B 1 256 ? 3.316 3.543 -9.414 1 95.38 256 GLU B O 1
ATOM 4192 N N . GLU B 1 257 ? 1.627 4.262 -10.672 1 95.5 257 GLU B N 1
ATOM 4193 C CA . GLU B 1 257 ? 2.426 4.32 -11.891 1 95.5 257 GLU B CA 1
ATOM 4194 C C . GLU B 1 257 ? 3.521 5.379 -11.781 1 95.5 257 GLU B C 1
ATOM 4196 O O . GLU B 1 257 ? 4.688 5.105 -12.078 1 95.5 257 GLU B O 1
ATOM 4201 N N . THR B 1 258 ? 3.094 6.566 -11.352 1 97.31 258 THR B N 1
ATOM 4202 C CA . THR B 1 258 ? 4.043 7.66 -11.188 1 97.31 258 THR B CA 1
ATOM 4203 C C . THR B 1 258 ? 5.117 7.289 -10.164 1 97.31 258 THR B C 1
ATOM 4205 O O . THR B 1 258 ? 6.305 7.539 -10.391 1 97.31 258 THR B O 1
ATOM 4208 N N . ALA B 1 259 ? 4.684 6.66 -9.078 1 97.25 259 ALA B N 1
ATOM 4209 C CA . ALA B 1 259 ? 5.629 6.242 -8.047 1 97.25 259 ALA B CA 1
ATOM 4210 C C . ALA B 1 259 ? 6.656 5.262 -8.609 1 97.25 259 ALA B C 1
ATOM 4212 O O . ALA B 1 259 ? 7.848 5.367 -8.305 1 97.25 259 ALA B O 1
ATOM 4213 N N . ASN B 1 260 ? 6.199 4.344 -9.391 1 93.62 260 ASN B N 1
ATOM 4214 C CA . ASN B 1 260 ? 7.105 3.369 -9.992 1 93.62 260 ASN B CA 1
ATOM 4215 C C . ASN B 1 260 ? 8.133 4.043 -10.898 1 93.62 260 ASN B C 1
ATOM 4217 O O . ASN B 1 260 ? 9.305 3.658 -10.906 1 93.62 260 ASN B O 1
ATOM 4221 N N . ASP B 1 261 ? 7.668 5.02 -11.648 1 95.19 261 ASP B N 1
ATOM 4222 C CA . ASP B 1 261 ? 8.578 5.781 -12.5 1 95.19 261 ASP B CA 1
ATOM 4223 C C . ASP B 1 261 ? 9.641 6.496 -11.664 1 95.19 261 ASP B C 1
ATOM 4225 O O . ASP B 1 261 ? 10.82 6.492 -12.023 1 95.19 261 ASP B O 1
ATOM 4229 N N . ILE B 1 262 ? 9.266 7.059 -10.617 1 97.31 262 ILE B N 1
ATOM 4230 C CA . ILE B 1 262 ? 10.156 7.812 -9.742 1 97.31 262 ILE B CA 1
ATOM 4231 C C . ILE B 1 262 ? 11.18 6.871 -9.117 1 97.31 262 ILE B C 1
ATOM 4233 O O . ILE B 1 262 ? 12.375 7.16 -9.109 1 97.31 262 ILE B O 1
ATOM 4237 N N . ILE B 1 263 ? 10.703 5.758 -8.609 1 94.69 263 ILE B N 1
ATOM 4238 C CA . ILE B 1 263 ? 11.586 4.793 -7.961 1 94.69 263 ILE B CA 1
ATOM 4239 C C . ILE B 1 263 ? 12.625 4.297 -8.961 1 94.69 263 ILE B C 1
ATOM 4241 O O . ILE B 1 263 ? 13.812 4.195 -8.633 1 94.69 263 ILE B O 1
ATOM 4245 N N . HIS B 1 264 ? 12.148 3.986 -10.156 1 91.06 264 HIS B N 1
ATOM 4246 C CA . HIS B 1 264 ? 13.062 3.543 -11.203 1 91.06 264 HIS B CA 1
ATOM 4247 C C . HIS B 1 264 ? 14.148 4.586 -11.461 1 91.06 264 HIS B C 1
ATOM 4249 O O . HIS B 1 264 ? 15.336 4.246 -11.547 1 91.06 264 HIS B O 1
ATOM 4255 N N . TYR B 1 265 ? 13.758 5.812 -11.539 1 93.38 265 TYR B N 1
ATOM 4256 C CA . TYR B 1 265 ? 14.688 6.906 -11.781 1 93.38 265 TYR B CA 1
ATOM 4257 C C . TYR B 1 265 ? 15.68 7.051 -10.633 1 93.38 265 TYR B C 1
ATOM 4259 O O . TYR B 1 265 ? 16.891 7.145 -10.859 1 93.38 265 TYR B O 1
ATOM 4267 N N . ILE B 1 266 ? 15.227 7.023 -9.406 1 92.94 266 ILE B N 1
ATOM 4268 C CA . ILE B 1 266 ? 16.031 7.25 -8.211 1 92.94 266 ILE B CA 1
ATOM 4269 C C . ILE B 1 266 ? 17.031 6.109 -8.047 1 92.94 266 ILE B C 1
ATOM 4271 O O . ILE B 1 266 ? 18.203 6.344 -7.73 1 92.94 266 ILE B O 1
ATOM 4275 N N . GLU B 1 267 ? 16.594 4.891 -8.273 1 88 267 GLU B N 1
ATOM 4276 C CA . GLU B 1 267 ? 17.438 3.727 -8.062 1 88 267 GLU B CA 1
ATOM 4277 C C . GLU B 1 267 ? 18.5 3.611 -9.164 1 88 267 GLU B C 1
ATOM 4279 O O . GLU B 1 267 ? 19.609 3.137 -8.914 1 88 267 GLU B O 1
ATOM 4284 N N . GLN B 1 268 ? 18.172 4.016 -10.336 1 86.81 268 GLN B N 1
ATOM 4285 C CA . GLN B 1 268 ? 19.141 4.012 -11.422 1 86.81 268 GLN B CA 1
ATOM 4286 C C . GLN B 1 268 ? 20.25 5.035 -11.18 1 86.81 268 GLN B C 1
ATOM 4288 O O . GLN B 1 268 ? 21.391 4.824 -11.57 1 86.81 268 GLN B O 1
ATOM 4293 N N . ASN B 1 269 ? 19.938 6.121 -10.523 1 82.75 269 ASN B N 1
ATOM 4294 C CA . ASN B 1 269 ? 20.906 7.188 -10.281 1 82.75 269 ASN B CA 1
ATOM 4295 C C . ASN B 1 269 ? 21.734 6.91 -9.031 1 82.75 269 ASN B C 1
ATOM 4297 O O . ASN B 1 269 ? 22.812 7.492 -8.859 1 82.75 269 ASN B O 1
ATOM 4301 N N . LYS B 1 270 ? 21.281 6.102 -8.156 1 75.25 270 LYS B N 1
ATOM 4302 C CA . LYS B 1 270 ? 22.109 5.688 -7.016 1 75.25 270 LYS B CA 1
ATOM 4303 C C . LYS B 1 270 ? 23.219 4.746 -7.449 1 75.25 270 LYS B C 1
ATOM 4305 O O . LYS B 1 270 ? 24.312 4.75 -6.863 1 75.25 270 LYS B O 1
ATOM 4310 N N . SER B 1 271 ? 22.938 3.904 -8.367 1 61.88 271 SER B N 1
ATOM 4311 C CA . SER B 1 271 ? 23.938 2.957 -8.844 1 61.88 271 SER B CA 1
ATOM 4312 C C . SER B 1 271 ? 25 3.652 -9.695 1 61.88 271 SER B C 1
ATOM 4314 O O . SER B 1 271 ? 26.094 3.129 -9.883 1 61.88 271 SER B O 1
ATOM 4316 N N . LYS B 1 272 ? 24.797 4.883 -10.164 1 53.94 272 LYS B N 1
ATOM 4317 C CA . LYS B 1 272 ? 25.812 5.574 -10.953 1 53.94 272 LYS B CA 1
ATOM 4318 C C . LYS B 1 272 ? 26.625 6.539 -10.086 1 53.94 272 LYS B C 1
ATOM 4320 O O . LYS B 1 272 ? 26.094 7.133 -9.148 1 53.94 272 LYS B O 1
#

Sequence (544 aa):
MEKIKIIVASDSIGETAELVARAGISQFNPKQCKNELLRYPYIESFEDVDEVIQVAKDTNAIIVYTLIKPEMKQYMSEKVAEFQLKSVDIMGPLMDLLSASVEEKPYNEPGIVHRLDDAYFKKIDAIEFAVKYDDGKDPKGLPKADIVLLGISRTSKTPLSQYLAHKSYKVMNVPIVPEVTPPDGLYDINPKKCIALKISEEKLNRIRKERLKQLGLGDTARYATEARIQEELNYFEEIVSEIGCPVIDVSQKAIEETANDIIHYIEQNKSKMEKIKIIVASDSIGETAELVARAGISQFNPKQCKNELLRYPYIESFEDVDEVIQVAKDTNAIIVYTLIKPEMKQYMSEKVAEFQLKSVDIMGPLMDLLSASVEEKPYNEPGIVHRLDDAYFKKIDAIEFAVKYDDGKDPKGLPKADIVLLGISRTSKTPLSQYLAHKSYKVMNVPIVPEVTPPDGLYDINPKKCIALKISEEKLNRIRKERLKQLGLGDTARYATEARIQEELNYFEEIVSEIGCPVIDVSQKAIEETANDIIHYIEQNKSK

Organism: Staphylococcus aureus (strain USA300 / TCH1516) (NCBI:txid451516)

Secondary structure (DSSP, 8-state):
-----EEEEESS--HHHHHHHHHHHTTT-TT--GGGEEEE----SHHHHHHHHHHHHHHTPEEEEE--SHHHHHHHHHHHHHTT--EEESSHHHHHHHHHH-SSPP---TTGGG--SHHHHHHHHHHHHHHHTSS---GGGGGG-SEEEEE-TTS-HHHHHHHHHHTT--EEEEE-BTTBPPPGGGGGS-GGGEEEEE--HHHHHHHHHHHHHHHT-SSGGGGG-HHHHHHHHHHHHHHHHHHT--EEE-TT--HHHHHHHHHHHHHHHH--/-----EEEEESS--HHHHHHHHHHHTTT-SS--GGGEEEE----SHHHHHHHHHHHHHHTPEEEEE--SHHHHHHHHHHHHHTT--EEESSHHHHHHHHHH-SSPP---TTGGG--SHHHHHHHHHHHHHHHTSS---GGGGGG-SEEEEE-TTS-HHHHHHHHHHTT--EEEEE-BTTBPPPGGGGGS-GGGEEEEE--HHHHHHHHHHHHHHHT-SSGGGGG-HHHHHHHHHHHHHHHHHHT--EEE-TT--HHHHHHHHHHHHHHHH--